Protein AF-0000000067861639 (afdb_homodimer)

Sequence (602 aa):
MLKIAVVGLGGIAQKAYLPVFAEMENIEVHLYTRDAQKLKHLSEKYRFDHYHQSIHSMIESGVNAAFVHSSTASHPEVIRTFLANHIPVYVDKPIADNLAEVEELTRLAEEQNTLLMTGFNRRYAPKYQELKALTDTNMIIMQKNRAAQPGEARTFIYDDFIHVIDTVRFLLDAKIEQLHVVPVWQENLLASITVQITAGGKVATAIMNRDSGVNEERLAVMTPSAKYEVENVTETHIYEGTTERFERFGDWETTLYKRGFVSIIQAFLTAVRNGEKAPISKEDALETHRLAEEILRKIENMLKIAVVGLGGIAQKAYLPVFAEMENIEVHLYTRDAQKLKHLSEKYRFDHYHQSIHSMIESGVNAAFVHSSTASHPEVIRTFLANHIPVYVDKPIADNLAEVEELTRLAEEQNTLLMTGFNRRYAPKYQELKALTDTNMIIMQKNRAAQPGEARTFIYDDFIHVIDTVRFLLDAKIEQLHVVPVWQENLLASITVQITAGGKVATAIMNRDSGVNEERLAVMTPSAKYEVENVTETHIYEGTTERFERFGDWETTLYKRGFVSIIQAFLTAVRNGEKAPISKEDALETHRLAEEILRKIEN

Nearest PDB structures (foldseek):
  1xea-assembly1_B  TM=9.529E-01  e=2.833E-32  Vibrio cholerae
  3uuw-assembly1_D  TM=9.404E-01  e=1.408E-30  Clostridioides difficile 630
  4iq0-assembly1_A  TM=7.735E-01  e=1.721E-15  Streptococcus pneumoniae
  2ho5-assembly1_A  TM=7.716E-01  e=3.714E-15  Streptococcus pneumoniae
  2ho5-assembly1_B  TM=7.609E-01  e=1.826E-15  Streptococcus pneumoniae

InterPro domains:
  IPR000683 Gfo/Idh/MocA-like oxidoreductase, N-terminal [PF01408] (2-120)
  IPR036291 NAD(P)-binding domain superfamily [SSF51735] (1-139)
  IPR048477 YceM-like, C-terminal domain [PF21378] (126-238)
  IPR051317 Gfo/Idh/MocA family oxidoreductases [PTHR43708] (2-300)

Solvent-accessible surface area (backbone atoms only — not comparable to full-atom values): 30963 Å² total; per-residue (Å²): 118,49,30,33,32,40,34,27,72,44,70,61,26,58,71,53,44,50,61,50,58,66,72,48,77,68,59,43,59,32,40,36,47,94,48,62,65,58,42,54,52,53,27,61,74,64,66,40,89,40,68,39,95,42,71,66,57,42,54,73,70,60,42,60,32,35,37,41,40,51,60,55,88,51,32,56,63,55,50,50,57,38,39,75,67,57,23,28,36,40,29,44,63,40,66,38,88,46,57,69,60,38,52,50,53,44,50,48,24,59,75,52,72,30,46,44,28,62,50,62,30,61,74,39,8,56,65,51,42,59,58,53,68,53,86,60,67,45,36,38,40,35,38,48,32,28,52,73,50,55,32,51,58,68,57,43,38,48,70,51,45,41,60,49,55,40,51,49,48,65,60,59,67,50,67,75,74,43,79,46,78,48,74,36,67,58,86,88,20,38,25,30,40,39,35,42,37,33,26,82,85,24,42,34,40,37,37,32,35,18,45,16,11,27,66,48,37,40,39,36,42,28,17,54,68,29,32,39,36,32,45,68,56,54,34,38,40,39,32,40,59,94,43,74,49,75,48,70,70,61,92,79,63,49,69,50,47,38,49,1,44,51,54,43,53,50,47,47,52,50,20,63,76,68,71,52,70,49,85,49,42,48,67,59,52,46,50,47,45,49,49,50,49,52,52,50,52,58,70,76,98,120,50,30,33,33,39,34,27,72,44,69,62,27,59,72,54,42,50,60,51,58,66,72,49,78,70,58,42,58,32,39,34,46,95,47,62,65,57,43,54,51,52,26,61,75,63,68,39,88,40,67,39,93,43,71,65,57,42,55,72,72,60,43,60,33,35,37,41,41,52,59,55,88,50,31,55,63,55,52,48,57,38,37,76,68,59,24,29,35,40,29,44,65,39,65,38,88,45,56,69,59,38,51,51,53,45,50,48,24,59,75,54,73,31,48,45,27,61,50,63,29,60,74,40,8,56,64,50,42,60,59,52,68,52,86,59,66,43,35,38,40,35,38,48,30,27,52,72,51,55,32,51,58,67,58,44,38,47,71,51,47,42,61,49,55,41,51,49,49,64,59,59,67,49,68,75,74,43,80,46,80,46,76,37,67,57,85,89,21,39,26,31,40,39,35,41,35,32,26,81,86,24,42,34,40,37,37,32,35,18,44,16,10,27,66,47,36,40,38,37,40,28,17,55,66,29,32,39,35,33,44,66,56,53,35,35,39,38,33,40,58,93,43,74,48,76,48,70,70,63,93,79,64,50,70,50,47,38,49,1,44,51,53,43,52,50,47,47,52,49,20,62,74,69,72,51,70,49,86,50,42,49,68,61,53,47,51,47,43,47,50,51,48,51,53,53,53,58,70,76,99

Secondary structure (DSSP, 8-state):
-EEEEEE--SHHIIIIIHHHHHH-SSEEEEEE-S-HHHHHHHHHHHT--EE-SSHHHHHHTT--EEEE-S-GGGHHHHHHHHHHTT--EEEPSPS-SSHHHHHHHHHHHHHTT--EEE--GGGG-HHHHHHHT-S---EEEEEEE-BS--B-HHHIIIIIIHHHHHHHHHHH-S-EEEEEEEEEEETTEEEEEEEEEEETTEEEEEEEETTBSS-EEEEEEE-SS-EEEEETTTEEEEEETTEEEEEE--TT--HHHHTTHHHHHHHHHHHHHHTPPPSS-HHHHHHHHHHHHHHHHHHH-/-EEEEEE--SHHIIIIIHHHHHH-SSEEEEEE-S-HHHHHHHHHHHT--EE-SSHHHHHHTT--EEEE-S-GGGHHHHHHHHHHTT--EEEESPS-SSHHHHHHHHHHHHHTT--EEEE-GGGG-HHHHHHHT-S---EEEEEEE-BS--B-HHHIIIIIIHHHHHHHHHHH-S-EEEEEEEEEEETTEEEEEEEEEEETTEEEEEEEETTBSS-EEEEEEE-SS-EEEEETTTEEEEEETTEEEEEE--TT--HHHHTTHHHHHHHHHHHHHHTPPPSS-HHHHHHHHHHHHHHHHHHH-

Radius of gyration: 29.62 Å; Cα contacts (8 Å, |Δi|>4): 1288; chains: 2; bounding box: 47×94×61 Å

Organism: Listeria monocytogenes serovar 1/2a (strain ATCC BAA-679 / EGD-e) (NCBI:txid169963)

Structure (mmCIF, N/CA/C/O backbone):
data_AF-0000000067861639-model_v1
#
loop_
_entity.id
_entity.type
_entity.pdbx_description
1 polymer 'Lmo1858 protein'
#
loop_
_atom_site.group_PDB
_atom_site.id
_atom_site.type_symbol
_atom_site.label_atom_id
_atom_site.label_alt_id
_atom_site.label_comp_id
_atom_site.label_asym_id
_atom_site.label_entity_id
_atom_site.label_seq_id
_atom_site.pdbx_PDB_ins_code
_atom_site.Cartn_x
_atom_site.Cartn_y
_atom_site.Cartn_z
_atom_site.occupancy
_atom_site.B_iso_or_equiv
_atom_site.auth_seq_id
_atom_site.auth_comp_id
_atom_site.auth_asym_id
_atom_site.auth_atom_id
_atom_site.pdbx_PDB_model_num
ATOM 1 N N . MET A 1 1 ? -11.003 36.943 27.592 1 89.56 1 MET A N 1
ATOM 2 C CA . MET A 1 1 ? -11.14 36.754 26.15 1 89.56 1 MET A CA 1
ATOM 3 C C . MET A 1 1 ? -9.775 36.744 25.47 1 89.56 1 MET A C 1
ATOM 5 O O . MET A 1 1 ? -8.924 37.585 25.765 1 89.56 1 MET A O 1
ATOM 9 N N . LEU A 1 2 ? -9.512 35.743 24.555 1 94.89 2 LEU A N 1
ATOM 10 C CA . LEU A 1 2 ? -8.227 35.683 23.866 1 94.89 2 LEU A CA 1
ATOM 11 C C . LEU A 1 2 ? -8.251 36.528 22.597 1 94.89 2 LEU A C 1
ATOM 13 O O . LEU A 1 2 ? -9.229 36.5 21.846 1 94.89 2 LEU A O 1
ATOM 17 N N . LYS A 1 3 ? -7.27 37.31 22.445 1 97.62 3 LYS A N 1
ATOM 18 C CA . LYS A 1 3 ? -7.059 38.05 21.204 1 97.62 3 LYS A CA 1
ATOM 19 C C . LYS A 1 3 ? -6.093 37.313 20.282 1 97.62 3 LYS A C 1
ATOM 21 O O . LYS A 1 3 ? -4.916 37.149 20.611 1 97.62 3 LYS A O 1
ATOM 26 N N . ILE A 1 4 ? -6.593 36.943 19.156 1 97.89 4 ILE A N 1
ATOM 27 C CA . ILE A 1 4 ? -5.736 36.115 18.314 1 97.89 4 ILE A CA 1
ATOM 28 C C . ILE A 1 4 ? -5.391 36.868 17.031 1 97.89 4 ILE A C 1
ATOM 30 O O . ILE A 1 4 ? -6.237 37.569 16.469 1 97.89 4 ILE A O 1
ATOM 34 N N . ALA A 1 5 ? -4.184 36.744 16.667 1 98.28 5 ALA A N 1
ATOM 35 C CA . ALA A 1 5 ? -3.693 37.256 15.39 1 98.28 5 ALA A CA 1
ATOM 36 C C . ALA A 1 5 ? -3.771 36.187 14.304 1 98.28 5 ALA A C 1
ATOM 38 O O . ALA A 1 5 ? -3.362 35.043 14.52 1 98.28 5 ALA A O 1
ATOM 39 N N . VAL A 1 6 ? -4.333 36.532 13.169 1 98.21 6 VAL A N 1
ATOM 40 C CA . VAL A 1 6 ? -4.345 35.662 11.998 1 98.21 6 VAL A CA 1
ATOM 41 C C . VAL A 1 6 ? -3.58 36.324 10.854 1 98.21 6 VAL A C 1
ATOM 43 O O . VAL A 1 6 ? -4.043 37.313 10.28 1 98.21 6 VAL A O 1
ATOM 46 N N . VAL A 1 7 ? -2.403 35.725 10.583 1 97.95 7 VAL A N 1
ATOM 47 C CA . VAL A 1 7 ? -1.529 36.279 9.554 1 97.95 7 VAL A CA 1
ATOM 48 C C . VAL A 1 7 ? -1.587 35.407 8.302 1 97.95 7 VAL A C 1
ATOM 50 O O . VAL A 1 7 ? -1.319 34.205 8.362 1 97.95 7 VAL A O 1
ATOM 53 N N . GLY A 1 8 ? -1.803 35.978 7.15 1 96.72 8 GLY A N 1
ATOM 54 C CA . GLY A 1 8 ? -2.005 35.223 5.923 1 96.72 8 GLY A CA 1
ATOM 55 C C . GLY A 1 8 ? -3.44 34.769 5.732 1 96.72 8 GLY A C 1
ATOM 56 O O . GLY A 1 8 ? -3.941 33.942 6.496 1 96.72 8 GLY A O 1
ATOM 57 N N . LEU A 1 9 ? -4.079 35.319 4.741 1 96.34 9 LEU A N 1
ATOM 58 C CA . LEU A 1 9 ? -5.492 35.035 4.516 1 96.34 9 LEU A CA 1
ATOM 59 C C . LEU A 1 9 ? -5.701 34.357 3.166 1 96.34 9 LEU A C 1
ATOM 61 O O . LEU A 1 9 ? -6.659 34.666 2.453 1 96.34 9 LEU A O 1
ATOM 65 N N . GLY A 1 10 ? -4.753 33.511 2.823 1 93.41 10 GLY A N 1
ATOM 66 C CA . GLY A 1 10 ? -4.834 32.764 1.578 1 93.41 10 GLY A CA 1
ATOM 67 C C . GLY A 1 10 ? -5.868 31.654 1.614 1 93.41 10 GLY A C 1
ATOM 68 O O . GLY A 1 10 ? -6.792 31.685 2.43 1 93.41 10 GLY A O 1
ATOM 69 N N . GLY A 1 11 ? -5.812 30.734 0.669 1 91.15 11 GLY A N 1
ATOM 70 C CA . GLY A 1 11 ? -6.797 29.685 0.463 1 91.15 11 GLY A CA 1
ATOM 71 C C . GLY A 1 11 ? -7.042 28.845 1.702 1 91.15 11 GLY A C 1
ATOM 72 O O . GLY A 1 11 ? -8.191 28.624 2.091 1 91.15 11 GLY A O 1
ATOM 73 N N . ILE A 1 12 ? -5.993 28.385 2.307 1 91.39 12 ILE A N 1
ATOM 74 C CA . ILE A 1 12 ? -6.146 27.487 3.447 1 91.39 12 ILE A CA 1
ATOM 75 C C . ILE A 1 12 ? -6.784 28.238 4.613 1 91.39 12 ILE A C 1
ATOM 77 O O . ILE A 1 12 ? -7.602 27.678 5.347 1 91.39 12 ILE A O 1
ATOM 81 N N . ALA A 1 13 ? -6.352 29.495 4.873 1 94.42 13 ALA A N 1
ATOM 82 C CA . ALA A 1 13 ? -6.961 30.298 5.93 1 94.42 13 ALA A CA 1
ATOM 83 C C . ALA A 1 13 ? -8.465 30.441 5.713 1 94.42 13 ALA A C 1
ATOM 85 O O . ALA A 1 13 ? -9.25 30.297 6.653 1 94.42 13 ALA A O 1
ATOM 86 N N . GLN A 1 14 ? -8.831 30.673 4.541 1 94.76 14 GLN A N 1
ATOM 87 C CA . GLN A 1 14 ? -10.231 30.917 4.209 1 94.76 14 GLN A CA 1
ATOM 88 C C . GLN A 1 14 ? -11.048 29.63 4.292 1 94.76 14 GLN A C 1
ATOM 90 O O . GLN A 1 14 ? -12.207 29.651 4.712 1 94.76 14 GLN A O 1
ATOM 95 N N . LYS A 1 15 ? -10.456 28.556 3.968 1 93.14 15 LYS A N 1
ATOM 96 C CA . LYS A 1 15 ? -11.184 27.293 3.895 1 93.14 15 LYS A CA 1
ATOM 97 C C . LYS A 1 15 ? -11.211 26.594 5.252 1 93.14 15 LYS A C 1
ATOM 99 O O . LYS A 1 15 ? -12.189 25.926 5.593 1 93.14 15 LYS A O 1
ATOM 104 N N . ALA A 1 16 ? -10.131 26.826 6.001 1 94.96 16 ALA A N 1
ATOM 105 C CA . ALA A 1 16 ? -9.966 25.936 7.147 1 94.96 16 ALA A CA 1
ATOM 106 C C . ALA A 1 16 ? -10.015 26.715 8.458 1 94.96 16 ALA A C 1
ATOM 108 O O . ALA A 1 16 ? -10.586 26.246 9.445 1 94.96 16 ALA A O 1
ATOM 109 N N . TYR A 1 17 ? -9.578 27.914 8.496 1 96.65 17 TYR A N 1
ATOM 110 C CA . TYR A 1 17 ? -9.341 28.537 9.794 1 96.65 17 TYR A CA 1
ATOM 111 C C . TYR A 1 17 ? -10.38 29.615 10.078 1 96.65 17 TYR A C 1
ATOM 113 O O . TYR A 1 17 ? -10.991 29.629 11.15 1 96.65 17 TYR A O 1
ATOM 121 N N . LEU A 1 18 ? -10.643 30.475 9.114 1 96.45 18 LEU A N 1
ATOM 122 C CA . LEU A 1 18 ? -11.552 31.592 9.344 1 96.45 18 LEU A CA 1
ATOM 123 C C . LEU A 1 18 ? -12.946 31.092 9.71 1 96.45 18 LEU A C 1
ATOM 125 O O . LEU A 1 18 ? -13.57 31.605 10.641 1 96.45 18 LEU A O 1
ATOM 129 N N . PRO A 1 19 ? -13.438 30.03 9.05 1 95.03 19 PRO A N 1
ATOM 130 C CA . PRO A 1 19 ? -14.746 29.508 9.455 1 95.03 19 PRO A CA 1
ATOM 131 C C . PRO A 1 19 ? -14.753 28.987 10.891 1 95.03 19 PRO A C 1
ATOM 133 O O . PRO A 1 19 ? -15.752 29.133 11.599 1 95.03 19 PRO A O 1
ATOM 136 N N . VAL A 1 20 ? -13.693 28.387 11.301 1 95.77 20 VAL A N 1
ATOM 137 C CA . VAL A 1 20 ? -13.602 27.86 12.658 1 95.77 20 VAL A CA 1
ATOM 138 C C . VAL A 1 20 ? -13.614 29.011 13.661 1 95.77 20 VAL A C 1
ATOM 140 O O . VAL A 1 20 ? -14.351 28.975 14.649 1 95.77 20 VAL A O 1
ATOM 143 N N . PHE A 1 21 ? -12.876 30.088 13.429 1 96.28 21 PHE A N 1
ATOM 144 C CA . PHE A 1 21 ? -12.805 31.239 14.322 1 96.28 21 PHE A CA 1
ATOM 145 C C . PHE A 1 21 ? -14.159 31.931 14.421 1 96.28 21 PHE A C 1
ATOM 147 O O . PHE A 1 21 ? -14.542 32.407 15.492 1 96.28 21 PHE A O 1
ATOM 154 N N . ALA A 1 22 ? -14.829 31.944 13.289 1 94.45 22 ALA A N 1
ATOM 155 C CA . ALA A 1 22 ? -16.115 32.634 13.228 1 94.45 22 ALA A CA 1
ATOM 156 C C . ALA A 1 22 ? -17.142 31.962 14.134 1 94.45 22 ALA A C 1
ATOM 158 O O . ALA A 1 22 ? -18.077 32.61 14.61 1 94.45 22 ALA A O 1
ATOM 159 N N . GLU A 1 23 ? -16.904 30.691 14.405 1 92.97 23 GLU A N 1
ATOM 160 C CA . GLU A 1 23 ? -17.866 29.931 15.198 1 92.97 23 GLU A CA 1
ATOM 161 C C . GLU A 1 23 ? -17.426 29.834 16.656 1 92.97 23 GLU A C 1
ATOM 163 O O . GLU A 1 23 ? -18.163 29.32 17.499 1 92.97 23 GLU A O 1
ATOM 168 N N . MET A 1 24 ? -16.33 30.364 16.963 1 93.65 24 MET A N 1
ATOM 169 C CA . MET A 1 24 ? -15.795 30.24 18.316 1 93.65 24 MET A CA 1
ATOM 170 C C . MET A 1 24 ? -16.247 31.406 19.189 1 93.65 24 MET A C 1
ATOM 172 O O . MET A 1 24 ? -16.299 32.548 18.728 1 93.65 24 MET A O 1
ATOM 176 N N . GLU A 1 25 ? -16.45 31.025 20.414 1 90.87 25 GLU A N 1
ATOM 177 C CA . GLU A 1 25 ? -16.811 32.056 21.383 1 90.87 25 GLU A CA 1
ATOM 178 C C . GLU A 1 25 ? -15.597 32.503 22.192 1 90.87 25 GLU A C 1
ATOM 180 O O . GLU A 1 25 ? -14.601 31.781 22.277 1 90.87 25 GLU A O 1
ATOM 185 N N . ASN A 1 26 ? -15.663 33.674 22.678 1 91.15 26 ASN A N 1
ATOM 186 C CA . ASN A 1 26 ? -14.708 34.215 23.638 1 91.15 26 ASN A CA 1
ATOM 187 C C . ASN A 1 26 ? -13.339 34.437 23.002 1 91.15 26 ASN A C 1
ATOM 189 O O . ASN A 1 26 ? -12.309 34.201 23.636 1 91.15 26 ASN A O 1
ATOM 193 N N . ILE A 1 27 ? -13.35 34.746 21.701 1 94.78 27 ILE A N 1
ATOM 194 C CA . ILE A 1 27 ? -12.104 35.145 21.056 1 94.78 27 ILE A CA 1
ATOM 195 C C . ILE A 1 27 ? -12.317 36.444 20.281 1 94.78 27 ILE A C 1
ATOM 197 O O . ILE A 1 27 ? -13.435 36.742 19.852 1 94.78 27 ILE A O 1
ATOM 201 N N . GLU A 1 28 ? -11.341 37.207 20.231 1 96.72 28 GLU A N 1
ATOM 202 C CA . GLU A 1 28 ? -11.245 38.392 19.385 1 96.72 28 GLU A CA 1
ATOM 203 C C . GLU A 1 28 ? -10.219 38.195 18.273 1 96.72 28 GLU A C 1
ATOM 205 O O . GLU A 1 28 ? -9.048 37.921 18.544 1 96.72 28 GLU A O 1
ATOM 210 N N . VAL A 1 29 ? -10.681 38.312 17.025 1 97.39 29 VAL A N 1
ATOM 211 C CA . VAL A 1 29 ? -9.841 37.955 15.886 1 97.39 29 VAL A CA 1
ATOM 212 C C . VAL A 1 29 ? -9.252 39.219 15.263 1 97.39 29 VAL A C 1
ATOM 214 O O . VAL A 1 29 ? -9.98 40.168 14.963 1 97.39 29 VAL A O 1
ATOM 217 N N . HIS A 1 30 ? -7.978 39.272 15.176 1 97.87 30 HIS A N 1
ATOM 218 C CA . HIS A 1 30 ? -7.241 40.324 14.485 1 97.87 30 HIS A CA 1
ATOM 219 C C . HIS A 1 30 ? -6.637 39.81 13.182 1 97.87 30 HIS A C 1
ATOM 221 O O . HIS A 1 30 ? -5.877 38.839 13.186 1 97.87 30 HIS A O 1
ATOM 227 N N . LEU A 1 31 ? -6.938 40.483 12.003 1 97.97 31 LEU A N 1
ATOM 228 C CA . LEU A 1 31 ? -6.533 39.983 10.694 1 97.97 31 LEU A CA 1
ATOM 229 C C . LEU A 1 31 ? -5.414 40.838 10.109 1 97.97 31 LEU A C 1
ATOM 231 O O . LEU A 1 31 ? -5.408 42.059 10.276 1 97.97 31 LEU A O 1
ATOM 235 N N . TYR A 1 32 ? -4.526 40.177 9.388 1 96.71 32 TYR A N 1
ATOM 236 C CA . TYR A 1 32 ? -3.55 40.894 8.576 1 96.71 32 TYR A CA 1
ATOM 237 C C . TYR A 1 32 ? -3.172 40.089 7.339 1 96.71 32 TYR A C 1
ATOM 239 O O . TYR A 1 32 ? -2.949 38.879 7.423 1 96.71 32 TYR A O 1
ATOM 247 N N . THR A 1 33 ? -3.147 40.673 6.184 1 95.42 33 THR A N 1
ATOM 248 C CA . THR A 1 33 ? -2.527 40.215 4.945 1 95.42 33 THR A CA 1
ATOM 249 C C . THR A 1 33 ? -2.022 41.398 4.124 1 95.42 33 THR A C 1
ATOM 251 O O . THR A 1 33 ? -2.45 42.535 4.334 1 95.42 33 THR A O 1
ATOM 254 N N . ARG A 1 34 ? -1.064 41.139 3.182 1 91.51 34 ARG A N 1
ATOM 255 C CA . ARG A 1 34 ? -0.503 42.209 2.362 1 91.51 34 ARG A CA 1
ATOM 256 C C . ARG A 1 34 ? -1.531 42.731 1.364 1 91.51 34 ARG A C 1
ATOM 258 O O . ARG A 1 34 ? -1.416 43.858 0.878 1 91.51 34 ARG A O 1
ATOM 265 N N . ASP A 1 35 ? -2.559 41.935 1.181 1 93.74 35 ASP A N 1
ATOM 266 C CA . ASP A 1 35 ? -3.613 42.274 0.229 1 93.74 35 ASP A CA 1
ATOM 267 C C . ASP A 1 35 ? -4.746 43.035 0.912 1 93.74 35 ASP A C 1
ATOM 269 O O . ASP A 1 35 ? -5.654 42.428 1.484 1 93.74 35 ASP A O 1
ATOM 273 N N . ALA A 1 36 ? -4.845 44.31 0.67 1 91.87 36 ALA A N 1
ATOM 274 C CA . ALA A 1 36 ? -5.798 45.17 1.367 1 91.87 36 ALA A CA 1
ATOM 275 C C . ALA A 1 36 ? -7.232 44.829 0.975 1 91.87 36 ALA A C 1
ATOM 277 O O . ALA A 1 36 ? -8.144 44.912 1.801 1 91.87 36 ALA A O 1
ATOM 278 N N . GLN A 1 37 ? -7.396 44.504 -0.24 1 93.63 37 GLN A N 1
ATOM 279 C CA . GLN A 1 37 ? -8.734 44.167 -0.712 1 93.63 37 GLN A CA 1
ATOM 280 C C . GLN A 1 37 ? -9.236 42.877 -0.068 1 93.63 37 GLN A C 1
ATOM 282 O O . GLN A 1 37 ? -10.392 42.795 0.351 1 93.63 37 GLN A O 1
ATOM 287 N N . LYS A 1 38 ? -8.357 42.013 -0.081 1 92.69 38 LYS A N 1
ATOM 288 C CA . LYS A 1 38 ? -8.687 40.746 0.565 1 92.69 38 LYS A CA 1
ATOM 289 C C . LYS A 1 38 ? -8.981 40.946 2.049 1 92.69 38 LYS A C 1
ATOM 291 O O . LYS A 1 38 ? -9.907 40.341 2.592 1 92.69 38 LYS A O 1
ATOM 296 N N . LEU A 1 39 ? -8.251 41.706 2.627 1 94.07 39 LEU A N 1
ATOM 297 C CA . LEU A 1 39 ? -8.404 42.004 4.047 1 94.07 39 LEU A CA 1
ATOM 298 C C . LEU A 1 39 ? -9.775 42.609 4.331 1 94.07 39 LEU A C 1
ATOM 300 O O . LEU A 1 39 ? -10.487 42.15 5.226 1 94.07 39 LEU A O 1
ATOM 304 N N . LYS A 1 40 ? -10.149 43.586 3.658 1 92.65 40 LYS A N 1
ATOM 305 C CA . LYS A 1 40 ? -11.438 44.252 3.824 1 92.65 40 LYS A CA 1
ATOM 306 C C . LYS A 1 40 ? -12.592 43.284 3.583 1 92.65 40 LYS A C 1
ATOM 308 O O . LYS A 1 40 ? -13.531 43.218 4.379 1 92.65 40 LYS A O 1
ATOM 313 N N . HIS A 1 41 ? -12.503 42.589 2.555 1 94.99 41 HIS A N 1
ATOM 314 C CA . HIS A 1 41 ? -13.558 41.658 2.171 1 94.99 41 HIS A CA 1
ATOM 315 C C . HIS A 1 41 ? -13.791 40.612 3.256 1 94.99 41 HIS A C 1
ATOM 317 O O . HIS A 1 41 ? -14.932 40.376 3.662 1 94.99 41 HIS A O 1
ATOM 323 N N . LEU A 1 42 ? -12.695 39.989 3.72 1 94.64 42 LEU A N 1
ATOM 324 C CA . LEU A 1 42 ? -12.819 38.905 4.688 1 94.64 42 LEU A CA 1
ATOM 325 C C . LEU A 1 42 ? -13.23 39.441 6.055 1 94.64 42 LEU A C 1
ATOM 327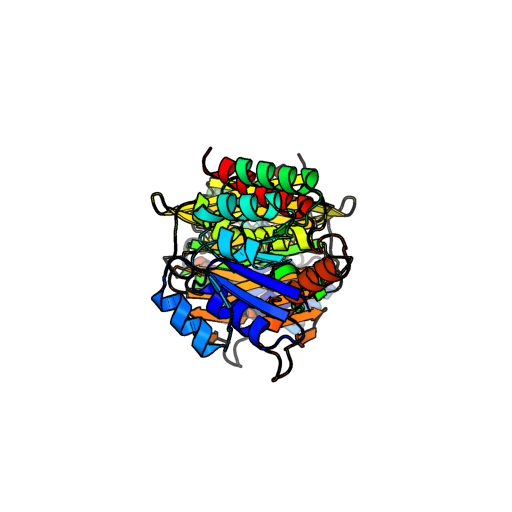 O O . LEU A 1 42 ? -13.952 38.773 6.798 1 94.64 42 LEU A O 1
ATOM 331 N N . SER A 1 43 ? -12.793 40.643 6.383 1 93.85 43 SER A N 1
ATOM 332 C CA . SER A 1 43 ? -13.231 41.281 7.62 1 93.85 43 SER A CA 1
ATOM 333 C C . SER A 1 43 ? -14.741 41.493 7.628 1 93.85 43 SER A C 1
ATOM 335 O O . SER A 1 43 ? -15.402 41.249 8.639 1 93.85 43 SER A O 1
ATOM 337 N N . GLU A 1 44 ? -15.248 41.899 6.546 1 94.11 44 GLU A N 1
ATOM 338 C CA . GLU A 1 44 ? -16.682 42.142 6.418 1 94.11 44 GLU A CA 1
ATOM 339 C C . GLU A 1 44 ? -17.464 40.832 6.397 1 94.11 44 GLU A C 1
ATOM 341 O O . GLU A 1 44 ? -18.489 40.704 7.071 1 94.11 44 GLU A O 1
ATOM 346 N N . LYS A 1 45 ? -16.962 39.907 5.68 1 94.47 45 LYS A N 1
ATOM 347 C CA . LYS A 1 45 ? -17.635 38.622 5.513 1 94.47 45 LYS A CA 1
ATOM 348 C C . LYS A 1 45 ? -17.854 37.938 6.86 1 94.47 45 LYS A C 1
ATOM 350 O O . LYS A 1 45 ? -18.931 37.397 7.119 1 94.47 45 LYS A O 1
ATOM 355 N N . TYR A 1 46 ? -16.84 38.023 7.719 1 94.28 46 TYR A N 1
ATOM 356 C CA . TYR A 1 46 ? -16.904 37.276 8.971 1 94.28 46 TYR A CA 1
ATOM 357 C C . TYR A 1 46 ? -17.186 38.205 10.146 1 94.28 46 TYR A C 1
ATOM 359 O O . TYR A 1 46 ? -17.241 37.762 11.296 1 94.28 46 TYR A O 1
ATOM 367 N N . ARG A 1 47 ? -17.267 39.511 9.902 1 93.82 47 ARG A N 1
ATOM 368 C CA . ARG A 1 47 ? -17.547 40.533 10.905 1 93.82 47 ARG A CA 1
ATOM 369 C C . ARG A 1 47 ? -16.447 40.581 11.96 1 93.82 47 ARG A C 1
ATOM 371 O O . ARG A 1 47 ? -16.731 40.59 13.16 1 93.82 47 ARG A O 1
ATOM 378 N N . PHE A 1 48 ? -15.242 40.399 11.454 1 94.07 48 PHE A N 1
ATOM 379 C CA . PHE A 1 48 ? -14.083 40.629 12.309 1 94.07 48 PHE A CA 1
ATOM 380 C C . PHE A 1 48 ? -13.692 42.102 12.304 1 94.07 48 PHE A C 1
ATOM 382 O O . PHE A 1 48 ? -13.207 42.618 11.295 1 94.07 48 PHE A O 1
ATOM 389 N N . ASP A 1 49 ? -13.784 42.764 13.379 1 91.74 49 ASP A N 1
ATOM 390 C CA . ASP A 1 49 ? -13.72 44.221 13.442 1 91.74 49 ASP A CA 1
ATOM 391 C C . ASP A 1 49 ? -12.275 44.702 13.555 1 91.74 49 ASP A C 1
ATOM 393 O O . ASP A 1 49 ? -12.004 45.9 13.445 1 91.74 49 ASP A O 1
ATOM 397 N N . HIS A 1 50 ? -11.4 43.821 13.742 1 95.05 50 HIS A N 1
ATOM 398 C CA . HIS A 1 50 ? -10.016 44.221 13.966 1 95.05 50 HIS A CA 1
ATOM 399 C C . HIS A 1 50 ? -9.114 43.745 12.832 1 95.05 50 HIS A C 1
ATOM 401 O O . HIS A 1 50 ? -8.991 42.542 12.595 1 95.05 50 HIS A O 1
ATOM 407 N N . TYR A 1 51 ? -8.577 44.589 12.031 1 94.69 51 TYR A N 1
ATOM 408 C CA . TYR A 1 51 ? -7.602 44.287 10.989 1 94.69 51 TYR A CA 1
ATOM 409 C C . TYR A 1 51 ? -6.466 45.303 10.995 1 94.69 51 TYR A C 1
ATOM 411 O O . TYR A 1 51 ? -6.625 46.419 11.495 1 94.69 51 TYR A O 1
ATOM 419 N N . HIS A 1 52 ? -5.386 44.902 10.504 1 95.24 52 HIS A N 1
ATOM 420 C CA . HIS A 1 52 ? -4.158 45.662 10.706 1 95.24 52 HIS A CA 1
ATOM 421 C C . HIS A 1 52 ? -3.4 45.843 9.395 1 95.24 52 HIS A C 1
ATOM 423 O O . HIS A 1 52 ? -3.63 45.106 8.434 1 95.24 52 HIS A O 1
ATOM 429 N N . GLN A 1 53 ? -2.462 46.803 9.393 1 93.09 53 GLN A N 1
ATOM 430 C CA . GLN A 1 53 ? -1.669 47.101 8.206 1 93.09 53 GLN A CA 1
ATOM 431 C C . GLN A 1 53 ? -0.271 46.496 8.312 1 93.09 53 GLN A C 1
ATOM 433 O O . GLN A 1 53 ? 0.484 46.491 7.338 1 93.09 53 GLN A O 1
ATOM 438 N N . SER A 1 54 ? -0.013 45.981 9.496 1 95.46 54 SER A N 1
ATOM 439 C CA . SER A 1 54 ? 1.281 45.346 9.722 1 95.46 54 SER A CA 1
ATOM 440 C C . SER A 1 54 ? 1.221 44.371 10.893 1 95.46 54 SER A C 1
ATOM 442 O O . SER A 1 54 ? 0.298 44.427 11.708 1 95.46 54 SER A O 1
ATOM 444 N N . ILE A 1 55 ? 2.238 43.54 10.974 1 96.7 55 ILE A N 1
ATOM 445 C CA . ILE A 1 55 ? 2.363 42.612 12.093 1 96.7 55 ILE A CA 1
ATOM 446 C C . ILE A 1 55 ? 2.635 43.388 13.379 1 96.7 55 ILE A C 1
ATOM 448 O O . ILE A 1 55 ? 2.126 43.034 14.445 1 96.7 55 ILE A O 1
ATOM 452 N N . HIS A 1 56 ? 3.353 44.454 13.249 1 96.15 56 HIS A N 1
ATOM 453 C CA . HIS A 1 56 ? 3.677 45.281 14.406 1 96.15 56 HIS A CA 1
ATOM 454 C C . HIS A 1 56 ? 2.42 45.889 15.019 1 96.15 56 HIS A C 1
ATOM 456 O O . HIS A 1 56 ? 2.262 45.896 16.242 1 96.15 56 HIS A O 1
ATOM 462 N N . SER A 1 57 ? 1.562 46.41 14.149 1 96.52 57 SER A N 1
ATOM 463 C CA . SER A 1 57 ? 0.317 46.983 14.648 1 96.52 57 SER A CA 1
ATOM 464 C C . SER A 1 57 ? -0.546 45.925 15.328 1 96.52 57 SER A C 1
ATOM 466 O O . SER A 1 57 ? -1.268 46.224 16.281 1 96.52 57 SER A O 1
ATOM 468 N N . MET A 1 58 ? -0.483 44.713 14.845 1 96.1 58 MET A N 1
ATOM 469 C CA . MET A 1 58 ? -1.194 43.59 15.45 1 96.1 58 MET A CA 1
ATOM 470 C C . MET A 1 58 ? -0.666 43.302 16.851 1 96.1 58 MET A C 1
ATOM 472 O O . MET A 1 58 ? -1.445 43.124 17.788 1 96.1 58 MET A O 1
ATOM 476 N N . ILE A 1 59 ? 0.63 43.309 17.014 1 97.52 59 ILE A N 1
ATOM 477 C CA . ILE A 1 59 ? 1.279 43.038 18.293 1 97.52 59 ILE A CA 1
ATOM 478 C C . ILE A 1 59 ? 0.947 44.15 19.285 1 97.52 59 ILE A C 1
ATOM 480 O O . ILE A 1 59 ? 0.62 43.88 20.443 1 97.52 59 ILE A O 1
ATOM 484 N N . GLU A 1 60 ? 0.867 45.373 18.84 1 97.06 60 GLU A N 1
ATOM 485 C CA . GLU A 1 60 ? 0.572 46.535 19.674 1 97.06 60 GLU A CA 1
ATOM 486 C C . GLU A 1 60 ? -0.871 46.506 20.17 1 97.06 60 GLU A C 1
ATOM 488 O O . GLU A 1 60 ? -1.19 47.104 21.199 1 97.06 60 GLU A O 1
ATOM 493 N N . SER A 1 61 ? -1.63 45.828 19.43 1 96.87 61 SER A N 1
ATOM 494 C CA . SER A 1 61 ? -3.043 45.753 19.787 1 96.87 61 SER A CA 1
ATOM 495 C C . SER A 1 61 ? -3.27 44.785 20.943 1 96.87 61 SER A C 1
ATOM 497 O O . SER A 1 61 ? -4.373 44.71 21.489 1 96.87 61 SER A O 1
ATOM 499 N N . GLY A 1 62 ? -2.235 43.998 21.341 1 97.04 62 GLY A N 1
ATOM 500 C CA . GLY A 1 62 ? -2.305 43.165 22.53 1 97.04 62 GLY A CA 1
ATOM 501 C C . GLY A 1 62 ? -2.748 41.744 22.239 1 97.04 62 GLY A C 1
ATOM 502 O O . GLY A 1 62 ? -3.332 41.081 23.098 1 97.04 62 GLY A O 1
ATOM 503 N N . VAL A 1 63 ? -2.502 41.273 21.078 1 97.64 63 VAL A N 1
ATOM 504 C CA . VAL A 1 63 ? -2.827 39.888 20.75 1 97.64 63 VAL A CA 1
ATOM 505 C C . VAL A 1 63 ? -2.018 38.944 21.637 1 97.64 63 VAL A C 1
ATOM 507 O O . VAL A 1 63 ? -0.888 39.256 22.018 1 97.64 63 VAL A O 1
ATOM 510 N N . ASN A 1 64 ? -2.565 37.834 22.017 1 95.84 64 ASN A N 1
ATOM 511 C CA . ASN A 1 64 ? -1.904 36.926 22.948 1 95.84 64 ASN A CA 1
ATOM 512 C C . ASN A 1 64 ? -1.647 35.562 22.314 1 95.84 64 ASN A C 1
ATOM 514 O O . ASN A 1 64 ? -1.087 34.671 22.954 1 95.84 64 ASN A O 1
ATOM 518 N N . ALA A 1 65 ? -2.043 35.36 21.091 1 98.09 65 ALA A N 1
ATOM 519 C CA . ALA A 1 65 ? -1.726 34.187 20.28 1 98.09 65 ALA A CA 1
ATOM 520 C C . ALA A 1 65 ? -1.711 34.535 18.794 1 98.09 65 ALA A C 1
ATOM 522 O O . ALA A 1 65 ? -2.455 35.412 18.348 1 98.09 65 ALA A O 1
ATOM 523 N N . ALA A 1 66 ? -0.905 33.848 18.061 1 98.57 66 ALA A N 1
ATOM 524 C CA . ALA A 1 66 ? -0.794 34.135 16.633 1 98.57 66 ALA A CA 1
ATOM 525 C C . ALA A 1 66 ? -0.977 32.867 15.803 1 98.57 66 ALA A C 1
ATOM 527 O O . ALA A 1 66 ? -0.382 31.829 16.104 1 98.57 66 ALA A O 1
ATOM 528 N N . PHE A 1 67 ? -1.808 32.935 14.783 1 98.61 67 PHE A N 1
ATOM 529 C CA . PHE A 1 67 ? -1.961 31.92 13.748 1 98.61 67 PHE A CA 1
ATOM 530 C C . PHE A 1 67 ? -1.328 32.381 12.44 1 98.61 67 PHE A C 1
ATOM 532 O O . PHE A 1 67 ? -1.727 33.402 11.877 1 98.61 67 PHE A O 1
ATOM 539 N N . VAL A 1 68 ? -0.385 31.602 11.965 1 98.47 68 VAL A N 1
ATOM 540 C CA . VAL A 1 68 ? 0.381 31.986 10.784 1 98.47 68 VAL A CA 1
ATOM 541 C C . VAL A 1 68 ? 0.023 31.07 9.616 1 98.47 68 VAL A C 1
ATOM 543 O O . VAL A 1 68 ? 0.376 29.888 9.615 1 98.47 68 VAL A O 1
ATOM 546 N N . HIS A 1 69 ? -0.648 31.623 8.59 1 97.28 69 HIS A N 1
ATOM 547 C CA . HIS A 1 69 ? -1.104 30.871 7.426 1 97.28 69 HIS A CA 1
ATOM 548 C C . HIS A 1 69 ? -0.596 31.496 6.132 1 97.28 69 HIS A C 1
ATOM 550 O O . HIS A 1 69 ? -1.157 31.257 5.06 1 97.28 69 HIS A O 1
ATOM 556 N N . SER A 1 70 ? 0.424 32.359 6.196 1 95.26 70 SER A N 1
ATOM 557 C CA . SER A 1 70 ? 1.046 32.961 5.021 1 95.26 70 SER A CA 1
ATOM 558 C C . SER A 1 70 ? 1.828 31.926 4.219 1 95.26 70 SER A C 1
ATOM 560 O O . SER A 1 70 ? 1.747 30.728 4.495 1 95.26 70 SER A O 1
ATOM 562 N N . SER A 1 71 ? 2.468 32.329 3.124 1 93.82 71 SER A N 1
ATOM 563 C CA . SER A 1 71 ? 3.291 31.421 2.332 1 93.82 71 SER A CA 1
ATOM 564 C C . SER A 1 71 ? 4.431 30.841 3.162 1 93.82 71 SER A C 1
ATOM 566 O O . SER A 1 71 ? 4.957 31.507 4.056 1 93.82 71 SER A O 1
ATOM 568 N N . THR A 1 72 ? 4.836 29.673 2.824 1 93.94 72 THR A N 1
ATOM 569 C CA . THR A 1 72 ? 5.885 28.987 3.57 1 93.94 72 THR A CA 1
ATOM 570 C C . THR A 1 72 ? 7.152 29.836 3.627 1 93.94 72 THR A C 1
ATOM 572 O O . THR A 1 72 ? 7.832 29.877 4.654 1 93.94 72 THR A O 1
ATOM 575 N N . ALA A 1 73 ? 7.442 30.565 2.638 1 94.24 73 ALA A N 1
ATOM 576 C CA . ALA A 1 73 ? 8.652 31.377 2.543 1 94.24 73 ALA A CA 1
ATOM 577 C C . ALA A 1 73 ? 8.65 32.489 3.589 1 94.24 73 ALA A C 1
ATOM 579 O O . ALA A 1 73 ? 9.709 32.902 4.067 1 94.24 73 ALA A O 1
ATOM 580 N N . SER A 1 74 ? 7.516 32.941 4.008 1 95.9 74 SER A N 1
ATOM 581 C CA . SER A 1 74 ? 7.419 34.061 4.939 1 95.9 74 SER A CA 1
ATOM 582 C C . SER A 1 74 ? 7.364 33.575 6.383 1 95.9 74 SER A C 1
ATOM 584 O O . SER A 1 74 ? 7.499 34.37 7.316 1 95.9 74 SER A O 1
ATOM 586 N N . HIS A 1 75 ? 7.182 32.266 6.6 1 97.87 75 HIS A N 1
ATOM 587 C CA . HIS A 1 75 ? 6.961 31.699 7.926 1 97.87 75 HIS A CA 1
ATOM 588 C C . HIS A 1 75 ? 8.057 32.125 8.897 1 97.87 75 HIS A C 1
ATOM 590 O O . HIS A 1 75 ? 7.768 32.656 9.971 1 97.87 75 HIS A O 1
ATOM 596 N N . PRO A 1 76 ? 9.294 31.98 8.517 1 98.27 76 PRO A N 1
ATOM 597 C CA . PRO A 1 76 ? 10.348 32.223 9.505 1 98.27 76 PRO A CA 1
ATOM 598 C C . PRO A 1 76 ? 10.332 33.65 10.046 1 98.27 76 PRO A C 1
ATOM 600 O O . PRO A 1 76 ? 10.393 33.855 11.261 1 98.27 76 PRO A O 1
ATOM 603 N N . GLU A 1 77 ? 10.192 34.58 9.17 1 97.81 77 GLU A N 1
ATOM 604 C CA . GLU A 1 77 ? 10.197 35.979 9.586 1 97.81 77 GLU A CA 1
ATOM 605 C C . GLU A 1 77 ? 8.994 36.296 10.47 1 97.81 77 GLU A C 1
ATOM 607 O O . GLU A 1 77 ? 9.134 36.95 11.506 1 97.81 77 GLU A O 1
ATOM 612 N N . VAL A 1 78 ? 7.859 35.852 10.094 1 98.21 78 VAL A N 1
ATOM 613 C CA . VAL A 1 78 ? 6.626 36.12 10.826 1 98.21 78 VAL A CA 1
ATOM 614 C C . VAL A 1 78 ? 6.684 35.45 12.197 1 98.21 78 VAL A C 1
ATOM 616 O O . VAL A 1 78 ? 6.382 36.078 13.215 1 98.21 78 VAL A O 1
ATOM 619 N N . ILE A 1 79 ? 7.096 34.197 12.219 1 98.53 79 ILE A N 1
ATOM 620 C CA . ILE A 1 79 ? 7.181 33.428 13.456 1 98.53 79 ILE A CA 1
ATOM 621 C C . ILE A 1 79 ? 8.176 34.089 14.407 1 98.53 79 ILE A C 1
ATOM 623 O O . ILE A 1 79 ? 7.881 34.281 15.589 1 98.53 79 ILE A O 1
ATOM 627 N N . ARG A 1 80 ? 9.319 34.506 13.921 1 98.15 80 ARG A N 1
ATOM 628 C CA . ARG A 1 80 ? 10.349 35.166 14.717 1 98.15 80 ARG A CA 1
ATOM 629 C C . ARG A 1 80 ? 9.797 36.413 15.4 1 98.15 80 ARG A C 1
ATOM 631 O O . ARG A 1 80 ? 10.096 36.672 16.568 1 98.15 80 ARG A O 1
ATOM 638 N N . THR A 1 81 ? 9.078 37.169 14.633 1 98.21 81 THR A N 1
ATOM 639 C CA . THR A 1 81 ? 8.535 38.429 15.129 1 98.21 81 THR A CA 1
ATOM 640 C C . THR A 1 81 ? 7.6 38.187 16.311 1 98.21 81 THR A C 1
ATOM 642 O O . THR A 1 81 ? 7.689 38.874 17.331 1 98.21 81 THR A O 1
ATOM 645 N N . PHE A 1 82 ? 6.726 37.21 16.246 1 98.51 82 PHE A N 1
ATOM 646 C CA . PHE A 1 82 ? 5.789 36.929 17.328 1 98.51 82 PHE A CA 1
ATOM 647 C C . PHE A 1 82 ? 6.512 36.329 18.528 1 98.51 82 PHE A C 1
ATOM 649 O O . PHE A 1 82 ? 6.242 36.702 19.671 1 98.51 82 PHE A O 1
ATOM 656 N N . LEU A 1 83 ? 7.44 35.418 18.284 1 98.09 83 LEU A N 1
ATOM 657 C CA . LEU A 1 83 ? 8.175 34.788 19.375 1 98.09 83 LEU A CA 1
ATOM 658 C C . LEU A 1 83 ? 9.004 35.817 20.136 1 98.09 83 LEU A C 1
ATOM 660 O O . LEU A 1 83 ? 9.097 35.76 21.365 1 98.09 83 LEU A O 1
ATOM 664 N N . ALA A 1 84 ? 9.579 36.74 19.421 1 96.46 84 ALA A N 1
ATOM 665 C CA . ALA A 1 84 ? 10.391 37.79 20.032 1 96.46 84 ALA A CA 1
ATOM 666 C C . ALA A 1 84 ? 9.553 38.656 20.969 1 96.46 84 ALA A C 1
ATOM 668 O O . ALA A 1 84 ? 10.091 39.313 21.863 1 96.46 84 ALA A O 1
ATOM 669 N N . ASN A 1 85 ? 8.29 38.688 20.803 1 97.41 85 ASN A N 1
ATOM 670 C CA . ASN A 1 85 ? 7.379 39.458 21.644 1 97.41 85 ASN A CA 1
ATOM 671 C C . ASN A 1 85 ? 6.627 38.561 22.623 1 97.41 85 ASN A C 1
ATOM 673 O O . ASN A 1 85 ? 5.588 38.953 23.157 1 97.41 85 ASN A O 1
ATOM 677 N N . HIS A 1 86 ? 7.107 37.337 22.8 1 97.43 86 HIS A N 1
ATOM 678 C CA . HIS A 1 86 ? 6.605 36.366 23.766 1 97.43 86 HIS A CA 1
ATOM 679 C C . HIS A 1 86 ? 5.146 36.018 23.491 1 97.43 86 HIS A C 1
ATOM 681 O O . HIS A 1 86 ? 4.357 35.852 24.424 1 97.43 86 HIS A O 1
ATOM 687 N N . ILE A 1 87 ? 4.781 35.981 22.223 1 98.14 87 ILE A N 1
ATOM 688 C CA . ILE A 1 87 ? 3.431 35.611 21.811 1 98.14 87 ILE A CA 1
ATOM 689 C C . ILE A 1 87 ? 3.432 34.186 21.261 1 98.14 87 ILE A C 1
ATOM 691 O O . ILE A 1 87 ? 4.162 33.88 20.316 1 98.14 87 ILE A O 1
ATOM 695 N N . PRO A 1 88 ? 2.642 33.252 21.852 1 98.42 88 PRO A N 1
ATOM 696 C CA . PRO A 1 88 ? 2.527 31.887 21.335 1 98.42 88 PRO A CA 1
ATOM 697 C C . PRO A 1 88 ? 2.133 31.847 19.86 1 98.42 88 PRO A C 1
ATOM 699 O O . PRO A 1 88 ? 1.311 32.652 19.414 1 98.42 88 PRO A O 1
ATOM 702 N N . VAL A 1 89 ? 2.696 30.85 19.135 1 98.69 89 VAL A N 1
ATOM 703 C CA . VAL A 1 89 ? 2.488 30.805 17.691 1 98.69 89 VAL A CA 1
ATOM 704 C C . VAL A 1 89 ? 1.975 29.425 17.285 1 98.69 89 VAL A C 1
ATOM 706 O O . VAL A 1 89 ? 2.519 28.404 17.712 1 98.69 89 VAL A O 1
ATOM 709 N N . TYR A 1 90 ? 0.906 29.387 16.505 1 98.7 90 TYR A N 1
ATOM 710 C CA . TYR A 1 90 ? 0.448 28.274 15.681 1 98.7 90 TYR A CA 1
ATOM 711 C C . TYR A 1 90 ? 0.754 28.524 14.209 1 98.7 90 TYR A C 1
ATOM 713 O O . TYR A 1 90 ? 0.321 29.529 13.64 1 98.7 90 TYR A O 1
ATOM 721 N N . VAL A 1 91 ? 1.528 27.652 13.623 1 98.5 91 VAL A N 1
ATOM 722 C CA . VAL A 1 91 ? 1.862 27.85 12.216 1 98.5 91 VAL A CA 1
ATOM 723 C C . VAL A 1 91 ? 1.344 26.674 11.391 1 98.5 91 VAL A C 1
ATOM 725 O O . VAL A 1 91 ? 1.475 25.517 11.798 1 98.5 91 VAL A O 1
ATOM 728 N N . ASP A 1 92 ? 0.718 27.009 10.27 1 95.76 92 ASP A N 1
ATOM 729 C CA . ASP A 1 92 ? 0.365 25.949 9.33 1 95.76 92 ASP A CA 1
ATOM 730 C C . ASP A 1 92 ? 1.612 25.229 8.821 1 95.76 92 ASP A C 1
ATOM 732 O O . ASP A 1 92 ? 2.639 25.86 8.566 1 95.76 92 ASP A O 1
ATOM 736 N N . LYS A 1 93 ? 1.539 23.979 8.691 1 96.93 93 LYS A N 1
ATOM 737 C CA . LYS A 1 93 ? 2.71 23.216 8.269 1 96.93 93 LYS A CA 1
ATOM 738 C C . LYS A 1 93 ? 3.148 23.615 6.863 1 96.93 93 LYS A C 1
ATOM 740 O O . LYS A 1 93 ? 2.319 23.989 6.031 1 96.93 93 LYS A O 1
ATOM 745 N N . PRO A 1 94 ? 4.391 23.609 6.612 1 97.78 94 PRO A N 1
ATOM 746 C CA . PRO A 1 94 ? 5.502 23.384 7.54 1 97.78 94 PRO A CA 1
ATOM 747 C C . PRO A 1 94 ? 5.933 24.657 8.264 1 97.78 94 PRO A C 1
ATOM 749 O O . PRO A 1 94 ? 5.484 25.752 7.915 1 97.78 94 PRO A O 1
ATOM 752 N N . ILE A 1 95 ? 6.796 24.489 9.338 1 98.26 95 ILE A N 1
ATOM 753 C CA . ILE A 1 95 ? 7.372 25.651 10.007 1 98.26 95 ILE A CA 1
ATOM 754 C C . ILE A 1 95 ? 8.197 26.463 9.012 1 98.26 95 ILE A C 1
ATOM 756 O O . ILE A 1 95 ? 8.076 27.689 8.95 1 98.26 95 ILE A O 1
ATOM 760 N N . ALA A 1 96 ? 8.989 25.796 8.268 1 97.74 96 ALA A N 1
ATOM 761 C CA . ALA A 1 96 ? 9.814 26.293 7.17 1 97.74 96 ALA A CA 1
ATOM 762 C C . ALA A 1 96 ? 10.116 25.185 6.165 1 97.74 96 ALA A C 1
ATOM 764 O O . ALA A 1 96 ? 9.845 24.011 6.426 1 97.74 96 ALA A O 1
ATOM 765 N N . ASP A 1 97 ? 10.744 25.575 5.002 1 96.18 97 ASP A N 1
ATOM 766 C CA . ASP A 1 97 ? 10.986 24.569 3.973 1 96.18 97 ASP A CA 1
ATOM 767 C C . ASP A 1 97 ? 12.427 24.066 4.025 1 96.18 97 ASP A C 1
ATOM 769 O O . ASP A 1 97 ? 12.951 23.565 3.028 1 96.18 97 ASP A O 1
ATOM 773 N N . ASN A 1 98 ? 13.063 24.36 5.12 1 96.9 98 ASN A N 1
ATOM 774 C CA . ASN A 1 98 ? 14.397 23.821 5.366 1 96.9 98 ASN A CA 1
ATOM 775 C C . ASN A 1 98 ? 14.645 23.595 6.854 1 96.9 98 ASN A C 1
ATOM 777 O O . ASN A 1 98 ? 14.11 24.321 7.694 1 96.9 98 ASN A O 1
ATOM 781 N N . LEU A 1 99 ? 15.587 22.697 7.107 1 98.2 99 LEU A N 1
ATOM 782 C CA . LEU A 1 99 ? 15.794 22.231 8.474 1 98.2 99 LEU A CA 1
ATOM 783 C C . LEU A 1 99 ? 16.485 23.3 9.314 1 98.2 99 LEU A C 1
ATOM 785 O O . LEU A 1 99 ? 16.193 23.445 10.504 1 98.2 99 LEU A O 1
ATOM 789 N N . ALA A 1 100 ? 17.377 24.05 8.775 1 98.29 100 ALA A N 1
ATOM 790 C CA . ALA A 1 100 ? 18.142 25.05 9.515 1 98.29 100 ALA A CA 1
ATOM 791 C C . ALA A 1 100 ? 17.221 26.087 10.151 1 98.29 100 ALA A C 1
ATOM 793 O O . ALA A 1 100 ? 17.368 26.418 11.33 1 98.29 100 ALA A O 1
ATOM 794 N N . GLU A 1 101 ? 16.278 26.565 9.407 1 98.37 101 GLU A N 1
ATOM 795 C CA . GLU A 1 101 ? 15.338 27.557 9.921 1 98.37 101 GLU A CA 1
ATOM 796 C C . GLU A 1 101 ? 14.393 26.941 10.948 1 98.37 101 GLU A C 1
ATOM 798 O O . GLU A 1 101 ? 14.014 27.595 11.922 1 98.37 101 GLU A O 1
ATOM 803 N N . VAL A 1 102 ? 13.987 25.693 10.704 1 98.61 102 VAL A N 1
ATOM 804 C CA . VAL A 1 102 ? 13.129 25.013 11.668 1 98.61 102 VAL A CA 1
ATOM 805 C C . VAL A 1 102 ? 13.857 24.882 13.005 1 98.61 102 VAL A C 1
ATOM 807 O O . VAL A 1 102 ? 13.279 25.148 14.062 1 98.61 102 VAL A O 1
ATOM 810 N N . GLU A 1 103 ? 15.069 24.507 12.968 1 98.72 103 GLU A N 1
ATOM 811 C CA . GLU A 1 103 ? 15.875 24.368 14.177 1 98.72 103 GLU A CA 1
ATOM 812 C C . GLU A 1 103 ? 16.045 25.709 14.884 1 98.72 103 GLU A C 1
ATOM 814 O O . GLU A 1 103 ? 15.925 25.791 16.109 1 98.72 103 GLU A O 1
ATOM 819 N N . GLU A 1 104 ? 16.355 26.688 14.125 1 98.56 104 GLU A N 1
ATOM 820 C CA . GLU A 1 104 ? 16.534 28.028 14.675 1 98.56 104 GLU A CA 1
ATOM 821 C C . GLU A 1 104 ? 15.27 28.508 15.382 1 98.56 104 GLU A C 1
ATOM 823 O O . GLU A 1 104 ? 15.335 29.02 16.502 1 98.56 104 GLU A O 1
ATOM 828 N N . LEU A 1 105 ? 14.14 28.367 14.753 1 98.65 105 LEU A N 1
ATOM 829 C CA . LEU A 1 105 ? 12.877 28.84 15.31 1 98.65 105 LEU A CA 1
ATOM 830 C C . LEU A 1 105 ? 12.481 28.018 16.532 1 98.65 105 LEU A C 1
ATOM 832 O O . LEU A 1 105 ? 11.89 28.548 17.476 1 98.65 105 LEU A O 1
ATOM 836 N N . THR A 1 106 ? 12.76 26.738 16.47 1 98.46 106 THR A N 1
ATOM 837 C CA . THR A 1 106 ? 12.505 25.878 17.621 1 98.46 106 THR A CA 1
ATOM 838 C C . THR A 1 106 ? 13.338 26.32 18.821 1 98.46 106 THR A C 1
ATOM 840 O O . THR A 1 106 ? 12.825 26.414 19.938 1 98.46 106 THR A O 1
ATOM 843 N N . ARG A 1 107 ? 14.587 26.599 18.62 1 98.22 107 ARG A N 1
ATOM 844 C CA . ARG A 1 107 ? 15.476 27.087 19.669 1 98.22 107 ARG A CA 1
ATOM 845 C C . ARG A 1 107 ? 15 28.432 20.208 1 98.22 107 ARG A C 1
ATOM 847 O O . ARG A 1 107 ? 15.009 28.659 21.42 1 98.22 107 ARG A O 1
ATOM 854 N N . LEU A 1 108 ? 14.633 29.286 19.316 1 98.23 108 LEU A N 1
ATOM 855 C CA . LEU A 1 108 ? 14.145 30.602 19.712 1 98.23 108 LEU A CA 1
ATOM 856 C C . LEU A 1 108 ? 12.927 30.48 20.622 1 98.23 108 LEU A C 1
ATOM 858 O O . LEU A 1 108 ? 12.828 31.182 21.631 1 98.23 108 LEU A O 1
ATOM 862 N N . ALA A 1 109 ? 11.968 29.639 20.265 1 98.32 109 ALA A N 1
ATOM 863 C CA . ALA A 1 109 ? 10.782 29.412 21.087 1 98.32 109 ALA A CA 1
ATOM 864 C C . ALA A 1 109 ? 11.166 28.923 22.481 1 98.32 109 ALA A C 1
ATOM 866 O O . ALA A 1 109 ? 10.552 29.317 23.475 1 98.32 109 ALA A O 1
ATOM 867 N N . GLU A 1 110 ? 12.137 28.036 22.505 1 97.14 110 GLU A N 1
ATOM 868 C CA . GLU A 1 110 ? 12.633 27.531 23.781 1 97.14 110 GLU A CA 1
ATOM 869 C C . GLU A 1 110 ? 13.256 28.649 24.613 1 97.14 110 GLU A C 1
ATOM 871 O O . GLU A 1 110 ? 12.953 28.79 25.799 1 97.14 110 GLU A O 1
ATOM 876 N N . GLU A 1 111 ? 14.062 29.42 24 1 96.93 111 GLU A N 1
ATOM 877 C CA . GLU A 1 111 ? 14.764 30.506 24.676 1 96.93 111 GLU A CA 1
ATOM 878 C C . GLU A 1 111 ? 13.786 31.549 25.209 1 96.93 111 GLU A C 1
ATOM 880 O O . GLU A 1 111 ? 14.001 32.119 26.281 1 96.93 111 GLU A O 1
ATOM 885 N N . GLN A 1 112 ? 12.778 31.799 24.494 1 95.79 112 GLN A N 1
ATOM 886 C CA . GLN A 1 112 ? 11.787 32.804 24.866 1 95.79 112 GLN A CA 1
ATOM 887 C C . GLN A 1 112 ? 10.71 32.206 25.768 1 95.79 112 GLN A C 1
ATOM 889 O O . GLN A 1 112 ? 9.82 32.918 26.236 1 95.79 112 GLN A O 1
ATOM 894 N N . ASN A 1 113 ? 10.799 30.876 25.982 1 95.41 113 ASN A N 1
ATOM 895 C CA . ASN A 1 113 ? 9.788 30.163 26.755 1 95.41 113 ASN A CA 1
ATOM 896 C C . ASN A 1 113 ? 8.382 30.44 26.23 1 95.41 113 ASN A C 1
ATOM 898 O O . ASN A 1 113 ? 7.49 30.81 26.996 1 95.41 113 ASN A O 1
ATOM 902 N N . THR A 1 114 ? 8.252 30.421 24.953 1 96.79 114 THR A N 1
ATOM 903 C CA . THR A 1 114 ? 6.996 30.687 24.259 1 96.79 114 THR A CA 1
ATOM 904 C C . THR A 1 114 ? 6.561 29.472 23.444 1 96.79 114 THR A C 1
ATOM 906 O O . THR A 1 114 ? 7.4 28.72 22.944 1 96.79 114 THR A O 1
ATOM 909 N N . LEU A 1 115 ? 5.27 29.254 23.237 1 97.55 115 LEU A N 1
ATOM 910 C CA . LEU A 1 115 ? 4.706 28.121 22.512 1 97.55 115 LEU A CA 1
ATOM 911 C C . LEU A 1 115 ? 4.895 28.29 21.008 1 97.55 115 LEU A C 1
ATOM 913 O O . LEU A 1 115 ? 4.661 29.373 20.466 1 97.55 115 LEU A O 1
ATOM 917 N N . LEU A 1 116 ? 5.413 27.289 20.384 1 98.56 116 LEU A N 1
ATOM 918 C CA . LEU A 1 116 ? 5.425 27.12 18.935 1 98.56 116 LEU A CA 1
ATOM 919 C C . LEU A 1 116 ? 4.818 25.778 18.54 1 98.56 116 LEU A C 1
ATOM 921 O O . LEU A 1 116 ? 5.337 24.723 18.912 1 98.56 116 LEU A O 1
ATOM 925 N N . MET A 1 117 ? 3.709 25.823 17.835 1 98.68 117 MET A N 1
ATOM 926 C CA . MET A 1 117 ? 3.013 24.595 17.46 1 98.68 117 MET A CA 1
ATOM 927 C C . MET A 1 117 ? 2.769 24.545 15.956 1 98.68 117 MET A C 1
ATOM 929 O O . MET A 1 117 ? 2.312 25.524 15.363 1 98.68 117 MET A O 1
ATOM 933 N N . THR A 1 118 ? 3.148 23.463 15.351 1 98.5 118 THR A N 1
ATOM 934 C CA . THR A 1 118 ? 2.9 23.24 13.931 1 98.5 118 THR A CA 1
ATOM 935 C C . THR A 1 118 ? 1.523 22.617 13.714 1 98.5 118 THR A C 1
ATOM 937 O O . THR A 1 118 ? 1.116 21.724 14.46 1 98.5 118 THR A O 1
ATOM 940 N N . GLY A 1 119 ? 0.853 23.062 12.663 1 98.08 119 GLY A N 1
ATOM 941 C CA . GLY A 1 119 ? -0.508 22.639 12.374 1 98.08 119 GLY A CA 1
ATOM 942 C C . GLY A 1 119 ? -0.579 21.287 11.689 1 98.08 119 GLY A C 1
ATOM 943 O O . GLY A 1 119 ? -1.105 21.174 10.58 1 98.08 119 GLY A O 1
ATOM 944 N N . PHE A 1 120 ? -0.147 20.244 12.349 1 98.43 120 PHE A N 1
ATOM 945 C CA . PHE A 1 120 ? -0.337 18.88 11.87 1 98.43 120 PHE A CA 1
ATOM 946 C C . PHE A 1 120 ? -1.735 18.377 12.209 1 98.43 120 PHE A C 1
ATOM 948 O O . PHE A 1 120 ? -1.902 17.549 13.108 1 98.43 120 PHE A O 1
ATOM 955 N N . ASN A 1 121 ? -2.667 18.779 11.411 1 98.13 121 ASN A N 1
ATOM 956 C CA . ASN A 1 121 ? -4.082 18.595 11.718 1 98.13 121 ASN A CA 1
ATOM 957 C C . ASN A 1 121 ? -4.481 17.124 11.66 1 98.13 121 ASN A C 1
ATOM 959 O O . ASN A 1 121 ? -5.417 16.703 12.343 1 98.13 121 ASN A O 1
ATOM 963 N N . ARG A 1 122 ? -3.736 16.291 10.918 1 98.32 122 ARG A N 1
ATOM 964 C CA . ARG A 1 122 ? -4.085 14.877 10.828 1 98.32 122 ARG A CA 1
ATOM 965 C C . ARG A 1 122 ? -4.005 14.205 12.195 1 98.32 122 ARG A C 1
ATOM 967 O O . ARG A 1 122 ? -4.754 13.267 12.476 1 98.32 122 ARG A O 1
ATOM 974 N N . ARG A 1 123 ? -3.127 14.707 13.058 1 98.5 123 ARG A N 1
ATOM 975 C CA . ARG A 1 123 ? -2.981 14.14 14.394 1 98.5 123 ARG A CA 1
ATOM 976 C C . ARG A 1 123 ? -4.242 14.36 15.223 1 98.5 123 ARG A C 1
ATOM 978 O O . ARG A 1 123 ? -4.423 13.729 16.267 1 98.5 123 ARG A O 1
ATOM 985 N N . TYR A 1 124 ? -5.099 15.231 14.716 1 98.35 124 TYR A N 1
ATOM 986 C CA . TYR A 1 124 ? -6.315 15.565 15.45 1 98.35 124 TYR A CA 1
ATOM 987 C C . TYR A 1 124 ? -7.556 15.153 14.668 1 98.35 124 TYR A C 1
ATOM 989 O O . TYR A 1 124 ? -8.68 15.468 15.064 1 98.35 124 TYR A O 1
ATOM 997 N N . ALA A 1 125 ? -7.364 14.558 13.481 1 98.08 125 ALA A N 1
ATOM 998 C CA . ALA A 1 125 ? -8.499 13.955 12.788 1 98.08 125 ALA A CA 1
ATOM 999 C C . ALA A 1 125 ? -9.073 12.788 13.587 1 98.08 125 ALA A C 1
ATOM 1001 O O . ALA A 1 125 ? -8.347 11.86 13.95 1 98.08 125 ALA A O 1
ATOM 1002 N N . PRO A 1 126 ? -10.321 12.814 13.846 1 97.91 126 PRO A N 1
ATOM 1003 C CA . PRO A 1 126 ? -10.906 11.828 14.758 1 97.91 126 PRO A CA 1
ATOM 1004 C C . PRO A 1 126 ? -10.605 10.39 14.345 1 97.91 126 PRO A C 1
ATOM 1006 O O . PRO A 1 126 ? -10.237 9.566 15.187 1 97.91 126 PRO A O 1
ATOM 1009 N N . LYS A 1 127 ? -10.72 10.076 13.103 1 97.91 127 LYS A N 1
ATOM 1010 C CA . LYS A 1 127 ? -10.523 8.703 12.646 1 97.91 127 LYS A CA 1
ATOM 1011 C C . LYS A 1 127 ? -9.062 8.284 12.779 1 97.91 127 LYS A C 1
ATOM 1013 O O . LYS A 1 127 ? -8.767 7.113 13.028 1 97.91 127 LYS A O 1
ATOM 1018 N N . TYR A 1 128 ? -8.12 9.201 12.636 1 98.31 128 TYR A N 1
ATOM 1019 C CA . TYR A 1 128 ? -6.711 8.888 12.843 1 98.31 128 TYR A CA 1
ATOM 1020 C C . TYR A 1 128 ? -6.396 8.74 14.327 1 98.31 128 TYR A C 1
ATOM 1022 O O . TYR A 1 128 ? -5.568 7.912 14.713 1 98.31 128 TYR A O 1
ATOM 1030 N N . GLN A 1 129 ? -7.068 9.563 15.134 1 97.95 129 GLN A N 1
ATOM 1031 C CA . GLN A 1 129 ? -6.917 9.43 16.579 1 97.95 129 GLN A CA 1
ATOM 1032 C C . GLN A 1 129 ? -7.369 8.053 17.056 1 97.95 129 GLN A C 1
ATOM 1034 O O . GLN A 1 129 ? -6.762 7.472 17.958 1 97.95 129 GLN A O 1
ATOM 1039 N N . GLU A 1 130 ? -8.453 7.556 16.507 1 97.37 130 GLU A N 1
ATOM 1040 C CA . GLU A 1 130 ? -8.926 6.214 16.835 1 97.37 130 GLU A CA 1
ATOM 1041 C C . GLU A 1 130 ? -7.856 5.165 16.543 1 97.37 130 GLU A C 1
ATOM 1043 O O . GLU A 1 130 ? -7.652 4.243 17.334 1 97.37 130 GLU A O 1
ATOM 1048 N N . LEU A 1 131 ? -7.162 5.298 15.422 1 97.95 131 LEU A N 1
ATOM 1049 C CA . LEU A 1 131 ? -6.124 4.347 15.038 1 97.95 131 LEU A CA 1
ATOM 1050 C C . LEU A 1 131 ? -4.897 4.492 15.932 1 97.95 131 LEU A C 1
ATOM 1052 O O . LEU A 1 131 ? -4.22 3.505 16.231 1 97.95 131 LEU A O 1
ATOM 1056 N N . LYS A 1 132 ? -4.589 5.709 16.344 1 97.97 132 LYS A N 1
ATOM 1057 C CA . LYS A 1 132 ? -3.476 5.973 17.251 1 97.97 132 LYS A CA 1
ATOM 1058 C C . LYS A 1 132 ? -3.676 5.265 18.588 1 97.97 132 LYS A C 1
ATOM 1060 O O . LYS A 1 132 ? -2.705 4.883 19.245 1 97.97 132 LYS A O 1
ATOM 1065 N N . ALA A 1 133 ? -4.886 5.072 18.994 1 97.31 133 ALA A N 1
ATOM 1066 C CA . ALA A 1 133 ? -5.216 4.476 20.286 1 97.31 133 ALA A CA 1
ATOM 1067 C C . ALA A 1 133 ? -4.95 2.973 20.281 1 97.31 133 ALA A C 1
ATOM 1069 O O . ALA A 1 133 ? -4.914 2.34 21.338 1 97.31 133 ALA A O 1
ATOM 1070 N N . LEU A 1 134 ? -4.78 2.371 19.08 1 96.55 134 LEU A N 1
ATOM 1071 C CA . LEU A 1 134 ? -4.468 0.949 19 1 96.55 134 LEU A CA 1
ATOM 1072 C C . LEU A 1 134 ? -3.086 0.663 19.578 1 96.55 134 LEU A C 1
ATOM 1074 O O . LEU A 1 134 ? -2.149 1.437 19.371 1 96.55 134 LEU A O 1
ATOM 1078 N N . THR A 1 135 ? -2.885 -0.385 20.229 1 94.09 135 THR A N 1
ATOM 1079 C CA . THR A 1 135 ? -1.638 -0.653 20.937 1 94.09 135 THR A CA 1
ATOM 1080 C C . THR A 1 135 ? -0.868 -1.787 20.266 1 94.09 135 THR A C 1
ATOM 1082 O O . THR A 1 135 ? 0.294 -2.034 20.595 1 94.09 135 THR A O 1
ATOM 1085 N N . ASP A 1 136 ? -1.486 -2.465 19.339 1 95.53 136 ASP A N 1
ATOM 1086 C CA . ASP A 1 136 ? -0.858 -3.654 18.771 1 95.53 136 ASP A CA 1
ATOM 1087 C C . ASP A 1 136 ? -0.658 -3.504 17.264 1 95.53 136 ASP A C 1
ATOM 1089 O O . ASP A 1 136 ? -0.697 -4.49 16.526 1 95.53 136 ASP A O 1
ATOM 1093 N N . THR A 1 137 ? -0.518 -2.256 16.858 1 97.34 137 THR A N 1
ATOM 1094 C CA . THR A 1 137 ? -0.237 -1.995 15.451 1 97.34 137 THR A CA 1
ATOM 1095 C C . THR A 1 137 ? 1.091 -2.624 15.039 1 97.34 137 THR A C 1
ATOM 1097 O O . THR A 1 137 ? 2.094 -2.485 15.742 1 97.34 137 THR A O 1
ATOM 1100 N N . ASN A 1 138 ? 1.082 -3.324 13.872 1 97.34 138 ASN A N 1
ATOM 1101 C CA . ASN A 1 138 ? 2.348 -3.905 13.436 1 97.34 138 ASN A CA 1
ATOM 1102 C C . ASN A 1 138 ? 2.713 -3.456 12.024 1 97.34 138 ASN A C 1
ATOM 1104 O O . ASN A 1 138 ? 3.863 -3.593 11.602 1 97.34 138 ASN A O 1
ATOM 1108 N N . MET A 1 139 ? 1.772 -2.914 11.341 1 98.46 139 MET A N 1
ATOM 1109 C CA . MET A 1 139 ? 2.068 -2.417 10 1 98.46 139 MET A CA 1
ATOM 1110 C C . MET A 1 139 ? 1.189 -1.22 9.656 1 98.46 139 MET A C 1
ATOM 1112 O O . MET A 1 139 ? 0.018 -1.174 10.039 1 98.46 139 MET A O 1
ATOM 1116 N N . ILE A 1 140 ? 1.732 -0.265 8.919 1 98.76 140 ILE A N 1
ATOM 1117 C CA . ILE A 1 140 ? 1.03 0.939 8.487 1 98.76 140 ILE A CA 1
ATOM 1118 C C . ILE A 1 140 ? 1.296 1.186 7.004 1 98.76 140 ILE A C 1
ATOM 1120 O O . ILE A 1 140 ? 2.436 1.082 6.545 1 98.76 140 ILE A O 1
ATOM 1124 N N . ILE A 1 141 ? 0.298 1.443 6.227 1 98.74 141 ILE A N 1
ATOM 1125 C CA . ILE A 1 141 ? 0.42 1.926 4.856 1 98.74 141 ILE A CA 1
ATOM 1126 C C . ILE A 1 141 ? -0.341 3.241 4.702 1 98.74 141 ILE A C 1
ATOM 1128 O O . ILE A 1 141 ? -1.556 3.29 4.908 1 98.74 141 ILE A O 1
ATOM 1132 N N . MET A 1 142 ? 0.356 4.278 4.396 1 98.73 142 MET A N 1
ATOM 1133 C CA . MET A 1 142 ? -0.261 5.586 4.197 1 98.73 142 MET A CA 1
ATOM 1134 C C . MET A 1 142 ? -0.006 6.098 2.783 1 98.73 142 MET A C 1
ATOM 1136 O O . MET A 1 142 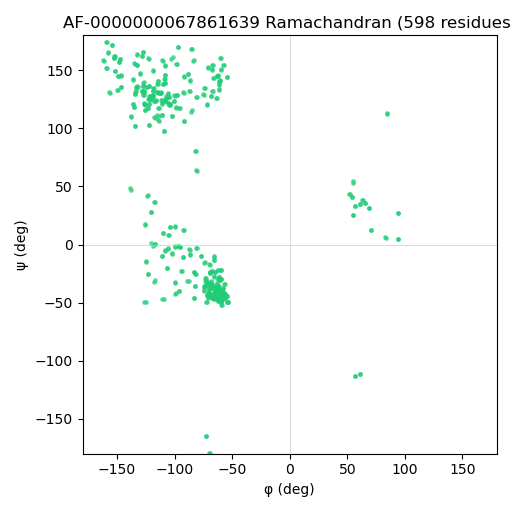? 1.14 6.15 2.334 1 98.73 142 MET A O 1
ATOM 1140 N N . GLN A 1 143 ? -1.069 6.47 2.103 1 98.18 143 GLN A N 1
ATOM 1141 C CA . GLN A 1 143 ? -0.967 7.004 0.749 1 98.18 143 GLN A CA 1
ATOM 1142 C C . GLN A 1 143 ? -1.69 8.343 0.629 1 98.18 143 GLN A C 1
ATOM 1144 O O . GLN A 1 143 ? -2.763 8.529 1.209 1 98.18 143 GLN A O 1
ATOM 1149 N N . LYS A 1 144 ? -1.131 9.207 0.023 1 98.07 144 LYS A N 1
ATOM 1150 C CA . LYS A 1 144 ? -1.755 10.451 -0.418 1 98.07 144 LYS A CA 1
ATOM 1151 C C . LYS A 1 144 ? -1.392 10.766 -1.866 1 98.07 144 LYS A C 1
ATOM 1153 O O . LYS A 1 144 ? -0.322 11.314 -2.138 1 98.07 144 LYS A O 1
ATOM 1158 N N . ASN A 1 145 ? -2.306 10.505 -2.771 1 97.49 145 ASN A N 1
ATOM 1159 C CA . ASN A 1 145 ? -2.032 10.607 -4.201 1 97.49 145 ASN A CA 1
ATOM 1160 C C . ASN A 1 145 ? -2.739 11.808 -4.823 1 97.49 145 ASN A C 1
ATOM 1162 O O . ASN A 1 145 ? -3.7 12.331 -4.255 1 97.49 145 ASN A O 1
ATOM 1166 N N . ARG A 1 146 ? -2.196 12.288 -5.871 1 95.32 146 ARG A N 1
ATOM 1167 C CA . ARG A 1 146 ? -2.743 13.409 -6.629 1 95.32 146 ARG A CA 1
ATOM 1168 C C . ARG A 1 146 ? -2.85 13.067 -8.111 1 95.32 146 ARG A C 1
ATOM 1170 O O . ARG A 1 146 ? -2.145 12.183 -8.602 1 95.32 146 ARG A O 1
ATOM 1177 N N . ALA A 1 147 ? -3.63 13.823 -8.765 1 91.97 147 ALA A N 1
ATOM 1178 C CA . ALA A 1 147 ? -3.77 13.674 -10.211 1 91.97 147 ALA A CA 1
ATOM 1179 C C . ALA A 1 147 ? -2.918 14.7 -10.953 1 91.97 147 ALA A C 1
ATOM 1181 O O . ALA A 1 147 ? -3.06 15.906 -10.738 1 91.97 147 ALA A O 1
ATOM 1182 N N . ALA A 1 148 ? -1.918 14.157 -11.778 1 86.08 148 ALA A N 1
ATOM 1183 C CA . ALA A 1 148 ? -1.159 14.936 -12.752 1 86.08 148 ALA A CA 1
ATOM 1184 C C . ALA A 1 148 ? -0.484 16.134 -12.091 1 86.08 148 ALA A C 1
ATOM 1186 O O . ALA A 1 148 ? -0.574 17.259 -12.589 1 86.08 148 ALA A O 1
ATOM 1187 N N . GLN A 1 149 ? 0.303 15.926 -11.006 1 90.7 149 GLN A N 1
ATOM 1188 C CA . GLN A 1 149 ? 0.908 17.047 -10.293 1 90.7 149 GLN A CA 1
ATOM 1189 C C . GLN A 1 149 ? 2.352 16.738 -9.908 1 90.7 149 GLN A C 1
ATOM 1191 O O . GLN A 1 149 ? 2.744 16.92 -8.754 1 90.7 149 GLN A O 1
ATOM 1196 N N . PRO A 1 150 ? 3.159 16.214 -10.866 1 94.38 150 PRO A N 1
ATOM 1197 C CA . PRO A 1 150 ? 4.578 16.15 -10.511 1 94.38 150 PRO A CA 1
ATOM 1198 C C . PRO A 1 150 ? 5.156 17.516 -10.145 1 94.38 150 PRO A C 1
ATOM 1200 O O . PRO A 1 150 ? 4.627 18.547 -10.567 1 94.38 150 PRO A O 1
ATOM 1203 N N . GLY A 1 151 ? 6.238 17.575 -9.316 1 95.9 151 GLY A N 1
ATOM 1204 C CA . GLY A 1 151 ? 6.732 18.864 -8.859 1 95.9 151 GLY A CA 1
ATOM 1205 C C . GLY A 1 151 ? 8.172 18.816 -8.382 1 95.9 151 GLY A C 1
ATOM 1206 O O . GLY A 1 151 ? 8.784 17.746 -8.347 1 95.9 151 GLY A O 1
ATOM 1207 N N . GLU A 1 152 ? 8.638 19.967 -8.083 1 96.73 152 GLU A N 1
ATOM 1208 C CA . GLU A 1 152 ? 9.981 20.071 -7.52 1 96.73 152 GLU A CA 1
ATOM 1209 C C . GLU A 1 152 ? 10.085 19.318 -6.197 1 96.73 152 GLU A C 1
ATOM 1211 O O . GLU A 1 152 ? 9.195 19.414 -5.35 1 96.73 152 GLU A O 1
ATOM 1216 N N . ALA A 1 153 ? 11.195 18.65 -5.956 1 97.24 153 ALA A N 1
ATOM 1217 C CA . ALA A 1 153 ? 11.352 17.695 -4.862 1 97.24 15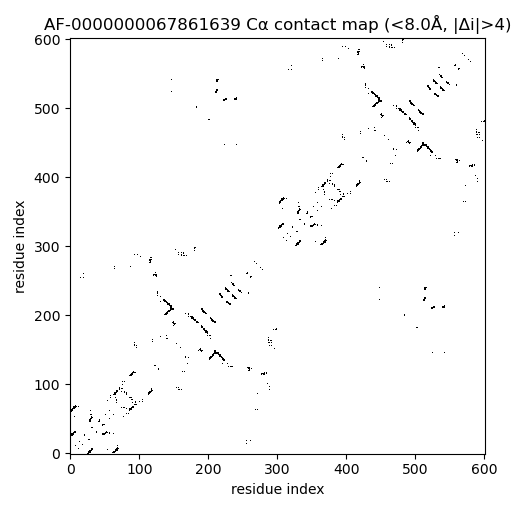3 ALA A CA 1
ATOM 1218 C C . ALA A 1 153 ? 11.129 18.369 -3.511 1 97.24 153 ALA A C 1
ATOM 1220 O O . ALA A 1 153 ? 10.406 17.844 -2.661 1 97.24 153 ALA A O 1
ATOM 1221 N N . ARG A 1 154 ? 11.745 19.523 -3.28 1 96.95 154 ARG A N 1
ATOM 1222 C CA . ARG A 1 154 ? 11.64 20.177 -1.979 1 96.95 154 ARG A CA 1
ATOM 1223 C C . ARG A 1 154 ? 10.202 20.593 -1.689 1 96.95 154 ARG A C 1
ATOM 1225 O O . ARG A 1 154 ? 9.694 20.365 -0.59 1 96.95 154 ARG A O 1
ATOM 1232 N N . THR A 1 155 ? 9.532 21.175 -2.677 1 95.8 155 THR A N 1
ATOM 1233 C CA . THR A 1 155 ? 8.132 21.556 -2.523 1 95.8 155 THR A CA 1
ATOM 1234 C C . THR A 1 155 ? 7.254 20.324 -2.326 1 95.8 155 THR A C 1
ATOM 1236 O O . THR A 1 155 ? 6.375 20.313 -1.461 1 95.8 155 THR A O 1
ATOM 1239 N N . PHE A 1 156 ? 7.547 19.269 -3.094 1 97.24 156 PHE A N 1
ATOM 1240 C CA . PHE A 1 156 ? 6.836 17.999 -3.009 1 97.24 156 PHE A CA 1
ATOM 1241 C C . PHE A 1 156 ? 6.891 17.441 -1.592 1 97.24 156 PHE A C 1
ATOM 1243 O O . PHE A 1 156 ? 5.861 17.077 -1.022 1 97.24 156 PHE A O 1
ATOM 1250 N N . ILE A 1 157 ? 8.014 17.518 -0.988 1 98.17 157 ILE A N 1
ATOM 1251 C CA . ILE A 1 157 ? 8.24 16.864 0.296 1 98.17 157 ILE A CA 1
ATOM 1252 C C . ILE A 1 157 ? 7.711 17.746 1.425 1 98.17 157 ILE A C 1
ATOM 1254 O O . ILE A 1 157 ? 6.931 17.29 2.264 1 98.17 157 ILE A O 1
ATOM 1258 N N . TYR A 1 158 ? 7.982 19.026 1.428 1 97.26 158 TYR A N 1
ATOM 1259 C CA . TYR A 1 158 ? 7.687 19.91 2.55 1 97.26 158 TYR A CA 1
ATOM 1260 C C . TYR A 1 158 ? 6.237 20.378 2.509 1 97.26 158 TYR A C 1
ATOM 1262 O O . TYR A 1 158 ? 5.647 20.685 3.548 1 97.26 158 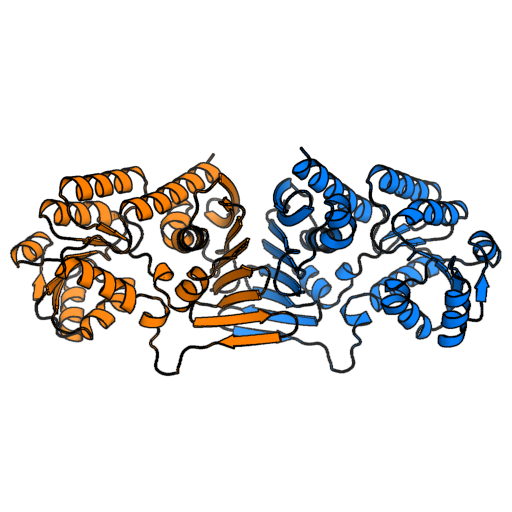TYR A O 1
ATOM 1270 N N . ASP A 1 159 ? 5.631 20.368 1.382 1 94.25 159 ASP A N 1
ATOM 1271 C CA . ASP A 1 159 ? 4.295 20.951 1.305 1 94.25 159 ASP A CA 1
ATOM 1272 C C . ASP A 1 159 ? 3.22 19.868 1.36 1 94.25 159 ASP A C 1
ATOM 1274 O O . ASP A 1 159 ? 2.098 20.122 1.804 1 94.25 159 ASP A O 1
ATOM 1278 N N . ASP A 1 160 ? 3.57 18.716 0.801 1 95.99 160 ASP A N 1
ATOM 1279 C CA . ASP A 1 160 ? 2.486 17.749 0.654 1 95.99 160 ASP A CA 1
ATOM 1280 C C . ASP A 1 160 ? 2.846 16.416 1.305 1 95.99 160 ASP A C 1
ATOM 1282 O O . ASP A 1 160 ? 2.102 15.91 2.148 1 95.99 160 ASP A O 1
ATOM 1286 N N . PHE A 1 161 ? 4.017 15.929 0.982 1 98.44 161 PHE A N 1
ATOM 1287 C CA . PHE A 1 161 ? 4.392 14.614 1.491 1 98.44 161 PHE A CA 1
ATOM 1288 C C . PHE A 1 161 ? 4.589 14.655 3.001 1 98.44 161 PHE A C 1
ATOM 1290 O O . PHE A 1 161 ? 4.458 13.632 3.677 1 98.44 161 PHE A O 1
ATOM 1297 N N . ILE A 1 162 ? 4.847 15.76 3.539 1 98.52 162 ILE A N 1
ATOM 1298 C CA . ILE A 1 162 ? 5.072 15.914 4.973 1 98.52 162 ILE A CA 1
ATOM 1299 C C . ILE A 1 162 ? 3.835 15.455 5.741 1 98.52 162 ILE A C 1
ATOM 1301 O O . ILE A 1 162 ? 3.942 14.968 6.869 1 98.52 162 ILE A O 1
ATOM 1305 N N . HIS A 1 163 ? 2.589 15.576 5.162 1 98.06 163 HIS A N 1
ATOM 1306 C CA . HIS A 1 163 ? 1.382 15.04 5.781 1 98.06 163 HIS A CA 1
ATOM 1307 C C . HIS A 1 163 ? 1.496 13.53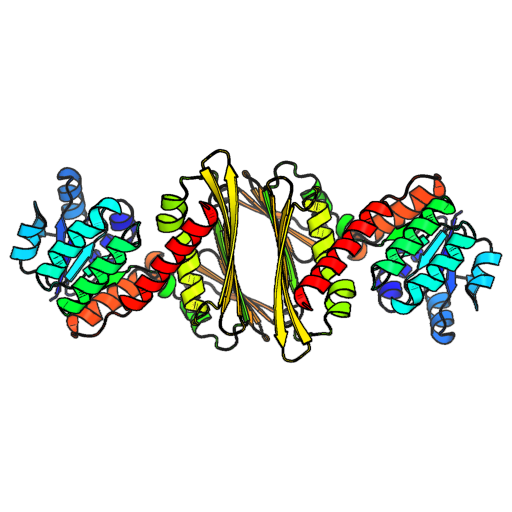5 5.998 1 98.06 163 HIS A C 1
ATOM 1309 O O . HIS A 1 163 ? 1.08 13.02 7.038 1 98.06 163 HIS A O 1
ATOM 1315 N N . VAL A 1 164 ? 2.064 12.905 5.029 1 98.76 164 VAL A N 1
ATOM 1316 C CA . VAL A 1 164 ? 2.153 11.449 5.037 1 98.76 164 VAL A CA 1
ATOM 1317 C C . VAL A 1 164 ? 3.173 10.998 6.08 1 98.76 164 VAL A C 1
ATOM 1319 O O . VAL A 1 164 ? 2.858 10.193 6.959 1 98.76 164 VAL A O 1
ATOM 1322 N N . ILE A 1 165 ? 4.356 11.619 6.035 1 98.61 165 ILE A N 1
ATOM 1323 C CA . ILE A 1 165 ? 5.415 11.136 6.915 1 98.61 165 ILE A CA 1
ATOM 1324 C C . ILE A 1 165 ? 5.114 11.543 8.355 1 98.61 165 ILE A C 1
ATOM 1326 O O . ILE A 1 165 ? 5.443 10.815 9.295 1 98.61 165 ILE A O 1
ATOM 1330 N N . ASP A 1 166 ? 4.468 12.651 8.544 1 98.76 166 ASP A N 1
ATOM 1331 C CA . ASP A 1 166 ? 4.085 13.032 9.9 1 98.76 166 ASP A CA 1
ATOM 1332 C C . ASP A 1 166 ? 3.056 12.06 10.473 1 98.76 166 ASP A C 1
ATOM 1334 O O . ASP A 1 166 ? 3.144 11.67 11.639 1 98.76 166 ASP A O 1
ATOM 1338 N N . THR A 1 167 ? 2.058 11.729 9.684 1 98.75 167 THR A N 1
ATOM 1339 C CA . THR A 1 167 ? 1.037 10.784 10.123 1 98.75 167 THR A CA 1
ATOM 1340 C C . THR A 1 167 ? 1.662 9.437 10.473 1 98.75 167 THR A C 1
ATOM 1342 O O . THR A 1 167 ? 1.336 8.844 11.504 1 98.75 167 THR A O 1
ATOM 1345 N N . VAL A 1 168 ? 2.565 9.018 9.665 1 98.7 168 VAL A N 1
ATOM 1346 C CA . VAL A 1 168 ? 3.238 7.744 9.898 1 98.7 168 VAL A CA 1
ATOM 1347 C C . VAL A 1 168 ? 4.045 7.815 11.193 1 98.7 168 VAL A C 1
ATOM 1349 O O . VAL A 1 168 ? 3.973 6.91 12.027 1 98.7 168 VAL A O 1
ATOM 1352 N N . ARG A 1 169 ? 4.796 8.883 11.395 1 98.37 169 ARG A N 1
ATOM 1353 C CA . ARG A 1 169 ? 5.567 9.046 12.623 1 98.37 169 ARG A CA 1
ATOM 1354 C C . ARG A 1 169 ? 4.655 9.038 13.846 1 98.37 169 ARG A C 1
ATOM 1356 O O . ARG A 1 169 ? 4.982 8.427 14.866 1 98.37 169 ARG A O 1
ATOM 1363 N N . PHE A 1 170 ? 3.562 9.746 13.737 1 98.28 170 PHE A N 1
ATOM 1364 C CA . PHE A 1 170 ? 2.58 9.858 14.809 1 98.28 170 PHE A CA 1
ATOM 1365 C C . PHE A 1 170 ? 2.059 8.484 15.211 1 98.28 170 PHE A C 1
ATOM 1367 O O . PHE A 1 170 ? 1.973 8.171 16.4 1 98.28 170 PHE A O 1
ATOM 1374 N N . LEU A 1 171 ? 1.795 7.636 14.185 1 98.33 171 LEU A N 1
ATOM 1375 C CA . LEU A 1 171 ? 1.181 6.337 14.435 1 98.33 171 LEU A CA 1
ATOM 1376 C C . LEU A 1 171 ? 2.228 5.314 14.863 1 98.33 171 LEU A C 1
ATOM 1378 O O . LEU A 1 171 ? 1.936 4.414 15.654 1 98.33 171 LEU A O 1
ATOM 1382 N N . LEU A 1 172 ? 3.438 5.391 14.302 1 97.24 172 LEU A N 1
ATOM 1383 C CA . LEU A 1 172 ? 4.509 4.486 14.704 1 97.24 172 LEU A CA 1
ATOM 1384 C C . LEU A 1 172 ? 4.885 4.703 16.165 1 97.24 172 LEU A C 1
ATOM 1386 O O . LEU A 1 172 ? 5.103 3.74 16.904 1 97.24 172 LEU A O 1
ATOM 1390 N N . ASP A 1 173 ? 4.963 6.015 16.534 1 94.65 173 ASP A N 1
ATOM 1391 C CA . ASP A 1 173 ? 5.237 6.434 17.906 1 94.65 173 ASP A CA 1
ATOM 1392 C C . ASP A 1 173 ? 6.51 5.779 18.436 1 94.65 173 ASP A C 1
ATOM 1394 O O . ASP A 1 173 ? 6.509 5.197 19.523 1 94.65 173 ASP A O 1
ATOM 1398 N N . ALA A 1 174 ? 7.56 5.684 17.622 1 95.81 174 ALA A N 1
ATOM 1399 C CA . ALA A 1 174 ? 8.864 5.117 17.956 1 95.81 174 ALA A CA 1
ATOM 1400 C C . ALA A 1 174 ? 9.969 5.747 17.113 1 95.81 174 ALA A C 1
ATOM 1402 O O . ALA A 1 174 ? 9.697 6.354 16.075 1 95.81 174 ALA A O 1
ATOM 1403 N N . LYS A 1 175 ? 11.143 5.629 17.57 1 96.55 175 LYS A N 1
ATOM 1404 C CA . LYS A 1 175 ? 12.289 6.144 16.825 1 96.55 175 LYS A CA 1
ATOM 1405 C C . LYS A 1 175 ? 12.504 5.357 15.535 1 96.55 175 LYS A C 1
ATOM 1407 O O . LYS A 1 175 ? 12.5 4.124 15.546 1 96.55 175 LYS A O 1
ATOM 1412 N N . ILE A 1 176 ? 12.679 6.016 14.491 1 97.55 176 ILE A N 1
ATOM 1413 C CA . ILE A 1 176 ? 12.901 5.396 13.19 1 97.55 176 ILE A CA 1
ATOM 1414 C C . ILE A 1 176 ? 14.266 4.71 13.172 1 97.55 176 ILE A C 1
ATOM 1416 O O . ILE A 1 176 ? 15.281 5.325 13.507 1 97.55 176 ILE A O 1
ATOM 1420 N N . GLU A 1 177 ? 14.304 3.483 12.803 1 97.4 177 GLU A N 1
ATOM 1421 C CA . GLU A 1 177 ? 15.533 2.697 12.758 1 97.4 177 GLU A CA 1
ATOM 1422 C C . GLU A 1 177 ? 16.089 2.622 11.339 1 97.4 177 GLU A C 1
ATOM 1424 O O . GLU A 1 177 ? 17.304 2.677 11.138 1 97.4 177 GLU A O 1
ATOM 1429 N N . GLN A 1 178 ? 15.216 2.429 10.402 1 96.74 178 GLN A N 1
ATOM 1430 C CA . GLN A 1 178 ? 15.61 2.327 9.001 1 96.74 178 GLN A CA 1
ATOM 1431 C C . GLN A 1 178 ? 14.67 3.128 8.105 1 96.74 178 GLN A C 1
ATOM 1433 O O . GLN A 1 178 ? 13.466 3.196 8.362 1 96.74 178 GLN A O 1
ATOM 1438 N N . LEU A 1 179 ? 15.307 3.714 7.145 1 97.58 179 LEU A N 1
ATOM 1439 C CA . LEU A 1 179 ? 14.595 4.524 6.162 1 97.58 179 LEU A CA 1
ATOM 1440 C C . LEU A 1 179 ? 15.075 4.21 4.749 1 97.58 179 LEU A C 1
ATOM 1442 O O . LEU A 1 179 ? 16.269 4.313 4.457 1 97.58 179 LEU A O 1
ATOM 1446 N N . HIS A 1 180 ? 14.17 3.729 3.904 1 97.84 180 HIS A N 1
ATOM 1447 C CA . HIS A 1 180 ? 14.469 3.502 2.495 1 97.84 180 HIS A CA 1
ATOM 1448 C C . HIS A 1 180 ? 13.561 4.337 1.597 1 97.84 180 HIS A C 1
ATOM 1450 O O . HIS A 1 180 ? 12.336 4.292 1.733 1 97.84 180 HIS A O 1
ATOM 1456 N N . VAL A 1 181 ? 14.172 5.075 0.711 1 98.22 181 VAL A N 1
ATOM 1457 C CA . VAL A 1 181 ? 13.431 6.048 -0.087 1 98.22 181 VAL A CA 1
ATOM 1458 C C . VAL A 1 181 ? 13.55 5.699 -1.568 1 98.22 181 VAL A C 1
ATOM 1460 O O . VAL A 1 181 ? 14.656 5.516 -2.083 1 98.22 181 VAL A O 1
ATOM 1463 N N . VAL A 1 182 ? 12.422 5.608 -2.278 1 97.61 182 VAL A N 1
ATOM 1464 C CA . VAL A 1 182 ? 12.39 5.323 -3.709 1 97.61 182 VAL A CA 1
ATOM 1465 C C . VAL A 1 182 ? 11.665 6.448 -4.443 1 97.61 182 VAL A C 1
ATOM 1467 O O . VAL A 1 182 ? 10.434 6.466 -4.504 1 97.61 182 VAL A O 1
ATOM 1470 N N . PRO A 1 183 ? 12.412 7.295 -5.071 1 96.88 183 PRO A N 1
ATOM 1471 C CA . PRO A 1 183 ? 11.806 8.324 -5.919 1 96.88 183 PRO A CA 1
ATOM 1472 C C . PRO A 1 183 ? 11.588 7.853 -7.355 1 96.88 183 PRO A C 1
ATOM 1474 O O . PRO A 1 183 ? 12.33 7 -7.848 1 96.88 183 PRO A O 1
ATOM 1477 N N . VAL A 1 184 ? 10.585 8.292 -7.976 1 96.03 184 VAL A N 1
ATOM 1478 C CA . VAL A 1 184 ? 10.384 8.188 -9.418 1 96.03 184 VAL A CA 1
ATOM 1479 C C . VAL A 1 184 ? 10.295 9.585 -10.029 1 96.03 184 VAL A C 1
ATOM 1481 O O . VAL A 1 184 ? 9.537 10.432 -9.55 1 96.03 184 VAL A O 1
ATOM 1484 N N . TRP A 1 185 ? 11.051 9.757 -11.096 1 95.12 185 TRP A N 1
ATOM 1485 C CA . TRP A 1 185 ? 11.172 11.092 -11.673 1 95.12 185 TRP A CA 1
ATOM 1486 C C . TRP A 1 185 ? 10.552 11.141 -13.066 1 95.12 185 TRP A C 1
ATOM 1488 O O . TRP A 1 185 ? 10.603 10.159 -13.81 1 95.12 185 TRP A O 1
ATOM 1498 N N . GLN A 1 186 ? 9.923 12.146 -13.373 1 93.83 186 GLN A N 1
ATOM 1499 C CA . GLN A 1 186 ? 9.573 12.562 -14.727 1 93.83 186 GLN A CA 1
ATOM 1500 C C . GLN A 1 186 ? 10.379 13.786 -15.152 1 93.83 186 GLN A C 1
ATOM 1502 O O . GLN A 1 186 ? 10.032 14.916 -14.803 1 93.83 186 GLN A O 1
ATOM 1507 N N . GLU A 1 187 ? 11.416 13.456 -15.875 1 91.52 187 GLU A N 1
ATOM 1508 C CA . GLU A 1 187 ? 12.402 14.487 -16.184 1 91.52 187 GLU A CA 1
ATOM 1509 C C . GLU A 1 187 ? 13.035 15.044 -14.912 1 91.52 187 GLU A C 1
ATOM 1511 O O . GLU A 1 187 ? 13.579 14.291 -14.101 1 91.52 187 GLU A O 1
ATOM 1516 N N . ASN A 1 188 ? 12.782 16.26 -14.544 1 93.1 188 ASN A N 1
ATOM 1517 C CA . ASN A 1 188 ? 13.422 16.852 -13.374 1 93.1 188 ASN A CA 1
ATOM 1518 C C . ASN A 1 188 ? 12.426 17.065 -12.238 1 93.1 188 ASN A C 1
ATOM 1520 O O . ASN A 1 188 ? 12.767 17.653 -11.21 1 93.1 188 ASN A O 1
ATOM 1524 N N . LEU A 1 189 ? 11.259 16.488 -12.46 1 96.72 189 LEU A N 1
ATOM 1525 C CA . LEU A 1 189 ? 10.223 16.621 -11.442 1 96.72 189 LEU A CA 1
ATOM 1526 C C . LEU A 1 189 ? 9.994 15.296 -10.723 1 96.72 189 LEU A C 1
ATOM 1528 O O . LEU A 1 189 ? 10.025 14.233 -11.347 1 96.72 189 LEU A O 1
ATOM 1532 N N . LEU A 1 190 ? 9.835 15.407 -9.457 1 97.37 190 LEU A N 1
ATOM 1533 C CA . LEU A 1 190 ? 9.464 14.226 -8.686 1 97.37 190 LEU A CA 1
ATOM 1534 C C . LEU A 1 190 ? 8.016 13.831 -8.958 1 97.37 190 LEU A C 1
ATOM 1536 O O . LEU A 1 190 ? 7.1 14.627 -8.74 1 97.37 190 LEU A O 1
ATOM 1540 N N . ALA A 1 191 ? 7.8 12.65 -9.441 1 97.38 191 ALA A N 1
ATOM 1541 C CA . ALA A 1 191 ? 6.463 12.18 -9.795 1 97.38 191 ALA A CA 1
ATOM 1542 C C . ALA A 1 191 ? 5.853 11.358 -8.663 1 97.38 191 ALA A C 1
ATOM 1544 O O . ALA A 1 191 ? 4.645 11.421 -8.422 1 97.38 191 ALA A O 1
ATOM 1545 N N . SER A 1 192 ? 6.668 10.556 -8.061 1 97.93 192 SER A N 1
ATOM 1546 C CA . SER A 1 192 ? 6.195 9.787 -6.914 1 97.93 192 SER A CA 1
ATOM 1547 C C . SER A 1 192 ? 7.337 9.462 -5.958 1 97.93 192 SER A C 1
ATOM 1549 O O . SER A 1 192 ? 8.51 9.587 -6.317 1 97.93 192 SER A O 1
ATOM 1551 N N . ILE A 1 193 ? 6.965 9.105 -4.765 1 98.31 193 ILE A N 1
ATOM 1552 C CA . ILE A 1 193 ? 7.937 8.685 -3.761 1 98.31 193 ILE A CA 1
ATOM 1553 C C . ILE A 1 193 ? 7.326 7.605 -2.871 1 98.31 193 ILE A C 1
ATOM 1555 O O . ILE A 1 193 ? 6.138 7.661 -2.544 1 98.31 193 ILE A O 1
ATOM 1559 N N . THR A 1 194 ? 8.065 6.587 -2.604 1 98.5 194 THR A N 1
ATOM 1560 C CA . THR A 1 194 ? 7.74 5.559 -1.622 1 98.5 194 THR A CA 1
ATOM 1561 C C . THR A 1 194 ? 8.831 5.462 -0.559 1 98.5 194 THR A C 1
ATOM 1563 O O . THR A 1 194 ? 10.017 5.375 -0.885 1 98.5 194 THR A O 1
ATOM 1566 N N . VAL A 1 195 ? 8.413 5.535 0.662 1 98.62 195 VAL A N 1
ATOM 1567 C CA . VAL A 1 195 ? 9.364 5.453 1.766 1 98.62 195 VAL A CA 1
ATOM 1568 C C . VAL A 1 195 ? 9.004 4.277 2.671 1 98.62 195 VAL A C 1
ATOM 1570 O O . VAL A 1 195 ? 7.878 4.187 3.164 1 98.62 195 VAL A O 1
ATOM 1573 N N . GLN A 1 196 ? 9.928 3.405 2.885 1 98.19 196 GLN A N 1
ATOM 1574 C CA . GLN A 1 196 ? 9.795 2.318 3.85 1 98.19 196 GLN A CA 1
ATOM 1575 C C . GLN A 1 196 ? 10.466 2.672 5.173 1 98.19 196 GLN A C 1
ATOM 1577 O O . GLN A 1 196 ? 11.627 3.087 5.195 1 98.19 196 GLN A O 1
ATOM 1582 N N . ILE A 1 197 ? 9.693 2.503 6.198 1 98.31 197 ILE A N 1
ATOM 1583 C CA . ILE A 1 197 ? 10.186 2.891 7.515 1 98.31 197 ILE A CA 1
ATOM 1584 C C . ILE A 1 197 ? 10.05 1.718 8.483 1 98.31 197 ILE A C 1
ATOM 1586 O O . ILE A 1 197 ? 9.004 1.068 8.537 1 98.31 197 ILE A O 1
ATOM 1590 N N . THR A 1 198 ? 11.126 1.419 9.212 1 97.69 198 THR A N 1
ATOM 1591 C CA . THR A 1 198 ? 11.066 0.477 10.324 1 97.69 198 THR A CA 1
ATOM 1592 C C . THR A 1 198 ? 11.288 1.194 11.652 1 97.69 198 THR A C 1
ATOM 1594 O O . THR A 1 198 ? 12.177 2.04 11.766 1 97.69 198 THR A O 1
ATOM 1597 N N . ALA A 1 199 ? 10.449 0.945 12.546 1 97.29 199 ALA A N 1
ATOM 1598 C CA . ALA A 1 199 ? 10.54 1.563 13.866 1 97.29 199 ALA A CA 1
ATOM 1599 C C . ALA A 1 199 ? 9.822 0.721 14.917 1 97.29 199 ALA A C 1
ATOM 1601 O O . ALA A 1 199 ? 8.645 0.391 14.759 1 97.29 199 ALA A O 1
ATOM 1602 N N . GLY A 1 200 ? 10.456 0.441 16.029 1 93.97 200 GLY A N 1
ATOM 1603 C CA . GLY A 1 200 ? 9.829 -0.239 17.151 1 93.97 200 GLY A CA 1
ATOM 1604 C C . GLY A 1 200 ? 9.231 -1.582 16.777 1 93.97 200 GLY A C 1
ATOM 1605 O O . GLY A 1 200 ? 8.129 -1.92 17.214 1 93.97 200 GLY A O 1
ATOM 1606 N N . GLY A 1 201 ? 9.771 -2.262 15.9 1 92.62 201 GLY A N 1
ATOM 1607 C CA . GLY A 1 201 ? 9.278 -3.574 15.514 1 92.62 201 GLY A CA 1
ATOM 1608 C C . GLY A 1 201 ? 8.139 -3.513 14.513 1 92.62 201 GLY A C 1
ATOM 1609 O O . GLY A 1 201 ? 7.546 -4.54 14.176 1 92.62 201 GLY A O 1
ATOM 1610 N N . LYS A 1 202 ? 7.823 -2.291 14.02 1 95.77 202 LYS A N 1
ATOM 1611 C CA . LYS A 1 202 ? 6.768 -2.071 13.034 1 95.77 202 LYS A CA 1
ATOM 1612 C C . LYS A 1 202 ? 7.353 -1.666 11.684 1 95.77 202 LYS A C 1
ATOM 1614 O O . LYS A 1 202 ? 8.517 -1.269 11.6 1 95.77 202 LYS A O 1
ATOM 1619 N N . VAL A 1 203 ? 6.557 -1.882 10.698 1 98.03 203 VAL A N 1
ATOM 1620 C CA . VAL A 1 203 ? 6.949 -1.42 9.371 1 98.03 203 VAL A CA 1
ATOM 1621 C C . VAL A 1 203 ? 5.862 -0.514 8.797 1 98.03 203 VAL A C 1
ATOM 1623 O O . VAL A 1 203 ? 4.67 -0.769 8.983 1 98.03 203 VAL A O 1
ATOM 1626 N N . ALA A 1 204 ? 6.286 0.572 8.23 1 98.65 204 ALA A N 1
ATOM 1627 C CA . ALA A 1 204 ? 5.363 1.504 7.586 1 98.65 204 ALA A CA 1
ATOM 1628 C C . ALA A 1 204 ? 5.794 1.801 6.153 1 98.65 204 ALA A C 1
ATOM 1630 O O . ALA A 1 204 ? 6.989 1.879 5.861 1 98.65 204 ALA A O 1
ATOM 1631 N N . THR A 1 205 ? 4.844 1.877 5.298 1 98.72 205 THR A N 1
ATOM 1632 C CA . THR A 1 205 ? 5.051 2.33 3.927 1 98.72 205 THR A CA 1
ATOM 1633 C C . THR A 1 205 ? 4.324 3.648 3.677 1 98.72 205 THR A C 1
ATOM 1635 O O . THR A 1 205 ? 3.099 3.72 3.797 1 98.72 205 THR A O 1
ATOM 1638 N N . ALA A 1 206 ? 5.067 4.651 3.383 1 98.81 206 ALA A N 1
ATOM 1639 C CA . ALA A 1 206 ? 4.533 5.968 3.045 1 98.81 206 ALA A CA 1
ATOM 1640 C C . ALA A 1 206 ? 4.63 6.23 1.544 1 98.81 206 ALA A C 1
ATOM 1642 O O . ALA A 1 206 ? 5.713 6.141 0.961 1 98.81 206 ALA A O 1
ATOM 1643 N N . ILE A 1 207 ? 3.492 6.598 0.94 1 98.79 207 ILE A N 1
ATOM 1644 C CA . ILE A 1 207 ? 3.455 6.682 -0.516 1 98.79 207 ILE A CA 1
ATOM 1645 C C . ILE A 1 207 ? 2.789 7.989 -0.941 1 98.79 207 ILE A C 1
ATOM 1647 O O . ILE A 1 207 ? 1.775 8.392 -0.366 1 98.79 207 ILE A O 1
ATOM 1651 N N . MET A 1 208 ? 3.376 8.64 -1.875 1 98.63 208 MET A N 1
ATOM 1652 C CA . MET A 1 208 ? 2.687 9.694 -2.614 1 98.63 208 MET A CA 1
ATOM 1653 C C . MET A 1 208 ? 2.962 9.58 -4.109 1 98.63 208 MET A C 1
ATOM 1655 O O . MET A 1 208 ? 4.119 9.57 -4.533 1 98.63 208 MET A O 1
ATOM 1659 N N . ASN A 1 209 ? 1.934 9.426 -4.857 1 98.43 209 ASN A N 1
ATOM 1660 C CA . ASN A 1 209 ? 1.985 9.419 -6.315 1 98.43 209 ASN A CA 1
ATOM 1661 C C . ASN A 1 209 ? 1.254 10.62 -6.907 1 98.43 209 ASN A C 1
ATOM 1663 O O . ASN A 1 209 ? 0.024 10.69 -6.858 1 98.43 209 ASN A O 1
ATOM 1667 N N . ARG A 1 210 ? 2.01 11.601 -7.428 1 97.69 210 ARG A N 1
ATOM 1668 C CA . ARG A 1 210 ? 1.408 12.803 -7.995 1 97.69 210 ARG A CA 1
ATOM 1669 C C . ARG A 1 210 ? 1.166 12.641 -9.492 1 97.69 210 ARG A C 1
ATOM 1671 O O . ARG A 1 210 ? 0.962 13.626 -10.204 1 97.69 210 ARG A O 1
ATOM 1678 N N . ASP A 1 211 ? 1.281 11.469 -9.96 1 96.31 211 ASP A N 1
ATOM 1679 C CA . ASP A 1 211 ? 0.919 11.067 -11.315 1 96.31 211 ASP A CA 1
ATOM 1680 C C . ASP A 1 211 ? -0.092 9.922 -11.297 1 96.31 211 ASP A C 1
ATOM 1682 O O . ASP A 1 211 ? 0.063 8.939 -12.025 1 96.31 211 ASP A O 1
ATOM 1686 N N . SER A 1 212 ? -1.001 10.069 -10.436 1 94.82 212 SER A N 1
ATOM 1687 C CA . SER A 1 212 ? -2.083 9.101 -10.284 1 94.82 212 SER A CA 1
ATOM 1688 C C . SER A 1 212 ? -3.376 9.616 -10.906 1 94.82 212 SER A C 1
ATOM 1690 O O . SER A 1 212 ? -3.544 10.823 -11.094 1 94.82 212 SER A O 1
ATOM 1692 N N . GLY A 1 213 ? -4.295 8.806 -11.211 1 92.11 213 GLY A N 1
ATOM 1693 C CA . GLY A 1 213 ? -5.545 9.191 -11.848 1 92.11 213 GLY A CA 1
ATOM 1694 C C . GLY A 1 213 ? -6.565 9.749 -10.873 1 92.11 213 GLY A C 1
ATOM 1695 O O . GLY A 1 213 ? -7.63 10.216 -11.281 1 92.11 213 GLY A O 1
ATOM 1696 N N . VAL A 1 214 ? -6.234 9.757 -9.555 1 93.38 214 VAL A N 1
ATOM 1697 C CA . VAL A 1 214 ? -7.223 10.182 -8.57 1 93.38 214 VAL A CA 1
ATOM 1698 C C . VAL A 1 214 ? -6.527 10.896 -7.413 1 93.38 214 VAL A C 1
ATOM 1700 O O . VAL A 1 214 ? -5.378 10.588 -7.087 1 93.38 214 VAL A O 1
ATOM 1703 N N . ASN A 1 215 ? -7.216 11.915 -6.857 1 95.08 215 ASN A N 1
ATOM 1704 C CA . ASN A 1 215 ? -6.84 12.44 -5.549 1 95.08 215 ASN A CA 1
ATOM 1705 C C . ASN A 1 215 ? -7.394 11.578 -4.419 1 95.08 215 ASN A C 1
ATOM 1707 O O . ASN A 1 215 ? -8.598 11.321 -4.361 1 95.08 215 ASN A O 1
ATOM 1711 N N . GLU A 1 216 ? -6.501 11.177 -3.559 1 95.92 216 GLU A N 1
ATOM 1712 C CA . GLU A 1 216 ? -6.986 10.352 -2.457 1 95.92 216 GLU A CA 1
ATOM 1713 C C . GLU A 1 216 ? -6.009 10.369 -1.284 1 95.92 216 GLU A C 1
ATOM 1715 O O . GLU A 1 216 ? -4.827 10.672 -1.459 1 95.92 216 GLU A O 1
ATOM 1720 N N . GLU A 1 217 ? -6.514 10.181 -0.157 1 97.7 217 GLU A N 1
ATOM 1721 C CA . GLU A 1 217 ? -5.771 9.883 1.063 1 97.7 217 GLU A CA 1
ATOM 1722 C C . GLU A 1 217 ? -6.288 8.61 1.727 1 97.7 217 GLU A C 1
ATOM 1724 O O . GLU A 1 217 ? -7.474 8.508 2.048 1 97.7 217 GLU A O 1
ATOM 1729 N N . ARG A 1 218 ? -5.429 7.614 1.889 1 97.63 218 ARG A N 1
ATOM 1730 C CA . ARG A 1 218 ? -5.802 6.324 2.459 1 97.63 218 ARG A CA 1
ATOM 1731 C C . ARG A 1 218 ? -4.785 5.87 3.501 1 97.63 218 ARG A C 1
ATOM 1733 O O . ARG A 1 218 ? -3.58 5.877 3.243 1 97.63 218 ARG A O 1
ATOM 1740 N N . LEU A 1 219 ? -5.295 5.515 4.61 1 98.7 219 LEU A N 1
ATOM 1741 C CA . LEU A 1 219 ? -4.48 5.002 5.705 1 98.7 219 LEU A CA 1
ATOM 1742 C C . LEU A 1 219 ? -4.937 3.607 6.117 1 98.7 219 LEU A C 1
ATOM 1744 O O . LEU A 1 219 ? -6.113 3.401 6.428 1 98.7 219 LEU A O 1
ATOM 1748 N N . ALA A 1 220 ? -4.047 2.65 6.037 1 98.54 220 ALA A N 1
ATOM 1749 C CA . ALA A 1 220 ? -4.312 1.305 6.542 1 98.54 220 ALA A CA 1
ATOM 1750 C C . ALA A 1 220 ? -3.427 0.986 7.744 1 98.54 220 ALA A C 1
ATOM 1752 O O . ALA A 1 220 ? -2.218 1.227 7.713 1 98.54 220 ALA A O 1
ATOM 1753 N N . VAL A 1 221 ? -4.031 0.515 8.754 1 98.57 221 VAL A N 1
ATOM 1754 C CA . VAL A 1 221 ? -3.339 0.049 9.951 1 98.57 221 VAL A CA 1
ATOM 1755 C C . VAL A 1 221 ? -3.708 -1.407 10.228 1 98.57 221 VAL A C 1
ATOM 1757 O O . VAL A 1 221 ? -4.89 -1.753 10.288 1 98.57 221 VAL A O 1
ATOM 1760 N N . MET A 1 222 ? -2.711 -2.238 10.338 1 98.19 222 MET A N 1
ATOM 1761 C CA . MET A 1 222 ? -2.954 -3.658 10.577 1 98.19 222 MET A CA 1
ATOM 1762 C C . MET A 1 222 ? -2.528 -4.053 11.987 1 98.19 222 MET A C 1
ATOM 1764 O O . MET A 1 222 ? -1.51 -3.574 12.489 1 98.19 222 MET A O 1
ATOM 1768 N N . THR A 1 223 ? -3.305 -4.827 12.616 1 97.33 223 THR A N 1
ATOM 1769 C CA . THR A 1 223 ? -3.052 -5.515 13.877 1 97.33 223 THR A CA 1
ATOM 1770 C C . THR A 1 223 ? -3.324 -7.011 13.741 1 97.33 223 THR A C 1
ATOM 1772 O O . THR A 1 223 ? -3.914 -7.452 12.753 1 97.33 223 THR A O 1
ATOM 1775 N N . PRO A 1 224 ? -2.869 -7.809 14.71 1 95.83 224 PRO A N 1
ATOM 1776 C CA . PRO A 1 224 ? -3.146 -9.246 14.637 1 95.83 224 PRO A CA 1
ATOM 1777 C C . PRO A 1 224 ? -4.641 -9.558 14.618 1 95.83 224 PRO A C 1
ATOM 1779 O O . PRO A 1 224 ? -5.054 -10.582 14.068 1 95.83 224 PRO A O 1
ATOM 1782 N N . SER A 1 225 ? -5.443 -8.673 15.083 1 95.58 225 SER A N 1
ATOM 1783 C CA . SER A 1 225 ? -6.852 -9.005 15.268 1 95.58 225 SER A CA 1
ATOM 1784 C C . SER A 1 225 ? -7.722 -8.334 14.211 1 95.58 225 SER A C 1
ATOM 1786 O O . SER A 1 225 ? -8.866 -8.738 13.992 1 95.58 225 SER A O 1
ATOM 1788 N N . ALA A 1 226 ? -7.153 -7.257 13.586 1 96.72 226 ALA A N 1
ATOM 1789 C CA . ALA A 1 226 ? -7.996 -6.516 12.651 1 96.72 226 ALA A CA 1
ATOM 1790 C C . ALA A 1 226 ? -7.153 -5.65 11.72 1 96.72 226 ALA A C 1
ATOM 1792 O O . ALA A 1 226 ? -5.998 -5.343 12.023 1 96.72 226 ALA A O 1
ATOM 1793 N N . LYS A 1 227 ? -7.699 -5.306 10.636 1 97.57 227 LYS A N 1
ATOM 1794 C CA . LYS A 1 227 ? -7.184 -4.289 9.725 1 97.57 227 LYS A CA 1
ATOM 1795 C C . LYS A 1 227 ? -8.139 -3.103 9.628 1 97.57 227 LYS A C 1
ATOM 1797 O O . LYS A 1 227 ? -9.346 -3.284 9.458 1 97.57 227 LYS A O 1
ATOM 1802 N N . TYR A 1 228 ? -7.603 -1.93 9.759 1 98.09 228 TYR A N 1
ATOM 1803 C CA . TYR A 1 228 ? -8.366 -0.69 9.666 1 98.09 228 TYR A CA 1
ATOM 1804 C C . TYR A 1 228 ? -7.937 0.124 8.451 1 98.09 228 TYR A C 1
ATOM 1806 O O . TYR A 1 228 ? -6.742 0.308 8.209 1 98.09 228 TYR A O 1
ATOM 1814 N N . GLU A 1 229 ? -8.866 0.551 7.699 1 97.75 229 GLU A N 1
ATOM 1815 C CA . GLU A 1 229 ? -8.584 1.424 6.563 1 97.75 229 GLU A CA 1
ATOM 1816 C C . GLU A 1 229 ? -9.429 2.693 6.619 1 97.75 229 GLU A C 1
ATOM 1818 O O . GLU A 1 229 ? -10.659 2.626 6.646 1 97.75 229 GLU A O 1
ATOM 1823 N N . VAL A 1 230 ? -8.775 3.816 6.643 1 98.19 230 VAL A N 1
ATOM 1824 C CA . VAL A 1 230 ? -9.466 5.101 6.634 1 98.19 230 VAL A CA 1
ATOM 1825 C C . VAL A 1 230 ? -9.303 5.766 5.269 1 98.19 230 VAL A C 1
ATOM 1827 O O . VAL A 1 230 ? -8.181 5.939 4.786 1 98.19 230 VAL A O 1
ATOM 1830 N N . GLU A 1 231 ? -10.391 6.15 4.682 1 95.73 231 GLU A N 1
ATOM 1831 C CA . GLU A 1 231 ? -10.389 6.818 3.384 1 95.73 231 GLU A CA 1
ATOM 1832 C C . GLU A 1 231 ? -10.748 8.294 3.522 1 95.73 231 GLU A C 1
ATOM 1834 O O . GLU A 1 231 ? -11.806 8.634 4.056 1 95.73 231 GLU A O 1
ATOM 1839 N N . ASN A 1 232 ? -9.894 9.142 3.057 1 95.06 232 ASN A N 1
ATOM 1840 C CA . ASN A 1 232 ? -10.097 10.584 2.964 1 95.06 232 ASN A CA 1
ATOM 1841 C C . ASN A 1 232 ? -10.472 11.184 4.316 1 95.06 232 ASN A C 1
ATOM 1843 O O . ASN A 1 232 ? -11.295 12.099 4.387 1 95.06 232 ASN A O 1
ATOM 1847 N N . VAL A 1 233 ? -10.058 10.487 5.359 1 95.26 233 VAL A N 1
ATOM 1848 C CA . VAL A 1 233 ? -10.186 10.94 6.74 1 95.26 233 VAL A CA 1
ATOM 1849 C C . VAL A 1 233 ? -11.653 10.902 7.163 1 95.26 233 VAL A C 1
ATOM 1851 O O . VAL A 1 233 ? -12.025 11.478 8.188 1 95.26 233 VAL A O 1
ATOM 1854 N N . THR A 1 234 ? -12.529 10.287 6.429 1 94.32 234 THR A N 1
ATOM 1855 C CA . THR A 1 234 ? -13.957 10.438 6.686 1 94.32 234 THR A CA 1
ATOM 1856 C C . THR A 1 234 ? -14.609 9.079 6.924 1 94.32 234 THR A C 1
ATOM 1858 O O . THR A 1 234 ? -15.661 8.993 7.562 1 94.32 234 THR A O 1
ATOM 1861 N N . GLU A 1 235 ? -14.015 8.035 6.377 1 94.75 235 GLU A N 1
ATOM 1862 C CA . GLU A 1 235 ? -14.635 6.715 6.441 1 94.75 235 GLU A CA 1
ATOM 1863 C C . GLU A 1 235 ? -13.633 5.657 6.893 1 94.75 235 GLU A C 1
ATOM 1865 O O . GLU A 1 235 ? -12.496 5.626 6.415 1 94.75 235 GLU A O 1
ATOM 1870 N N . THR A 1 236 ? -14.135 4.811 7.818 1 96.95 236 THR A N 1
ATOM 1871 C CA . THR A 1 236 ? -13.283 3.732 8.305 1 96.95 236 THR A CA 1
ATOM 1872 C C . THR A 1 236 ? -13.864 2.372 7.93 1 96.95 236 THR A C 1
ATOM 1874 O O . THR A 1 236 ? -15.029 2.088 8.217 1 96.95 236 THR A O 1
ATOM 1877 N N . HIS A 1 237 ? -13.092 1.583 7.26 1 96.81 237 HIS A N 1
ATOM 1878 C CA . HIS A 1 237 ? -13.394 0.173 7.041 1 96.81 237 HIS A CA 1
ATOM 1879 C C . HIS A 1 237 ? -12.611 -0.714 8.002 1 96.81 237 HIS A C 1
ATOM 1881 O O . HIS A 1 237 ? -11.39 -0.582 8.122 1 96.81 237 HIS A O 1
ATOM 1887 N N . ILE A 1 238 ? -13.307 -1.583 8.679 1 97.13 238 ILE A N 1
ATOM 1888 C CA . ILE A 1 238 ? -12.686 -2.487 9.64 1 97.13 238 ILE A CA 1
ATOM 1889 C C . ILE A 1 238 ? -12.884 -3.933 9.191 1 97.13 238 ILE A C 1
ATOM 1891 O O . ILE A 1 238 ? -14.014 -4.367 8.952 1 97.13 238 ILE A O 1
ATOM 1895 N N . TYR A 1 239 ? -11.834 -4.605 9.048 1 95.84 239 TYR A N 1
ATOM 1896 C CA . TYR A 1 239 ? -11.838 -6.006 8.641 1 95.84 239 TYR A CA 1
ATOM 1897 C C . TYR A 1 239 ? -11.389 -6.907 9.785 1 95.84 239 TYR A C 1
ATOM 1899 O O . TYR A 1 239 ? -10.279 -6.758 10.302 1 95.84 239 TYR A O 1
ATOM 1907 N N . GLU A 1 240 ? -12.182 -7.853 10.14 1 93.95 240 GLU A N 1
ATOM 1908 C CA . GLU A 1 240 ? -11.907 -8.816 11.202 1 93.95 240 GLU A CA 1
ATOM 1909 C C . GLU A 1 240 ? -12.315 -10.227 10.786 1 93.95 240 GLU A C 1
ATOM 1911 O O . GLU A 1 240 ? -13.502 -10.559 10.78 1 93.95 240 GLU A O 1
ATOM 1916 N N . GLY A 1 241 ? -11.304 -11.044 10.579 1 91.01 241 GLY A N 1
ATOM 1917 C CA . GLY A 1 241 ? -11.649 -12.37 10.091 1 91.01 241 GLY A CA 1
ATOM 1918 C C . GLY A 1 241 ? -12.455 -12.342 8.806 1 91.01 241 GLY A C 1
ATOM 1919 O O . GLY A 1 241 ? -11.966 -11.887 7.77 1 91.01 241 GLY A O 1
ATOM 1920 N N . THR A 1 242 ? -13.675 -12.759 8.916 1 88.55 242 THR A N 1
ATOM 1921 C CA . THR A 1 242 ? -14.516 -12.813 7.726 1 88.55 242 THR A CA 1
ATOM 1922 C C . THR A 1 242 ? -15.531 -11.674 7.729 1 88.55 242 THR A C 1
ATOM 1924 O O . THR A 1 242 ? -16.421 -11.625 6.877 1 88.55 242 THR A O 1
ATOM 1927 N N . THR A 1 243 ? -15.363 -10.793 8.67 1 91.92 243 THR A N 1
ATOM 1928 C CA . THR A 1 243 ? -16.334 -9.712 8.796 1 91.92 243 THR A CA 1
ATOM 1929 C C . THR A 1 243 ? -15.725 -8.384 8.352 1 91.92 243 THR A C 1
ATOM 1931 O O . THR A 1 243 ? -14.537 -8.136 8.571 1 91.92 243 THR A O 1
ATOM 1934 N N . GLU A 1 244 ? -16.556 -7.651 7.738 1 91.82 244 GLU A N 1
ATOM 1935 C CA . GLU A 1 244 ? -16.232 -6.274 7.38 1 91.82 244 GLU A CA 1
ATOM 1936 C C . GLU A 1 244 ? -17.303 -5.307 7.877 1 91.82 244 GLU A C 1
ATOM 1938 O O . GLU A 1 244 ? -18.498 -5.586 7.765 1 91.82 244 GLU A O 1
ATOM 1943 N N . ARG A 1 245 ? -16.81 -4.276 8.501 1 93.25 245 ARG A N 1
ATOM 1944 C CA . ARG A 1 245 ? -17.753 -3.233 8.892 1 93.25 245 ARG A CA 1
ATOM 1945 C C . ARG A 1 245 ? -17.232 -1.853 8.508 1 93.25 245 ARG A C 1
ATOM 1947 O O . ARG A 1 245 ? -16.026 -1.663 8.341 1 93.25 245 ARG A O 1
ATOM 1954 N N . PHE A 1 246 ? -18.125 -0.958 8.323 1 91.37 246 PHE A N 1
ATOM 1955 C CA . PHE A 1 246 ? -17.826 0.414 7.929 1 91.37 246 PHE A CA 1
ATOM 1956 C C . PHE A 1 246 ? -18.374 1.403 8.95 1 91.37 246 PHE A C 1
ATOM 1958 O O . PHE A 1 246 ? -19.475 1.216 9.474 1 91.37 246 PHE A O 1
ATOM 1965 N N . GLU A 1 247 ? -17.564 2.377 9.269 1 90.76 247 GLU A N 1
ATOM 1966 C CA . GLU A 1 247 ? -17.954 3.468 10.157 1 90.76 247 GLU A CA 1
ATOM 1967 C C . GLU A 1 247 ? -17.833 4.819 9.459 1 90.76 247 GLU A C 1
ATOM 1969 O O . GLU A 1 247 ? -16.806 5.117 8.846 1 90.76 247 GLU A O 1
ATOM 1974 N N . ARG A 1 248 ? -18.975 5.581 9.534 1 88.8 248 ARG A N 1
ATOM 1975 C CA . ARG A 1 248 ? -18.994 6.933 8.983 1 88.8 248 ARG A CA 1
ATOM 1976 C C . ARG A 1 248 ? -19.386 7.952 10.047 1 88.8 248 ARG A C 1
ATOM 1978 O O . ARG A 1 248 ? -19.812 7.581 11.143 1 88.8 248 ARG A O 1
ATOM 1985 N N . PHE A 1 249 ? -19.018 9.228 9.742 1 89.7 249 PHE A N 1
ATOM 1986 C CA . PHE A 1 249 ? -19.455 10.298 10.631 1 89.7 249 PHE A CA 1
ATOM 1987 C C . PHE A 1 249 ? -20.954 10.536 10.496 1 89.7 249 PHE A C 1
ATOM 1989 O O . PHE A 1 249 ? -21.554 10.187 9.476 1 89.7 249 PHE A O 1
ATOM 1996 N N . GLY A 1 250 ? -21.504 11.023 11.609 1 85.67 250 GLY A N 1
ATOM 1997 C CA . GLY A 1 250 ? -22.888 11.458 11.509 1 85.67 250 GLY A CA 1
ATOM 1998 C C . GLY A 1 250 ? -23.094 12.566 10.494 1 85.67 250 GLY A C 1
ATOM 1999 O O . GLY A 1 250 ? -22.142 13.251 10.113 1 85.67 250 GLY A O 1
ATOM 2000 N N . ASP A 1 251 ? -24.263 12.758 10.046 1 86.07 251 ASP A N 1
ATOM 2001 C CA . ASP A 1 251 ? -24.615 13.655 8.95 1 86.07 251 ASP A CA 1
ATOM 2002 C C . ASP A 1 251 ? -24.342 15.111 9.322 1 86.07 251 ASP A C 1
ATOM 2004 O O . ASP A 1 251 ? -24.256 15.975 8.447 1 86.07 251 ASP A O 1
ATOM 2008 N N . TRP A 1 252 ? -24.076 15.354 10.503 1 85.55 252 TRP A N 1
ATOM 2009 C CA . TRP A 1 252 ? -23.996 16.754 10.905 1 85.55 252 TRP A CA 1
ATOM 2010 C C . TRP A 1 252 ? -22.552 17.16 11.18 1 85.55 252 TRP A C 1
ATOM 2012 O O . TRP A 1 252 ? -22.267 18.334 11.431 1 85.55 252 TRP A O 1
ATOM 2022 N N . GLU A 1 253 ? -21.696 16.23 11.123 1 90.48 253 GLU A N 1
ATOM 2023 C CA . GLU A 1 253 ? -20.299 16.574 11.373 1 90.48 253 GLU A CA 1
ATOM 2024 C C . GLU A 1 253 ? -19.7 17.338 10.195 1 90.48 253 GLU A C 1
ATOM 2026 O O . GLU A 1 253 ? -19.889 16.954 9.039 1 90.48 253 GLU A O 1
ATOM 2031 N N . THR A 1 254 ? -18.992 18.381 10.493 1 92.31 254 THR A N 1
ATOM 2032 C CA . THR A 1 254 ? -18.455 19.246 9.448 1 92.31 254 THR A CA 1
ATOM 2033 C C . THR A 1 254 ? -17.143 18.689 8.904 1 92.31 254 THR A C 1
ATOM 2035 O O . THR A 1 254 ? -16.446 17.942 9.595 1 92.31 254 THR A O 1
ATOM 2038 N N . THR A 1 255 ? -16.783 19.052 7.779 1 93.57 255 THR A N 1
ATOM 2039 C CA . THR A 1 255 ? -15.529 18.664 7.142 1 93.57 255 THR A CA 1
ATOM 2040 C C . THR A 1 255 ? -14.335 19.123 7.973 1 93.57 255 THR A C 1
ATOM 2042 O O . THR A 1 255 ? -13.368 18.378 8.146 1 93.57 255 THR A O 1
ATOM 2045 N N . LEU A 1 256 ? -14.407 20.275 8.535 1 95.77 256 LEU A N 1
ATOM 2046 C CA . LEU A 1 256 ? -13.304 20.851 9.296 1 95.77 256 LEU A CA 1
ATOM 2047 C C . LEU A 1 256 ? -13.063 20.069 10.582 1 95.77 256 LEU A C 1
ATOM 2049 O O . LEU A 1 256 ? -11.919 19.922 11.02 1 95.77 256 LEU A O 1
ATOM 2053 N N . TYR A 1 257 ? -14.129 19.613 11.145 1 96.27 257 TYR A N 1
ATOM 2054 C CA . TYR A 1 257 ? -13.985 18.745 12.309 1 96.27 257 TYR A CA 1
ATOM 2055 C C . TYR A 1 257 ? -13.384 17.401 11.916 1 96.27 257 TYR A C 1
ATOM 2057 O O . TYR A 1 257 ? -12.443 16.924 12.554 1 96.27 257 TYR A O 1
ATOM 2065 N N . LYS A 1 258 ? -13.871 16.841 10.858 1 96.51 258 LYS A N 1
ATOM 2066 C CA . LYS A 1 258 ? -13.43 15.527 10.401 1 96.51 258 LYS A CA 1
ATOM 2067 C C . LYS A 1 258 ? -11.945 15.537 10.05 1 96.51 258 LYS A C 1
ATOM 2069 O O . LYS A 1 258 ? -11.246 14.543 10.257 1 96.51 258 LYS A O 1
ATOM 2074 N N . ARG A 1 259 ? -11.479 16.694 9.655 1 96.83 259 ARG A N 1
ATOM 2075 C CA . ARG A 1 259 ? -10.092 16.796 9.215 1 96.83 259 ARG A CA 1
ATOM 2076 C C . ARG A 1 259 ? -9.192 17.283 10.346 1 96.83 259 ARG A C 1
ATOM 2078 O O . ARG A 1 259 ? -7.992 17.483 10.15 1 96.83 259 ARG A O 1
ATOM 2085 N N . GLY A 1 260 ? -9.776 17.557 11.493 1 97.59 260 GLY A N 1
ATOM 2086 C CA . GLY A 1 260 ? -8.994 17.802 12.694 1 97.59 260 GLY A CA 1
ATOM 2087 C C . GLY A 1 260 ? -8.715 19.274 12.935 1 97.59 260 GLY A C 1
ATOM 2088 O O . GLY A 1 260 ? -8.038 19.633 13.9 1 97.59 260 GLY A O 1
ATOM 2089 N N . PHE A 1 261 ? -9.279 20.154 12.097 1 97.62 261 PHE A N 1
ATOM 2090 C CA . PHE A 1 261 ? -8.972 21.574 12.214 1 97.62 261 PHE A CA 1
ATOM 2091 C C . PHE A 1 261 ? -9.6 22.163 13.472 1 97.62 261 PHE A C 1
ATOM 2093 O O . PHE A 1 261 ? -8.957 22.927 14.194 1 97.62 261 PHE A O 1
ATOM 2100 N N . VAL A 1 262 ? -10.881 21.857 13.751 1 97.38 262 VAL A N 1
ATOM 2101 C CA . VAL A 1 262 ? -11.577 22.386 14.919 1 97.38 262 VAL A CA 1
ATOM 2102 C C . VAL A 1 262 ? -10.845 21.964 16.192 1 97.38 262 VAL A C 1
ATOM 2104 O O . VAL A 1 262 ? -10.53 22.802 17.041 1 97.38 262 VAL A O 1
ATOM 2107 N N . SER A 1 263 ? -10.488 20.701 16.247 1 97.83 263 SER A N 1
ATOM 2108 C CA . SER A 1 263 ? -9.91 20.126 17.457 1 97.83 263 SER A CA 1
ATOM 2109 C C . SER A 1 263 ? -8.505 20.662 17.708 1 97.83 263 SER A C 1
ATOM 2111 O O . SER A 1 263 ? -8.136 20.942 18.85 1 97.83 263 SER A O 1
ATOM 2113 N N . ILE A 1 264 ? -7.745 20.826 16.679 1 98.35 264 ILE A N 1
ATOM 2114 C CA . ILE A 1 264 ? -6.36 21.246 16.865 1 98.35 264 ILE A CA 1
ATOM 2115 C C . ILE A 1 264 ? -6.317 22.726 17.24 1 98.35 264 ILE A C 1
ATOM 2117 O O . ILE A 1 264 ? -5.497 23.14 18.063 1 98.35 264 ILE A O 1
ATOM 2121 N N . ILE A 1 265 ? -7.13 23.523 16.643 1 97.67 265 ILE A N 1
ATOM 2122 C CA . ILE A 1 265 ? -7.208 24.944 16.963 1 97.67 265 ILE A CA 1
ATOM 2123 C C . ILE A 1 265 ? -7.632 25.124 18.419 1 97.67 265 ILE A C 1
ATOM 2125 O O . ILE A 1 265 ? -7.011 25.887 19.163 1 97.67 265 ILE A O 1
ATOM 2129 N N . GLN A 1 266 ? -8.647 24.393 18.816 1 97.26 266 GLN A N 1
ATOM 2130 C CA . GLN A 1 266 ? -9.12 24.45 20.195 1 97.26 266 GLN A CA 1
ATOM 2131 C C . GLN A 1 266 ? -8.032 24.009 21.17 1 97.26 266 GLN A C 1
ATOM 2133 O O . GLN A 1 266 ? -7.87 24.604 22.238 1 97.26 266 GLN A O 1
ATOM 2138 N N . ALA A 1 267 ? -7.355 22.995 20.813 1 97.99 267 ALA A N 1
ATOM 2139 C CA . ALA A 1 267 ? -6.282 22.498 21.67 1 97.99 267 ALA A CA 1
ATOM 2140 C C . ALA A 1 267 ? -5.21 23.563 21.879 1 97.99 267 ALA A C 1
ATOM 2142 O O . ALA A 1 267 ? -4.727 23.755 22.997 1 97.99 267 ALA A O 1
ATOM 2143 N N . PHE A 1 268 ? -4.85 24.193 20.834 1 98.2 268 PHE A N 1
ATOM 2144 C CA . PHE A 1 268 ? -3.843 25.244 20.926 1 98.2 268 PHE A CA 1
ATOM 2145 C C . PHE A 1 268 ? -4.333 26.388 21.805 1 98.2 268 PHE A C 1
ATOM 2147 O O . PHE A 1 268 ? -3.617 26.841 22.7 1 98.2 268 PHE A O 1
ATOM 2154 N N . LEU A 1 269 ? -5.511 26.882 21.605 1 97.63 269 LEU A N 1
ATOM 2155 C CA . LEU A 1 269 ? -6.062 28.011 22.347 1 97.63 269 LEU A CA 1
ATOM 2156 C C . LEU A 1 269 ? -6.222 27.665 23.823 1 97.63 269 LEU A C 1
ATOM 2158 O O . LEU A 1 269 ? -6.01 28.516 24.691 1 97.63 269 LEU A O 1
ATOM 2162 N N . THR A 1 270 ? -6.609 26.438 24.071 1 97.19 270 THR A N 1
ATOM 2163 C CA . THR A 1 270 ? -6.709 25.983 25.454 1 97.19 270 THR A CA 1
ATOM 2164 C C . THR A 1 270 ? -5.343 26.012 26.132 1 97.19 270 THR A C 1
ATOM 2166 O O . THR A 1 270 ? -5.222 26.451 27.278 1 97.19 270 THR A O 1
ATOM 2169 N N . ALA A 1 271 ? -4.348 25.544 25.465 1 97.73 271 ALA A N 1
ATOM 2170 C CA . ALA A 1 271 ? -2.99 25.569 26.004 1 97.73 271 ALA A CA 1
ATOM 2171 C C . ALA A 1 271 ? -2.543 26.998 26.297 1 97.73 271 ALA A C 1
ATOM 2173 O O . ALA A 1 271 ? -1.936 27.264 27.337 1 97.73 271 ALA A O 1
ATOM 2174 N N . VAL A 1 272 ? -2.829 27.926 25.385 1 97.12 272 VAL A N 1
ATOM 2175 C CA . VAL A 1 272 ? -2.47 29.33 25.555 1 97.12 272 VAL A CA 1
ATOM 2176 C C . VAL A 1 272 ? -3.19 29.904 26.774 1 97.12 272 VAL A C 1
ATOM 2178 O O . VAL A 1 272 ? -2.573 30.565 27.612 1 97.12 272 VAL A O 1
ATOM 2181 N N . ARG A 1 273 ? -4.472 29.651 26.878 1 95.68 273 ARG A N 1
ATOM 2182 C CA . ARG A 1 273 ? -5.296 30.162 27.969 1 95.68 273 ARG A CA 1
ATOM 2183 C C . ARG A 1 273 ? -4.779 29.676 29.319 1 95.68 273 ARG A C 1
ATOM 2185 O O . ARG A 1 273 ? -4.755 30.436 30.29 1 95.68 273 ARG A O 1
ATOM 2192 N N . ASN A 1 274 ? -4.384 28.452 29.307 1 95.84 274 ASN A N 1
ATOM 2193 C CA . ASN A 1 274 ? -4.038 27.818 30.575 1 95.84 274 ASN A CA 1
ATOM 2194 C C . ASN A 1 274 ? -2.54 27.902 30.853 1 95.84 274 ASN A C 1
ATOM 2196 O O . ASN A 1 274 ? -2.078 27.49 31.919 1 95.84 274 ASN A O 1
ATOM 2200 N N . GLY A 1 275 ? -1.796 28.451 29.959 1 94.58 275 GLY A N 1
ATOM 2201 C CA . GLY A 1 275 ? -0.352 28.506 30.125 1 94.58 275 GLY A CA 1
ATOM 2202 C C . GLY A 1 275 ? 0.301 27.137 30.119 1 94.58 275 GLY A C 1
ATOM 2203 O O . GLY A 1 275 ? 1.224 26.88 30.896 1 94.58 275 GLY A O 1
ATOM 2204 N N . GLU A 1 276 ? -0.233 26.218 29.301 1 94.57 276 GLU A N 1
ATOM 2205 C CA . GLU A 1 276 ? 0.246 24.843 29.209 1 94.57 276 GLU A CA 1
ATOM 2206 C C . GLU A 1 276 ? 1.211 24.672 28.039 1 94.57 276 GLU A C 1
ATOM 2208 O O . GLU A 1 276 ? 1.417 25.603 27.257 1 94.57 276 GLU A O 1
ATOM 2213 N N . LYS A 1 277 ? 1.828 23.516 28.037 1 95.18 277 LYS A N 1
ATOM 2214 C CA . LYS A 1 277 ? 2.692 23.163 26.915 1 95.18 277 LYS A CA 1
ATOM 2215 C C . LYS A 1 277 ? 1.881 22.964 25.638 1 95.18 277 LYS A C 1
ATOM 2217 O O . LYS A 1 277 ? 0.691 22.645 25.695 1 95.18 277 LYS A O 1
ATOM 2222 N N . ALA A 1 278 ? 2.567 23.176 24.542 1 95.33 278 ALA A N 1
ATOM 2223 C CA . ALA A 1 278 ? 1.901 22.965 23.259 1 95.33 278 ALA A CA 1
ATOM 2224 C C . ALA A 1 278 ? 1.453 21.514 23.106 1 95.33 278 ALA A C 1
ATOM 2226 O O . ALA A 1 278 ? 2.202 20.589 23.429 1 95.33 278 ALA A O 1
ATOM 2227 N N . PRO A 1 279 ? 0.261 21.31 22.595 1 96.28 279 PRO A N 1
ATOM 2228 C CA . PRO A 1 279 ? -0.236 19.947 22.391 1 96.28 279 PRO A CA 1
ATOM 2229 C C . PRO A 1 279 ? 0.648 19.131 21.451 1 96.28 279 PRO A C 1
ATOM 2231 O O . PRO A 1 279 ? 0.825 17.928 21.654 1 96.28 279 PRO A O 1
ATOM 2234 N N . ILE A 1 280 ? 1.138 19.704 20.4 1 97.8 280 ILE A N 1
ATOM 2235 C CA . ILE A 1 280 ? 2.235 19.185 19.59 1 97.8 280 ILE A CA 1
ATOM 2236 C C . ILE A 1 280 ? 3.522 19.938 19.92 1 97.8 280 ILE A C 1
ATOM 2238 O O . ILE A 1 280 ? 3.655 21.122 19.6 1 97.8 280 ILE A O 1
ATOM 2242 N N . SER A 1 281 ? 4.418 19.274 20.544 1 97.33 281 SER A N 1
ATOM 2243 C CA . SER A 1 281 ? 5.616 19.964 21.01 1 97.33 281 SER A CA 1
ATOM 2244 C C . SER A 1 281 ? 6.48 20.425 19.841 1 97.33 281 SER A C 1
ATOM 2246 O O . SER A 1 281 ? 6.463 19.812 18.771 1 97.33 281 SER A O 1
ATOM 2248 N N . LYS A 1 282 ? 7.19 21.489 20.065 1 97.38 282 LYS A N 1
ATOM 2249 C CA . LYS A 1 282 ? 8.108 22.004 19.052 1 97.38 282 LYS A CA 1
ATOM 2250 C C . LYS A 1 282 ? 9.179 20.974 18.706 1 97.38 282 LYS A C 1
ATOM 2252 O O . LYS A 1 282 ? 9.629 20.899 17.561 1 97.38 282 LYS A O 1
ATOM 2257 N N . GLU A 1 283 ? 9.6 20.101 19.641 1 96.94 283 GLU A N 1
ATOM 2258 C CA . GLU A 1 283 ? 10.594 19.057 19.411 1 96.94 283 GLU A CA 1
ATOM 2259 C C . GLU A 1 283 ? 10.039 17.955 18.513 1 96.94 283 GLU A C 1
ATOM 2261 O O . GLU A 1 283 ? 10.746 17.439 17.645 1 96.94 283 GLU A O 1
ATOM 2266 N N . ASP A 1 284 ? 8.841 17.656 18.825 1 97.62 284 ASP A N 1
ATOM 2267 C CA . ASP A 1 284 ? 8.208 16.615 18.022 1 97.62 284 ASP A CA 1
ATOM 2268 C C . ASP A 1 284 ? 8.047 17.062 16.571 1 97.62 284 ASP A C 1
ATOM 2270 O O . ASP A 1 284 ? 8.301 16.288 15.645 1 97.62 284 ASP A O 1
ATOM 2274 N N . ALA A 1 285 ? 7.585 18.295 16.377 1 98.29 285 ALA A N 1
ATOM 2275 C CA . ALA A 1 285 ? 7.45 18.844 15.03 1 98.29 285 ALA A CA 1
ATOM 2276 C C . ALA A 1 285 ? 8.803 18.91 14.327 1 98.29 285 ALA A C 1
ATOM 2278 O O . ALA A 1 285 ? 8.897 18.657 13.123 1 98.29 285 ALA A O 1
ATOM 2279 N N . LEU A 1 286 ? 9.811 19.251 15.047 1 98.56 286 LEU A N 1
ATOM 2280 C CA . LEU A 1 286 ? 11.166 19.311 14.509 1 98.56 286 LEU A CA 1
ATOM 2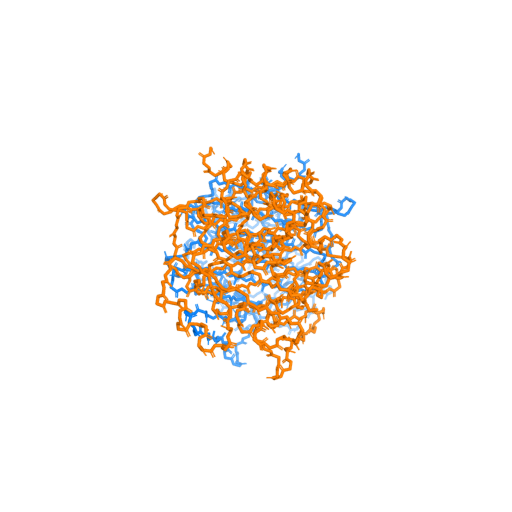281 C C . LEU A 1 286 ? 11.586 17.959 13.942 1 98.56 286 LEU A C 1
ATOM 2283 O O . LEU A 1 286 ? 12.225 17.894 12.889 1 98.56 286 LEU A O 1
ATOM 2287 N N . GLU A 1 287 ? 11.201 16.886 14.569 1 98.41 287 GLU A N 1
ATOM 2288 C CA . GLU A 1 287 ? 11.576 15.549 14.118 1 98.41 287 GLU A CA 1
ATOM 2289 C C . GLU A 1 287 ? 10.937 15.222 12.771 1 98.41 287 GLU A C 1
ATOM 2291 O O . GLU A 1 287 ? 11.545 14.545 11.938 1 98.41 287 GLU A O 1
ATOM 2296 N N . THR A 1 288 ? 9.741 15.667 12.568 1 98.57 288 THR A N 1
ATOM 2297 C CA . THR A 1 288 ? 9.113 15.481 11.265 1 98.57 288 THR A CA 1
ATOM 2298 C C . THR A 1 288 ? 9.877 16.239 10.183 1 98.57 288 THR A C 1
ATOM 2300 O O . THR A 1 288 ? 10.082 15.722 9.083 1 98.57 288 THR A O 1
ATOM 2303 N N . HIS A 1 289 ? 10.316 17.448 10.493 1 98.77 289 HIS A N 1
ATOM 2304 C CA . HIS A 1 289 ? 11.074 18.239 9.53 1 98.77 289 HIS A CA 1
ATOM 2305 C C . HIS A 1 289 ? 12.448 17.628 9.276 1 98.77 289 HIS A C 1
ATOM 2307 O O . HIS A 1 289 ? 12.956 17.675 8.153 1 98.77 289 HIS A O 1
ATOM 2313 N N . ARG A 1 290 ? 13.038 17.055 10.308 1 98.59 290 ARG A N 1
ATOM 2314 C CA . ARG A 1 290 ? 14.297 16.339 10.128 1 98.59 290 ARG A CA 1
ATOM 2315 C C . ARG A 1 290 ? 14.126 15.161 9.175 1 98.59 290 ARG A C 1
ATOM 2317 O O . ARG A 1 290 ? 14.978 14.921 8.318 1 98.59 290 ARG A O 1
ATOM 2324 N N . LEU A 1 291 ? 13.068 14.469 9.363 1 98.58 291 LEU A N 1
ATOM 2325 C CA . LEU A 1 291 ? 12.773 13.339 8.488 1 98.58 291 LEU A CA 1
ATOM 2326 C C . LEU A 1 291 ? 12.589 13.802 7.047 1 98.58 291 LEU A C 1
ATOM 2328 O O . LEU A 1 291 ? 13.08 13.159 6.116 1 98.58 291 LEU A O 1
ATOM 2332 N N . ALA A 1 292 ? 11.859 14.889 6.845 1 98.62 292 ALA A N 1
ATOM 2333 C CA . ALA A 1 292 ? 11.678 15.456 5.511 1 98.62 292 ALA A CA 1
ATOM 2334 C C . ALA A 1 292 ? 13.022 15.775 4.863 1 98.62 292 ALA A C 1
ATOM 2336 O O . ALA A 1 292 ? 13.245 15.457 3.693 1 98.62 292 ALA A O 1
ATOM 2337 N N . GLU A 1 293 ? 13.856 16.394 5.647 1 98.38 293 GLU A N 1
ATOM 2338 C CA . GLU A 1 293 ? 15.172 16.757 5.13 1 98.38 293 GLU A CA 1
ATOM 2339 C C . GLU A 1 293 ? 16 15.517 4.805 1 98.38 293 GLU A C 1
ATOM 2341 O O . GLU A 1 293 ? 16.741 15.499 3.821 1 98.38 293 GLU A O 1
ATOM 2346 N N . GLU A 1 294 ? 15.933 14.524 5.644 1 98.19 294 GLU A N 1
ATOM 2347 C CA . GLU A 1 294 ? 16.648 13.276 5.39 1 98.19 294 GLU A CA 1
ATOM 2348 C C . GLU A 1 294 ? 16.179 12.625 4.092 1 98.19 294 GLU A C 1
ATOM 2350 O O . GLU A 1 294 ? 16.993 12.134 3.308 1 98.19 294 GLU A O 1
ATOM 2355 N N . ILE A 1 295 ? 14.939 12.608 3.841 1 98.46 295 ILE A N 1
ATOM 2356 C CA . ILE A 1 295 ? 14.368 12.049 2.621 1 98.46 295 ILE A CA 1
ATOM 2357 C C . ILE A 1 295 ? 14.886 12.82 1.409 1 98.46 295 ILE A C 1
ATOM 2359 O O . ILE A 1 295 ? 15.293 12.22 0.411 1 98.46 295 ILE A O 1
ATOM 2363 N N . LEU A 1 296 ? 14.883 14.186 1.527 1 98.12 296 LEU A N 1
ATOM 2364 C CA . LEU A 1 296 ? 15.377 15.022 0.438 1 98.12 296 LEU A CA 1
ATOM 2365 C C . LEU A 1 296 ? 16.837 14.707 0.131 1 98.12 296 LEU A C 1
ATOM 2367 O O . LEU A 1 296 ? 17.223 14.61 -1.036 1 98.12 296 LEU A O 1
ATOM 2371 N N . ARG A 1 297 ? 17.637 14.543 1.154 1 97.33 297 ARG A N 1
ATOM 2372 C CA . ARG A 1 297 ? 19.051 14.232 0.975 1 97.33 297 ARG A CA 1
ATOM 2373 C C . ARG A 1 297 ? 19.231 12.896 0.26 1 97.33 297 ARG A C 1
ATOM 2375 O O . ARG A 1 297 ? 20.128 12.748 -0.572 1 97.33 297 ARG A O 1
ATOM 2382 N N . LYS A 1 298 ? 18.378 11.958 0.547 1 96.46 298 LYS A N 1
ATOM 2383 C CA . LYS A 1 298 ? 18.492 10.618 -0.021 1 96.46 298 LYS A CA 1
ATOM 2384 C C . LYS A 1 298 ? 18.1 10.611 -1.496 1 96.46 298 LYS A C 1
ATOM 2386 O O . LYS A 1 298 ? 18.568 9.768 -2.264 1 96.46 298 LYS A O 1
ATOM 2391 N N . ILE A 1 299 ? 17.225 11.501 -1.903 1 94.31 299 ILE A N 1
ATOM 2392 C CA . ILE A 1 299 ? 16.792 11.421 -3.294 1 94.31 299 ILE A CA 1
ATOM 2393 C C . ILE A 1 299 ? 17.647 12.348 -4.155 1 94.31 299 ILE A C 1
ATOM 2395 O O . ILE A 1 299 ? 17.654 12.233 -5.383 1 94.31 299 ILE A O 1
ATOM 2399 N N . GLU A 1 300 ? 18.285 13.369 -3.648 1 87.27 300 GLU A N 1
ATOM 2400 C CA . GLU A 1 300 ? 19.174 14.259 -4.389 1 87.27 300 GLU A CA 1
ATOM 2401 C C . GLU A 1 300 ? 20.567 13.653 -4.533 1 87.27 300 GLU A C 1
ATOM 2403 O O . GLU A 1 300 ? 21.319 14.019 -5.439 1 87.27 300 GLU A O 1
ATOM 2408 N N . ASN A 1 301 ? 21.062 12.724 -3.626 1 73.5 301 ASN A N 1
ATOM 2409 C CA . ASN A 1 301 ? 22.394 12.131 -3.681 1 73.5 301 ASN A CA 1
ATOM 2410 C C . ASN A 1 301 ? 22.357 10.724 -4.269 1 73.5 301 ASN A C 1
ATOM 2412 O O . ASN A 1 301 ? 21.511 9.911 -3.892 1 73.5 301 ASN A O 1
ATOM 2416 N N . MET B 1 1 ? -7.625 -37.472 -28.419 1 89.58 1 MET B N 1
ATOM 2417 C CA . MET B 1 1 ? -7.911 -37.263 -27.002 1 89.58 1 MET B CA 1
ATOM 2418 C C . MET B 1 1 ? -6.623 -37.223 -26.187 1 89.58 1 MET B C 1
ATOM 2420 O O . MET B 1 1 ? -5.732 -38.052 -26.383 1 89.58 1 MET B O 1
ATOM 2424 N N . LEU B 1 2 ? -6.473 -36.215 -25.253 1 94.92 2 LEU B N 1
ATOM 2425 C CA . LEU B 1 2 ? -5.268 -36.129 -24.436 1 94.92 2 LEU B CA 1
ATOM 2426 C C . LEU B 1 2 ? -5.402 -36.98 -23.178 1 94.92 2 LEU B C 1
ATOM 2428 O O . LEU B 1 2 ? -6.451 -36.979 -22.531 1 94.92 2 LEU B O 1
ATOM 2432 N N . LYS B 1 3 ? -4.421 -37.74 -22.932 1 97.62 3 LYS B N 1
ATOM 2433 C CA . LYS B 1 3 ? -4.317 -38.48 -21.678 1 97.62 3 LYS B CA 1
ATOM 2434 C C . LYS B 1 3 ? -3.457 -37.728 -20.666 1 97.62 3 LYS B C 1
ATOM 2436 O O . LYS B 1 3 ? -2.257 -37.542 -20.88 1 97.62 3 LYS B O 1
ATOM 2441 N N . ILE B 1 4 ? -4.074 -37.368 -19.597 1 97.89 4 ILE B N 1
ATOM 2442 C CA . ILE B 1 4 ? -3.319 -36.524 -18.677 1 97.89 4 ILE B CA 1
ATOM 2443 C C . ILE B 1 4 ? -3.085 -37.27 -17.365 1 97.89 4 ILE B C 1
ATOM 2445 O O . ILE B 1 4 ? -3.965 -37.99 -16.888 1 97.89 4 ILE B O 1
ATOM 2449 N N . ALA B 1 5 ? -1.923 -37.126 -16.883 1 98.28 5 ALA B N 1
ATOM 2450 C CA . ALA B 1 5 ? -1.547 -37.629 -15.564 1 98.28 5 ALA B CA 1
ATOM 2451 C C . ALA B 1 5 ? -1.746 -36.561 -14.493 1 98.28 5 ALA B C 1
ATOM 2453 O O . ALA B 1 5 ? -1.338 -35.41 -14.67 1 98.28 5 ALA B O 1
ATOM 2454 N N . VAL B 1 6 ? -2.403 -36.927 -13.418 1 98.21 6 VAL B N 1
ATOM 2455 C CA . VAL B 1 6 ? -2.542 -36.059 -12.253 1 98.21 6 VAL B CA 1
ATOM 2456 C C . VAL B 1 6 ? -1.877 -36.708 -11.042 1 98.21 6 VAL B C 1
ATOM 2458 O O . VAL B 1 6 ? -2.372 -37.708 -10.516 1 98.21 6 VAL B O 1
ATOM 2461 N N . VAL B 1 7 ? -0.744 -36.083 -10.661 1 97.93 7 VAL B N 1
ATOM 2462 C CA . VAL B 1 7 ? 0.037 -36.623 -9.553 1 97.93 7 VAL B CA 1
ATOM 2463 C C . VAL B 1 7 ? -0.155 -35.753 -8.313 1 97.93 7 VAL B C 1
ATOM 2465 O O . VAL B 1 7 ? 0.096 -34.546 -8.348 1 97.93 7 VAL B O 1
ATOM 2468 N N . GLY B 1 8 ? -0.465 -36.321 -7.183 1 96.73 8 GLY B N 1
ATOM 2469 C CA . GLY B 1 8 ? -0.796 -35.57 -5.983 1 96.73 8 GLY B CA 1
ATOM 2470 C C . GLY B 1 8 ? -2.251 -35.142 -5.928 1 96.73 8 GLY B C 1
ATOM 2471 O O . GLY B 1 8 ? -2.692 -34.321 -6.734 1 96.73 8 GLY B O 1
ATOM 2472 N N . LEU B 1 9 ? -2.981 -35.704 -5.005 1 96.34 9 LEU B N 1
ATOM 2473 C CA . LEU B 1 9 ? -4.414 -35.447 -4.911 1 96.34 9 LEU B CA 1
ATOM 2474 C C . LEU B 1 9 ? -4.76 -34.776 -3.586 1 96.34 9 LEU B C 1
ATOM 2476 O O . LEU B 1 9 ? -5.769 -35.109 -2.961 1 96.34 9 LEU B O 1
ATOM 2480 N N . GLY B 1 10 ? -3.85 -33.912 -3.157 1 93.43 10 GLY B N 1
ATOM 2481 C CA . GLY B 1 10 ? -4.063 -33.165 -1.928 1 93.43 10 GLY B CA 1
ATOM 2482 C C . GLY B 1 10 ? -5.111 -32.077 -2.066 1 93.43 10 GLY B C 1
ATOM 2483 O O . GLY B 1 10 ? -5.953 -32.128 -2.965 1 93.43 10 GLY B O 1
ATOM 2484 N N . GLY B 1 11 ? -5.175 -31.149 -1.119 1 91.19 11 GLY B N 1
ATOM 2485 C CA . GLY B 1 11 ? -6.196 -30.12 -1.012 1 91.19 11 GLY B CA 1
ATOM 2486 C C . GLY B 1 11 ? -6.336 -29.284 -2.27 1 91.19 11 GLY B C 1
ATOM 2487 O O . GLY B 1 11 ? -7.445 -29.088 -2.772 1 91.19 11 GLY B O 1
ATOM 2488 N N . ILE B 1 12 ? -5.233 -28.81 -2.77 1 91.48 12 ILE B N 1
ATOM 2489 C CA . ILE B 1 12 ? -5.293 -27.914 -3.92 1 91.48 12 ILE B CA 1
ATOM 2490 C C . ILE B 1 12 ? -5.796 -28.677 -5.143 1 91.48 12 ILE B C 1
ATOM 2492 O O . ILE B 1 12 ? -6.552 -28.136 -5.953 1 91.48 12 ILE B O 1
ATOM 2496 N N . ALA B 1 13 ? -5.32 -29.923 -5.356 1 94.48 13 ALA B N 1
ATOM 2497 C CA . ALA B 1 13 ? -5.806 -30.736 -6.467 1 94.48 13 ALA B CA 1
ATOM 2498 C C . ALA B 1 13 ? -7.321 -30.909 -6.4 1 94.48 13 ALA B C 1
ATOM 2500 O O . ALA B 1 13 ? -8.012 -30.779 -7.413 1 94.48 13 ALA B O 1
ATOM 2501 N N . GLN B 1 14 ? -7.796 -31.153 -5.269 1 94.77 14 GLN B N 1
ATOM 2502 C CA . GLN B 1 14 ? -9.216 -31.426 -5.073 1 94.77 14 GLN B CA 1
ATOM 2503 C C . GLN B 1 14 ? -10.048 -30.158 -5.236 1 94.77 14 GLN B C 1
ATOM 2505 O O . GLN B 1 14 ? -11.162 -30.203 -5.763 1 94.77 14 GLN B O 1
ATOM 2510 N N . LYS B 1 15 ? -9.515 -29.069 -4.873 1 93.26 15 LYS B N 1
ATOM 2511 C CA . LYS B 1 15 ? -10.274 -27.822 -4.874 1 93.26 15 LYS B CA 1
ATOM 2512 C C . LYS B 1 15 ? -10.174 -27.119 -6.225 1 93.26 15 LYS B C 1
ATOM 2514 O O . LYS B 1 15 ? -11.127 -26.476 -6.668 1 93.26 15 LYS B O 1
ATOM 2519 N N . ALA B 1 16 ? -9.014 -27.321 -6.853 1 94.86 16 ALA B N 1
ATOM 2520 C CA . ALA B 1 16 ? -8.748 -26.422 -7.972 1 94.86 16 ALA B CA 1
ATOM 2521 C C . ALA B 1 16 ? -8.653 -27.193 -9.285 1 94.86 16 ALA B C 1
ATOM 2523 O O . ALA B 1 16 ? -9.084 -26.704 -10.332 1 94.86 16 ALA B O 1
ATOM 2524 N N . TYR B 1 17 ? -8.229 -28.399 -9.278 1 96.67 17 TYR B N 1
ATOM 2525 C CA . TYR B 1 17 ? -7.858 -29.017 -10.546 1 96.67 17 TYR B CA 1
ATOM 2526 C C . TYR B 1 17 ? -8.847 -30.113 -10.927 1 96.67 17 TYR B C 1
ATOM 2528 O O . TYR B 1 17 ? -9.354 -30.136 -12.051 1 96.67 17 TYR B O 1
ATOM 2536 N N . LEU B 1 18 ? -9.185 -30.976 -9.995 1 96.48 18 LEU B N 1
ATOM 2537 C CA . LEU B 1 18 ? -10.05 -32.108 -10.309 1 96.48 18 LEU B CA 1
ATOM 2538 C C . LEU B 1 18 ? -11.41 -31.631 -10.807 1 96.48 18 LEU B C 1
ATOM 2540 O O . LEU B 1 18 ? -11.933 -32.153 -11.795 1 96.48 18 LEU B O 1
ATOM 2544 N N . PRO B 1 19 ? -11.984 -30.584 -10.195 1 95 19 PRO B N 1
ATOM 2545 C CA . PRO B 1 19 ? -13.255 -30.085 -10.723 1 95 19 PRO B CA 1
ATOM 2546 C C . PRO B 1 19 ? -13.137 -29.564 -12.153 1 95 19 PRO B C 1
ATOM 2548 O O . PRO B 1 19 ? -14.062 -29.727 -12.952 1 95 19 PRO B O 1
ATOM 2551 N N . VAL B 1 20 ? -12.051 -28.948 -12.463 1 95.74 20 VAL B N 1
ATOM 2552 C CA . VAL B 1 20 ? -11.841 -28.419 -13.807 1 95.74 20 VAL B CA 1
ATOM 2553 C C . VAL B 1 20 ? -11.736 -29.569 -14.805 1 95.74 20 VAL B C 1
ATOM 2555 O O . VAL B 1 20 ? -12.378 -29.547 -15.858 1 95.74 20 VAL B O 1
ATOM 2558 N N . PHE B 1 21 ? -11.006 -30.632 -14.498 1 96.28 21 PHE B N 1
ATOM 2559 C CA . PHE B 1 21 ? -10.83 -31.78 -15.38 1 96.28 21 PHE B CA 1
ATOM 2560 C C . PHE B 1 21 ? -12.155 -32.498 -15.606 1 96.28 21 PHE B C 1
ATOM 2562 O O . PHE B 1 21 ? -12.426 -32.98 -16.707 1 96.28 21 PHE B O 1
ATOM 2569 N N . ALA B 1 22 ? -12.928 -32.511 -14.546 1 94.41 22 ALA B N 1
ATOM 2570 C CA . ALA B 1 22 ? -14.202 -33.224 -14.606 1 94.41 22 ALA B CA 1
ATOM 2571 C C . ALA B 1 22 ? -15.148 -32.573 -15.611 1 94.41 22 ALA B C 1
ATOM 2573 O O . ALA B 1 22 ? -16.023 -33.238 -16.17 1 94.41 22 ALA B O 1
ATOM 2574 N N . GLU B 1 23 ? -14.908 -31.303 -15.857 1 92.91 23 GLU B N 1
ATOM 2575 C CA . GLU B 1 23 ? -15.803 -30.562 -16.741 1 92.91 23 GLU B CA 1
ATOM 2576 C C . GLU B 1 23 ? -15.224 -30.456 -18.149 1 92.91 23 GLU B C 1
ATOM 2578 O O . GLU B 1 23 ? -15.882 -29.947 -19.059 1 92.91 23 GLU B O 1
ATOM 2583 N N . MET B 1 24 ? -14.09 -30.973 -18.35 1 93.68 24 MET B N 1
ATOM 2584 C CA . MET B 1 24 ? -13.428 -30.841 -19.645 1 93.68 24 MET B CA 1
ATOM 2585 C C . MET B 1 24 ? -13.775 -32.014 -20.555 1 93.68 24 MET B C 1
ATOM 2587 O O . MET B 1 24 ? -13.85 -33.157 -20.101 1 93.68 24 MET B O 1
ATOM 2591 N N . GLU B 1 25 ? -13.877 -31.642 -21.792 1 90.92 25 GLU B N 1
ATOM 2592 C CA . GLU B 1 25 ? -14.126 -32.678 -22.79 1 90.92 25 GLU B CA 1
ATOM 2593 C C . GLU B 1 25 ? -12.833 -33.104 -23.478 1 90.92 25 GLU B C 1
ATOM 2595 O O . GLU B 1 25 ? -11.844 -32.367 -23.464 1 90.92 25 GLU B O 1
ATOM 2600 N N . ASN B 1 26 ? -12.83 -34.274 -23.972 1 91.11 26 ASN B N 1
ATOM 2601 C CA . ASN B 1 26 ? -11.777 -34.798 -24.835 1 91.11 26 ASN B CA 1
ATOM 2602 C C . ASN B 1 26 ? -10.47 -34.992 -24.071 1 91.11 26 ASN B C 1
ATOM 2604 O O . ASN B 1 26 ? -9.39 -34.728 -24.602 1 91.11 26 ASN B O 1
ATOM 2608 N N . ILE B 1 27 ? -10.6 -35.303 -22.782 1 94.75 27 ILE B N 1
ATOM 2609 C CA . ILE B 1 27 ? -9.413 -35.678 -22.021 1 94.75 27 ILE B CA 1
ATOM 2610 C C . ILE B 1 27 ? -9.674 -36.979 -21.265 1 94.75 27 ILE B C 1
ATOM 2612 O O . ILE B 1 27 ? -10.821 -37.299 -20.945 1 94.75 27 ILE B O 1
ATOM 2616 N N . GLU B 1 28 ? -8.695 -37.719 -21.114 1 96.7 28 GLU B N 1
ATOM 2617 C CA . GLU B 1 28 ? -8.66 -38.901 -20.259 1 96.7 28 GLU B CA 1
ATOM 2618 C C . GLU B 1 28 ? -7.748 -38.683 -19.055 1 96.7 28 GLU B C 1
ATOM 2620 O O . GLU B 1 28 ? -6.563 -38.381 -19.213 1 96.7 28 GLU B O 1
ATOM 2625 N N . VAL B 1 29 ? -8.322 -38.815 -17.866 1 97.38 29 VAL B N 1
ATOM 2626 C CA . VAL B 1 29 ? -7.6 -38.443 -16.653 1 97.38 29 VAL B CA 1
ATOM 2627 C C . VAL B 1 29 ? -7.052 -39.695 -15.973 1 97.38 29 VAL B C 1
ATOM 2629 O O . VAL B 1 29 ? -7.788 -40.659 -15.747 1 97.38 29 VAL B O 1
ATOM 2632 N N . HIS B 1 30 ? -5.795 -39.72 -15.761 1 97.86 30 HIS B N 1
ATOM 2633 C CA . HIS B 1 30 ? -5.11 -40.759 -14.999 1 97.86 30 HIS B CA 1
ATOM 2634 C C . HIS B 1 30 ? -4.644 -40.232 -13.645 1 97.86 30 HIS B C 1
ATOM 2636 O O . HIS B 1 30 ? -3.908 -39.245 -13.579 1 97.86 30 HIS B O 1
ATOM 2642 N N . LEU B 1 31 ? -5.043 -40.919 -12.504 1 97.96 31 LEU B N 1
ATOM 2643 C CA . LEU B 1 31 ? -4.774 -40.411 -11.163 1 97.96 31 LEU B CA 1
ATOM 2644 C C . LEU B 1 31 ? -3.703 -41.246 -10.47 1 97.96 31 LEU B C 1
ATOM 2646 O O . LEU B 1 31 ? -3.658 -42.467 -10.636 1 97.96 31 LEU B O 1
ATOM 2650 N N . TYR B 1 32 ? -2.9 -40.561 -9.659 1 96.72 32 TYR B N 1
ATOM 2651 C CA . TYR B 1 32 ? -1.994 -41.263 -8.757 1 96.72 32 TYR B CA 1
ATOM 2652 C C . TYR B 1 32 ? -1.743 -40.449 -7.493 1 96.72 32 TYR B C 1
ATOM 2654 O O . TYR B 1 32 ? -1.535 -39.235 -7.561 1 96.72 32 TYR B O 1
ATOM 2662 N N . THR B 1 33 ? -1.822 -41.038 -6.345 1 95.42 33 THR B N 1
ATOM 2663 C CA . THR B 1 33 ? -1.325 -40.569 -5.056 1 95.42 33 THR B CA 1
ATOM 2664 C C . THR B 1 33 ? -0.884 -41.743 -4.187 1 95.42 33 THR B C 1
ATOM 2666 O O . THR B 1 33 ? -1.276 -42.886 -4.433 1 95.42 33 THR B O 1
ATOM 2669 N N . ARG B 1 34 ? -0.024 -41.483 -3.17 1 91.65 34 ARG B N 1
ATOM 2670 C CA . ARG B 1 34 ? 0.477 -42.544 -2.302 1 91.65 34 ARG B CA 1
ATOM 2671 C C . ARG B 1 34 ? -0.632 -43.089 -1.408 1 91.65 34 ARG B C 1
ATOM 2673 O O . ARG B 1 34 ? -0.542 -44.215 -0.915 1 91.65 34 ARG B O 1
ATOM 2680 N N . ASP B 1 35 ? -1.69 -42.304 -1.312 1 93.67 35 ASP B N 1
ATOM 2681 C CA . ASP B 1 35 ? -2.822 -42.666 -0.465 1 93.67 35 ASP B CA 1
ATOM 2682 C C . ASP B 1 35 ? -3.87 -43.448 -1.254 1 93.67 35 ASP B C 1
ATOM 2684 O O . ASP B 1 35 ? -4.731 -42.856 -1.909 1 93.67 35 ASP B O 1
ATOM 2688 N N . ALA B 1 36 ? -3.971 -44.737 -1.025 1 91.75 36 ALA B N 1
ATOM 2689 C CA . ALA B 1 36 ? -4.835 -45.613 -1.812 1 91.75 36 ALA B CA 1
ATOM 2690 C C . ALA B 1 36 ? -6.307 -45.301 -1.561 1 91.75 36 ALA B C 1
ATOM 2692 O O . ALA B 1 36 ? -7.133 -45.396 -2.472 1 91.75 36 ALA B O 1
ATOM 2693 N N . GLN B 1 37 ? -6.587 -44.967 -0.368 1 93.58 37 GLN B N 1
ATOM 2694 C CA . GLN B 1 37 ? -7.971 -44.655 -0.027 1 93.58 37 GLN B CA 1
ATOM 2695 C C . GLN B 1 37 ? -8.433 -43.375 -0.717 1 93.58 37 GLN B C 1
ATOM 2697 O O . GLN B 1 37 ? -9.544 -43.316 -1.249 1 93.58 37 GLN B O 1
ATOM 2702 N N . LYS B 1 38 ? -7.586 -42.514 -0.592 1 93.11 38 LYS B N 1
ATOM 2703 C CA . LYS B 1 38 ? -7.874 -41.254 -1.271 1 93.11 38 LYS B CA 1
ATOM 2704 C C . LYS B 1 38 ? -8.016 -41.46 -2.777 1 93.11 38 LYS B C 1
ATOM 2706 O O . LYS B 1 38 ? -8.893 -40.869 -3.41 1 93.11 38 LYS B O 1
ATOM 2711 N N . LEU B 1 39 ? -7.213 -42.182 -3.295 1 94.04 39 LEU B N 1
ATOM 2712 C CA . LEU B 1 39 ? -7.221 -42.481 -4.722 1 94.04 39 LEU B CA 1
ATOM 2713 C C . LEU B 1 39 ? -8.545 -43.112 -5.138 1 94.04 39 LEU B C 1
ATOM 2715 O O . LEU B 1 39 ? -9.176 -42.665 -6.099 1 94.04 39 LEU B O 1
ATOM 2719 N N . LYS B 1 40 ? -8.964 -44.094 -4.505 1 92.71 40 LYS B N 1
ATOM 2720 C CA . LYS B 1 40 ? -10.219 -44.783 -4.794 1 92.71 40 LYS B CA 1
ATOM 2721 C C . LYS B 1 40 ? -11.408 -43.836 -4.667 1 92.71 40 LYS B C 1
ATOM 2723 O O . LYS B 1 40 ? -12.264 -43.783 -5.552 1 92.71 40 LYS B O 1
ATOM 2728 N N . HIS B 1 41 ? -11.433 -43.137 -3.632 1 94.96 41 HIS B N 1
ATOM 2729 C CA . HIS B 1 41 ? -12.536 -42.225 -3.352 1 94.96 41 HIS B CA 1
ATOM 2730 C C . HIS B 1 41 ? -12.683 -41.183 -4.456 1 94.96 41 HIS B C 1
ATOM 2732 O O . HIS B 1 41 ? -13.782 -40.972 -4.974 1 94.96 41 HIS B O 1
ATOM 2738 N N . LEU B 1 42 ? -11.556 -40.542 -4.816 1 94.54 42 LEU B N 1
ATOM 2739 C CA . LEU B 1 42 ? -11.607 -39.458 -5.791 1 94.54 42 LEU B CA 1
ATOM 2740 C C . LEU B 1 42 ? -11.872 -39.999 -7.192 1 94.54 42 LEU B C 1
ATOM 2742 O O . LEU B 1 42 ? -12.533 -39.343 -8.001 1 94.54 42 LEU B O 1
ATOM 2746 N N . SER B 1 43 ? -11.388 -41.19 -7.468 1 93.75 43 SER B N 1
ATOM 2747 C CA . SER B 1 43 ? -11.693 -41.835 -8.741 1 93.75 43 SER B CA 1
ATOM 2748 C C . SER B 1 43 ? -13.191 -42.075 -8.895 1 93.75 43 SER B C 1
ATOM 2750 O O . SER B 1 43 ? -13.757 -41.84 -9.965 1 93.75 43 SER B O 1
ATOM 2752 N N . GLU B 1 44 ? -13.795 -42.488 -7.876 1 94.06 44 GLU B N 1
ATOM 2753 C CA . GLU B 1 44 ? -15.229 -42.761 -7.888 1 94.06 44 GLU B CA 1
ATOM 2754 C C . GLU B 1 44 ? -16.037 -41.467 -7.94 1 94.06 44 GLU B C 1
ATOM 2756 O O . GLU B 1 44 ? -16.993 -41.357 -8.71 1 94.06 44 GLU B O 1
ATOM 2761 N N . LYS B 1 45 ? -15.623 -40.543 -7.17 1 94.38 45 LYS B N 1
ATOM 2762 C CA . LYS B 1 45 ? -16.336 -39.272 -7.068 1 94.38 45 LYS B CA 1
ATOM 2763 C C . LYS B 1 45 ? -16.438 -38.589 -8.428 1 94.38 45 LYS B C 1
ATOM 2765 O O . LYS B 1 45 ? -17.498 -38.076 -8.793 1 94.38 45 LYS B O 1
ATOM 2770 N N . TYR B 1 46 ? -15.347 -38.65 -9.186 1 94.27 46 TYR B N 1
ATOM 2771 C CA . TYR B 1 46 ? -15.303 -37.9 -10.436 1 94.27 46 TYR B CA 1
ATOM 2772 C C . TYR B 1 46 ? -15.46 -38.829 -11.634 1 94.27 46 TYR B C 1
ATOM 2774 O O . TYR B 1 46 ? -15.421 -38.382 -12.783 1 94.27 46 TYR B O 1
ATOM 2782 N N . ARG B 1 47 ? -15.534 -40.136 -11.399 1 93.66 47 ARG B N 1
ATOM 2783 C CA . ARG B 1 47 ? -15.698 -41.16 -12.426 1 93.66 47 ARG B CA 1
ATOM 2784 C C . ARG B 1 47 ? -14.501 -41.185 -13.371 1 93.66 47 ARG B C 1
ATOM 2786 O O . ARG B 1 47 ? -14.668 -41.197 -14.592 1 93.66 47 ARG B O 1
ATOM 2793 N N . PHE B 1 48 ? -13.352 -40.988 -12.752 1 94.02 48 PHE B N 1
ATOM 2794 C CA . PHE B 1 48 ? -12.111 -41.194 -13.489 1 94.02 48 PHE B CA 1
ATOM 2795 C C . PHE B 1 48 ? -11.689 -42.658 -13.439 1 94.02 48 PHE B C 1
ATOM 2797 O O . PHE B 1 48 ? -11.273 -43.153 -12.389 1 94.02 48 PHE B O 1
ATOM 2804 N N . ASP B 1 49 ? -11.682 -43.329 -14.51 1 91.53 49 ASP B N 1
ATOM 2805 C CA . ASP B 1 49 ? -11.582 -44.785 -14.553 1 91.53 49 ASP B CA 1
ATOM 2806 C C . ASP B 1 49 ? -10.123 -45.236 -14.53 1 91.53 49 ASP B C 1
ATOM 2808 O O . ASP B 1 49 ? -9.838 -46.425 -14.376 1 91.53 49 ASP B O 1
ATOM 2812 N N . HIS B 1 50 ? -9.25 -44.339 -14.653 1 95.11 50 HIS B N 1
ATOM 2813 C CA . HIS B 1 50 ? -7.844 -44.712 -14.746 1 95.11 50 HIS B CA 1
ATOM 2814 C C . HIS B 1 50 ? -7.062 -44.221 -13.532 1 95.11 50 HIS B C 1
ATOM 2816 O O . HIS B 1 50 ? -6.979 -43.015 -13.288 1 95.11 50 HIS B O 1
ATOM 2822 N N . TYR B 1 51 ? -6.6 -45.055 -12.671 1 94.82 51 TYR B N 1
ATOM 2823 C CA . TYR B 1 51 ? -5.734 -44.736 -11.541 1 94.82 51 TYR B CA 1
ATOM 2824 C C . TYR B 1 51 ? -4.585 -45.733 -11.436 1 94.82 51 TYR B C 1
ATOM 2826 O O . TYR B 1 51 ? -4.678 -46.852 -11.945 1 94.82 51 TYR B O 1
ATOM 2834 N N . HIS B 1 52 ? -3.557 -45.312 -10.851 1 95.24 52 HIS B N 1
ATOM 2835 C CA . HIS B 1 52 ? -2.303 -46.051 -10.932 1 95.24 52 HIS B CA 1
ATOM 2836 C C . HIS B 1 52 ? -1.668 -46.212 -9.554 1 95.24 52 HIS B C 1
ATOM 2838 O O . HIS B 1 52 ? -2.005 -45.479 -8.621 1 95.24 52 HIS B O 1
ATOM 2844 N N . GLN B 1 53 ? -0.718 -47.146 -9.465 1 93.04 53 GLN B N 1
ATOM 2845 C CA . GLN B 1 53 ? -0.034 -47.424 -8.207 1 93.04 53 GLN B CA 1
ATOM 2846 C C . GLN B 1 53 ? 1.357 -46.798 -8.186 1 93.04 53 GLN B C 1
ATOM 2848 O O . GLN B 1 53 ? 2.022 -46.782 -7.148 1 93.04 53 GLN B O 1
ATOM 2853 N N . SER B 1 54 ? 1.719 -46.277 -9.339 1 95.39 54 SER B N 1
ATOM 2854 C CA . SER B 1 54 ? 3.018 -45.62 -9.446 1 95.39 54 SER B CA 1
ATOM 2855 C C . SER B 1 54 ? 3.05 -44.645 -10.618 1 95.39 54 SER B C 1
ATOM 2857 O O . SER B 1 54 ? 2.208 -44.718 -11.516 1 95.39 54 SER B O 1
ATOM 2859 N N . ILE B 1 55 ? 4.058 -43.803 -10.603 1 96.73 55 ILE B N 1
ATOM 2860 C CA . ILE B 1 55 ? 4.271 -42.874 -11.707 1 96.73 55 ILE B CA 1
ATOM 2861 C C . ILE B 1 55 ? 4.681 -43.645 -12.96 1 96.73 55 ILE B C 1
ATOM 2863 O O . ILE B 1 55 ? 4.267 -43.303 -14.07 1 96.73 55 ILE B O 1
ATOM 2867 N N . HIS B 1 56 ? 5.401 -44.704 -12.755 1 96.17 56 HIS B N 1
ATOM 2868 C CA . HIS B 1 56 ? 5.849 -45.527 -13.873 1 96.17 56 HIS B CA 1
ATOM 2869 C C . HIS B 1 56 ? 4.667 -46.157 -14.602 1 96.17 56 HIS B C 1
ATOM 2871 O O . HIS B 1 56 ? 4.627 -46.166 -15.835 1 96.17 56 HIS B O 1
ATOM 2877 N N . SER B 1 57 ? 3.739 -46.686 -13.823 1 96.59 57 SER B N 1
ATOM 2878 C CA . SER B 1 57 ? 2.557 -47.281 -14.437 1 96.59 57 SER B CA 1
ATOM 2879 C C . SER B 1 57 ? 1.745 -46.238 -15.198 1 96.59 57 SER B C 1
ATOM 2881 O O . SER B 1 57 ? 1.123 -46.55 -16.216 1 96.59 57 SER B O 1
ATOM 2883 N N . MET B 1 58 ? 1.73 -45.024 -14.707 1 96.11 58 MET B N 1
ATOM 2884 C CA . MET B 1 58 ? 1.062 -43.914 -15.38 1 96.11 58 MET B CA 1
ATOM 2885 C C . MET B 1 58 ? 1.717 -43.619 -16.725 1 96.11 58 MET B C 1
ATOM 2887 O O . MET B 1 58 ? 1.028 -43.455 -17.734 1 96.11 58 MET B O 1
ATOM 2891 N N . ILE B 1 59 ? 3.028 -43.607 -16.764 1 97.54 59 ILE B N 1
ATOM 2892 C CA . ILE B 1 59 ? 3.792 -43.325 -17.975 1 97.54 59 ILE B CA 1
ATOM 2893 C C . ILE B 1 59 ? 3.576 -44.442 -18.993 1 97.54 59 ILE B C 1
ATOM 2895 O O . ILE B 1 59 ? 3.358 -44.178 -20.178 1 97.54 59 ILE B O 1
ATOM 2899 N N . GLU B 1 60 ? 3.474 -45.659 -18.556 1 97.1 60 GLU B N 1
ATOM 2900 C CA . GLU B 1 60 ? 3.281 -46.826 -19.412 1 97.1 60 GLU B CA 1
ATOM 2901 C C . GLU B 1 60 ? 1.892 -46.823 -20.044 1 97.1 60 GLU B C 1
ATOM 2903 O O . GLU B 1 60 ? 1.683 -47.428 -21.098 1 97.1 60 GLU B O 1
ATOM 2908 N N . SER B 1 61 ? 1.049 -46.169 -19.385 1 96.94 61 SER B N 1
ATOM 2909 C CA . SER B 1 61 ? -0.324 -46.119 -19.875 1 96.94 61 SER B CA 1
ATOM 2910 C C . SER B 1 61 ? -0.458 -45.154 -21.048 1 96.94 61 SER B C 1
ATOM 2912 O O . SER B 1 61 ? -1.506 -45.096 -21.695 1 96.94 61 SER B O 1
ATOM 2914 N N . GLY B 1 62 ? 0.599 -44.348 -21.349 1 97.06 62 GLY B N 1
ATOM 2915 C CA . GLY B 1 62 ? 0.626 -43.515 -22.541 1 97.06 62 GLY B CA 1
ATOM 2916 C C . GLY B 1 62 ? 0.136 -42.101 -22.293 1 97.06 62 GLY B C 1
ATOM 2917 O O . GLY B 1 62 ? -0.365 -41.443 -23.207 1 97.06 62 GLY B O 1
ATOM 2918 N N . VAL B 1 63 ? 0.259 -41.627 -21.112 1 97.68 63 VAL B N 1
ATOM 2919 C CA . VAL B 1 63 ? -0.117 -40.248 -20.816 1 97.68 63 VAL B CA 1
ATOM 2920 C C . VAL B 1 63 ? 0.759 -39.29 -21.619 1 97.68 63 VAL B C 1
ATOM 2922 O O . VAL B 1 63 ? 1.927 -39.583 -21.886 1 97.68 63 VAL B O 1
ATOM 2925 N N . ASN B 1 64 ? 0.237 -38.185 -22.044 1 95.87 64 ASN B N 1
ATOM 2926 C CA . ASN B 1 64 ? 0.982 -37.271 -22.903 1 95.87 64 ASN B CA 1
ATOM 2927 C C . ASN B 1 64 ? 1.127 -35.893 -22.264 1 95.87 64 ASN B C 1
ATOM 2929 O O . ASN B 1 64 ? 1.718 -34.988 -22.856 1 95.87 64 ASN B O 1
ATOM 2933 N N . ALA B 1 65 ? 0.615 -35.703 -21.082 1 98.09 65 ALA B N 1
ATOM 2934 C CA . ALA B 1 65 ? 0.824 -34.523 -20.247 1 98.09 65 ALA B CA 1
ATOM 2935 C C . ALA B 1 65 ? 0.707 -34.871 -18.766 1 98.09 65 ALA B C 1
ATOM 2937 O O . ALA B 1 65 ? -0.063 -35.758 -18.389 1 98.09 65 ALA B O 1
ATOM 2938 N N . ALA B 1 66 ? 1.418 -34.167 -17.961 1 98.58 66 ALA B N 1
ATOM 2939 C CA . ALA B 1 66 ? 1.4 -34.454 -16.529 1 98.58 66 ALA B CA 1
ATOM 2940 C C . ALA B 1 66 ? 1.12 -33.191 -15.719 1 98.58 66 ALA B C 1
ATOM 2942 O O . ALA B 1 66 ? 1.723 -32.143 -15.964 1 98.58 66 ALA B O 1
ATOM 2943 N N . PHE B 1 67 ? 0.2 -33.279 -14.787 1 98.61 67 PHE B N 1
ATOM 2944 C CA . PHE B 1 67 ? -0.068 -32.267 -13.772 1 98.61 67 PHE B CA 1
ATOM 2945 C C . PHE B 1 67 ? 0.448 -32.717 -12.41 1 98.61 67 PHE B C 1
ATOM 2947 O O . PHE B 1 67 ? 0.014 -33.744 -11.884 1 98.61 67 PHE B O 1
ATOM 2954 N N . VAL B 1 68 ? 1.325 -31.922 -11.847 1 98.45 68 VAL B N 1
ATOM 2955 C CA . VAL B 1 68 ? 1.985 -32.294 -10.6 1 98.45 68 VAL B CA 1
ATOM 2956 C C . VAL B 1 68 ? 1.502 -31.388 -9.47 1 98.45 68 VAL B C 1
ATOM 2958 O O . VAL B 1 68 ? 1.834 -30.2 -9.433 1 98.45 68 VAL B O 1
ATOM 2961 N N . HIS B 1 69 ? 0.746 -31.949 -8.513 1 97.26 69 HIS B N 1
ATOM 2962 C CA . HIS B 1 69 ? 0.166 -31.207 -7.399 1 97.26 69 HIS B CA 1
ATOM 2963 C C . HIS B 1 69 ? 0.555 -31.828 -6.062 1 97.26 69 HIS B C 1
ATOM 2965 O O . HIS B 1 69 ? -0.119 -31.611 -5.052 1 97.26 69 HIS B O 1
ATOM 2971 N N . SER B 1 70 ? 1.594 -32.665 -6.03 1 95.24 70 SER B N 1
ATOM 2972 C CA . SER B 1 70 ? 2.111 -33.26 -4.801 1 95.24 70 SER B CA 1
ATOM 2973 C C . SER B 1 70 ? 2.793 -32.214 -3.925 1 95.24 70 SER B C 1
ATOM 2975 O O . SER B 1 70 ? 2.711 -31.016 -4.202 1 95.24 70 SER B O 1
ATOM 2977 N N . SER B 1 71 ? 3.333 -32.607 -2.772 1 93.78 71 SER B N 1
ATOM 2978 C CA . SER B 1 71 ? 4.062 -31.687 -1.904 1 93.78 71 SER B CA 1
ATOM 2979 C C . SER B 1 71 ? 5.265 -31.086 -2.623 1 93.78 71 SER B C 1
ATOM 2981 O O . SER B 1 71 ? 5.882 -31.741 -3.465 1 93.78 71 SER B O 1
ATOM 2983 N N . THR B 1 72 ? 5.622 -29.918 -2.251 1 93.84 72 THR B N 1
ATOM 2984 C CA . THR B 1 72 ? 6.722 -29.212 -2.897 1 93.84 72 THR B CA 1
ATOM 2985 C C . THR B 1 72 ? 8.004 -30.038 -2.838 1 93.84 72 THR B C 1
ATOM 2987 O O . THR B 1 72 ? 8.774 -30.067 -3.8 1 93.84 72 THR B O 1
ATOM 2990 N N . ALA B 1 73 ? 8.211 -30.758 -1.822 1 94.17 73 ALA B N 1
ATOM 2991 C CA . ALA B 1 73 ? 9.423 -31.547 -1.616 1 94.17 73 ALA B CA 1
ATOM 2992 C C . ALA B 1 73 ? 9.539 -32.657 -2.657 1 94.17 73 ALA B C 1
ATOM 2994 O O . ALA B 1 73 ? 10.645 -33.051 -3.032 1 94.17 73 ALA B O 1
ATOM 2995 N N . SER B 1 74 ? 8.459 -33.123 -3.185 1 95.87 74 SER B N 1
ATOM 2996 C CA . SER B 1 74 ? 8.468 -34.243 -4.121 1 95.87 74 SER B CA 1
ATOM 2997 C C . SER B 1 74 ? 8.543 -33.757 -5.565 1 95.87 74 SER B C 1
ATOM 2999 O O . SER B 1 74 ? 8.774 -34.548 -6.481 1 95.87 74 SER B O 1
ATOM 3001 N N . HIS B 1 75 ? 8.363 -32.452 -5.793 1 97.83 75 HIS B N 1
ATOM 3002 C CA . HIS B 1 75 ? 8.256 -31.887 -7.133 1 97.83 75 HIS B CA 1
ATOM 3003 C C . HIS B 1 75 ? 9.446 -32.291 -7.998 1 97.83 75 HIS B C 1
ATOM 3005 O O . HIS B 1 75 ? 9.268 -32.828 -9.094 1 97.83 75 HIS B O 1
ATOM 3011 N N . PRO B 1 76 ? 10.643 -32.125 -7.505 1 98.26 76 PRO B N 1
ATOM 3012 C CA . PRO B 1 76 ? 11.789 -32.347 -8.389 1 98.26 76 PRO B CA 1
ATOM 3013 C C . PRO B 1 76 ? 11.851 -33.774 -8.929 1 98.26 76 PRO B C 1
ATOM 3015 O O . PRO B 1 76 ? 12.03 -33.976 -10.133 1 98.26 76 PRO B O 1
ATOM 3018 N N . GLU B 1 77 ? 11.64 -34.708 -8.063 1 97.79 77 GLU B N 1
ATOM 3019 C CA . GLU B 1 77 ? 11.711 -36.107 -8.476 1 97.79 77 GLU B CA 1
ATOM 3020 C C . GLU B 1 77 ? 10.604 -36.446 -9.47 1 97.79 77 GLU B C 1
ATOM 3022 O O . GLU B 1 77 ? 10.853 -37.096 -10.487 1 97.79 77 GLU B O 1
ATOM 3027 N N . VAL B 1 78 ? 9.431 -36.019 -9.206 1 98.19 78 VAL B N 1
ATOM 3028 C CA . VAL B 1 78 ? 8.278 -36.308 -10.052 1 98.19 78 VAL B CA 1
ATOM 3029 C C . VAL B 1 78 ? 8.454 -35.637 -11.413 1 98.19 78 VAL B C 1
ATOM 3031 O O . VAL B 1 78 ? 8.259 -36.27 -12.454 1 98.19 78 VAL B O 1
ATOM 3034 N N . ILE B 1 79 ? 8.843 -34.373 -11.401 1 98.52 79 ILE B N 1
ATOM 3035 C CA . ILE B 1 79 ? 9.032 -33.603 -12.626 1 98.52 79 ILE B CA 1
ATOM 3036 C C . ILE B 1 79 ? 10.125 -34.247 -13.476 1 98.52 79 ILE B C 1
ATOM 3038 O O . ILE B 1 79 ? 9.947 -34.444 -14.681 1 98.52 79 ILE B O 1
ATOM 3042 N N . ARG B 1 80 ? 11.229 -34.649 -12.877 1 98.15 80 ARG B N 1
ATOM 3043 C CA . ARG B 1 80 ? 12.34 -35.292 -13.571 1 98.15 80 ARG B CA 1
ATOM 3044 C C . ARG B 1 80 ? 11.877 -36.548 -14.3 1 98.15 80 ARG B C 1
ATOM 3046 O O . ARG B 1 80 ? 12.291 -36.803 -15.433 1 98.15 80 ARG B O 1
ATOM 3053 N N . THR B 1 81 ? 11.1 -37.314 -13.617 1 98.2 81 THR B N 1
ATOM 3054 C CA . THR B 1 81 ? 10.627 -38.584 -14.158 1 98.2 81 THR B CA 1
ATOM 3055 C C . THR B 1 81 ? 9.803 -38.36 -15.423 1 98.2 81 THR B C 1
ATOM 3057 O O . THR B 1 81 ? 10.002 -39.044 -16.429 1 98.2 81 THR B O 1
ATOM 3060 N N . PHE B 1 82 ? 8.909 -37.396 -15.437 1 98.51 82 PHE B N 1
ATOM 3061 C CA . PHE B 1 82 ? 8.074 -37.133 -16.603 1 98.51 82 PHE B CA 1
ATOM 3062 C C . PHE B 1 82 ? 8.895 -36.521 -17.731 1 98.51 82 PHE B C 1
ATOM 3064 O O . PHE B 1 82 ? 8.743 -36.902 -18.894 1 98.51 82 PHE B O 1
ATOM 3071 N N . LEU B 1 83 ? 9.778 -35.587 -17.404 1 98.09 83 LEU B N 1
ATOM 3072 C CA . LEU B 1 83 ? 10.602 -34.945 -18.421 1 98.09 83 LEU B CA 1
ATOM 3073 C C . LEU B 1 83 ? 11.517 -35.959 -19.1 1 98.09 83 LEU B C 1
ATOM 3075 O O . LEU B 1 83 ? 11.723 -35.901 -20.314 1 98.09 83 LEU B O 1
ATOM 3079 N N . ALA B 1 84 ? 12.038 -36.877 -18.333 1 96.46 84 ALA B N 1
ATOM 3080 C CA . ALA B 1 84 ? 12.921 -37.913 -18.863 1 96.46 84 ALA B CA 1
ATOM 3081 C C . ALA B 1 84 ? 12.191 -38.792 -19.874 1 96.46 84 ALA B C 1
ATOM 3083 O O . ALA B 1 84 ? 12.822 -39.439 -20.713 1 96.46 84 ALA B O 1
ATOM 3084 N N . ASN B 1 85 ? 10.919 -38.839 -19.833 1 97.41 85 ASN B N 1
ATOM 3085 C CA . ASN B 1 85 ? 10.105 -39.625 -20.754 1 97.41 85 ASN B CA 1
ATOM 3086 C C . ASN B 1 85 ? 9.432 -38.741 -21.801 1 97.41 85 ASN B C 1
ATOM 3088 O O . ASN B 1 85 ? 8.458 -39.153 -22.432 1 97.41 85 ASN B O 1
ATOM 3092 N N . HIS B 1 86 ? 9.904 -37.51 -21.933 1 97.46 86 HIS B N 1
ATOM 3093 C CA . HIS B 1 86 ? 9.476 -36.547 -22.942 1 97.46 86 HIS B CA 1
ATOM 3094 C C . HIS B 1 86 ? 7.991 -36.228 -22.805 1 97.46 86 HIS B C 1
ATOM 3096 O O . HIS B 1 86 ? 7.29 -36.078 -23.807 1 97.46 86 HIS B O 1
ATOM 3102 N N . ILE B 1 87 ? 7.504 -36.2 -21.569 1 98.16 87 ILE B N 1
ATOM 3103 C CA . ILE B 1 87 ? 6.116 -35.854 -21.285 1 98.16 87 ILE B CA 1
ATOM 3104 C C . ILE B 1 87 ? 6.041 -34.429 -20.74 1 98.16 87 ILE B C 1
ATOM 3106 O O . ILE B 1 87 ? 6.674 -34.11 -19.731 1 98.16 87 ILE B O 1
ATOM 3110 N N . PRO B 1 88 ? 5.3 -33.511 -21.395 1 98.44 88 PRO B N 1
ATOM 3111 C CA . PRO B 1 88 ? 5.113 -32.148 -20.893 1 98.44 88 PRO B CA 1
ATOM 3112 C C . PRO B 1 88 ? 4.582 -32.113 -19.461 1 98.44 88 PRO B C 1
ATOM 3114 O O . PRO B 1 88 ? 3.737 -32.933 -19.093 1 98.44 88 PRO B O 1
ATOM 3117 N N . VAL B 1 89 ? 5.051 -31.108 -18.693 1 98.69 89 VAL B N 1
ATOM 3118 C CA . VAL B 1 89 ? 4.708 -31.065 -17.276 1 98.69 89 VAL B CA 1
ATOM 3119 C C . VAL B 1 89 ? 4.135 -29.694 -16.924 1 98.69 89 VAL B C 1
ATOM 3121 O O . VAL B 1 89 ? 4.695 -28.664 -17.304 1 98.69 89 VAL B O 1
ATOM 3124 N N . TYR B 1 90 ? 3.001 -29.677 -16.244 1 98.7 90 TYR B N 1
ATOM 3125 C CA . TYR B 1 90 ? 2.446 -28.573 -15.469 1 98.7 90 TYR B CA 1
ATOM 3126 C C . TYR B 1 90 ? 2.617 -28.817 -13.974 1 98.7 90 TYR B C 1
ATOM 3128 O O . TYR B 1 90 ? 2.145 -29.826 -13.445 1 98.7 90 TYR B O 1
ATOM 3136 N N . VAL B 1 91 ? 3.32 -27.936 -13.32 1 98.48 91 VAL B N 1
ATOM 3137 C CA . VAL B 1 91 ? 3.526 -28.129 -11.888 1 98.48 91 VAL B CA 1
ATOM 3138 C C . VAL B 1 91 ? 2.914 -26.962 -11.116 1 98.48 91 VAL B C 1
ATOM 3140 O O . VAL B 1 91 ? 3.062 -25.803 -11.511 1 98.48 91 VAL B O 1
ATOM 3143 N N . ASP B 1 92 ? 2.196 -27.31 -10.06 1 95.76 92 ASP B N 1
ATOM 3144 C CA . ASP B 1 92 ? 1.737 -26.257 -9.161 1 95.76 92 ASP B CA 1
ATOM 3145 C C . ASP B 1 92 ? 2.916 -25.511 -8.541 1 95.76 92 ASP B C 1
ATOM 3147 O O . ASP B 1 92 ? 3.93 -26.12 -8.194 1 95.76 92 ASP B O 1
ATOM 3151 N N . LYS B 1 93 ? 2.817 -24.254 -8.412 1 96.98 93 LYS B N 1
ATOM 3152 C CA . LYS B 1 93 ? 3.928 -23.47 -7.882 1 96.98 93 LYS B CA 1
ATOM 3153 C C . LYS B 1 93 ? 4.243 -23.866 -6.443 1 96.98 93 LYS B C 1
ATOM 3155 O O . LYS B 1 93 ? 3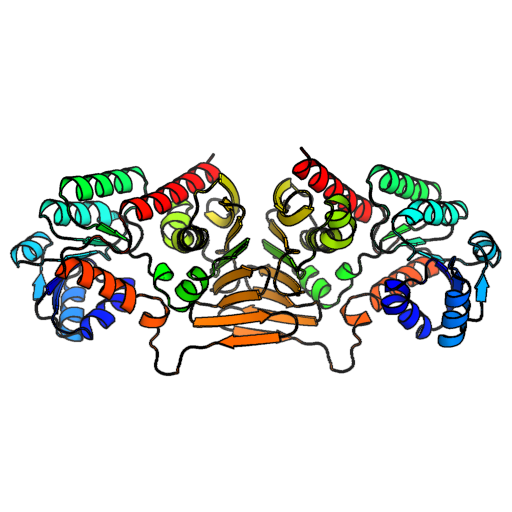.347 -24.256 -5.69 1 96.98 93 LYS B O 1
ATOM 3160 N N . PRO B 1 94 ? 5.444 -23.849 -6.07 1 97.8 94 PRO B N 1
ATOM 3161 C CA . PRO B 1 94 ? 6.629 -23.601 -6.894 1 97.8 94 PRO B CA 1
ATOM 3162 C C . PRO B 1 94 ? 7.149 -24.865 -7.576 1 97.8 94 PRO B C 1
ATOM 3164 O O . PRO B 1 94 ? 6.686 -25.968 -7.274 1 97.8 94 PRO B O 1
ATOM 3167 N N . ILE B 1 95 ? 8.105 -24.679 -8.568 1 98.26 95 ILE B N 1
ATOM 3168 C CA . ILE B 1 95 ? 8.765 -25.828 -9.178 1 98.26 95 ILE B CA 1
ATOM 3169 C C . ILE B 1 95 ? 9.507 -26.626 -8.109 1 98.26 95 ILE B C 1
ATOM 3171 O O . ILE B 1 95 ? 9.406 -27.854 -8.06 1 98.26 95 ILE B O 1
ATOM 3175 N N . ALA B 1 96 ? 10.217 -25.946 -7.291 1 97.73 96 ALA B N 1
ATOM 3176 C CA . ALA B 1 96 ? 10.942 -26.428 -6.118 1 97.73 96 ALA B CA 1
ATOM 3177 C C . ALA B 1 96 ? 11.129 -25.313 -5.093 1 97.73 96 ALA B C 1
ATOM 3179 O O . ALA B 1 96 ? 10.868 -24.143 -5.384 1 97.73 96 ALA B O 1
ATOM 3180 N N . ASP B 1 97 ? 11.648 -25.694 -3.872 1 96.23 97 ASP B N 1
ATOM 3181 C CA . ASP B 1 97 ? 11.776 -24.681 -2.829 1 96.23 97 ASP B CA 1
ATOM 3182 C C . ASP B 1 97 ? 13.208 -24.156 -2.744 1 96.23 97 ASP B C 1
ATOM 3184 O O . ASP B 1 97 ? 13.627 -23.645 -1.704 1 96.23 97 ASP B O 1
ATOM 3188 N N . ASN B 1 98 ? 13.948 -24.43 -3.783 1 96.92 98 ASN B N 1
ATOM 3189 C CA . ASN B 1 98 ? 15.291 -23.873 -3.903 1 96.92 98 ASN B CA 1
ATOM 3190 C C . ASN B 1 98 ? 15.674 -23.64 -5.361 1 96.92 98 ASN B C 1
ATOM 3192 O O . ASN B 1 98 ? 15.23 -24.372 -6.248 1 96.92 98 ASN B O 1
ATOM 3196 N N . LEU B 1 99 ? 16.621 -22.74 -5.52 1 98.2 99 LEU B N 1
ATOM 3197 C CA . LEU B 1 99 ? 16.948 -22.268 -6.861 1 98.2 99 LEU B CA 1
ATOM 3198 C C . LEU B 1 99 ? 17.733 -23.324 -7.633 1 98.2 99 LEU B C 1
ATOM 3200 O O . LEU B 1 99 ? 17.557 -23.472 -8.844 1 98.2 99 LEU B O 1
ATOM 3204 N N . ALA B 1 100 ? 18.587 -24.057 -7.008 1 98.29 100 ALA B N 1
ATOM 3205 C CA . ALA B 1 100 ? 19.435 -25.043 -7.674 1 98.29 100 ALA B CA 1
ATOM 3206 C C . ALA B 1 100 ? 18.594 -26.096 -8.391 1 98.29 100 ALA B C 1
ATOM 3208 O O . ALA B 1 100 ? 18.856 -26.423 -9.55 1 98.29 100 ALA B O 1
ATOM 3209 N N . GLU B 1 101 ? 17.592 -26.586 -7.738 1 98.38 101 GLU B N 1
ATOM 3210 C CA . GLU B 1 101 ? 16.721 -27.593 -8.336 1 98.38 101 GLU B CA 1
ATOM 3211 C C . GLU B 1 101 ? 15.866 -26.993 -9.448 1 98.38 101 GLU B C 1
ATOM 3213 O O . GLU B 1 101 ? 15.591 -27.653 -10.452 1 98.38 101 GLU B O 1
ATOM 3218 N N . VAL B 1 102 ? 15.414 -25.757 -9.244 1 98.6 102 VAL B N 1
ATOM 3219 C CA . VAL B 1 102 ? 14.639 -25.091 -10.285 1 98.6 102 VAL B CA 1
ATOM 3220 C C . VAL B 1 102 ? 15.485 -24.946 -11.548 1 98.6 102 VAL B C 1
ATOM 3222 O O . VAL B 1 102 ? 15.013 -25.223 -12.653 1 98.6 102 VAL B O 1
ATOM 3225 N N . GLU B 1 103 ? 16.684 -24.55 -11.395 1 98.72 103 GLU B N 1
ATOM 3226 C CA . GLU B 1 103 ? 17.597 -24.395 -12.524 1 98.72 103 GLU B CA 1
ATOM 3227 C C . GLU B 1 103 ? 17.858 -25.732 -13.211 1 98.72 103 GLU B C 1
ATOM 3229 O O . GLU B 1 103 ? 17.853 -25.816 -14.441 1 98.72 103 GLU B O 1
ATOM 3234 N N . GLU B 1 104 ? 18.109 -26.709 -12.431 1 98.55 104 GLU B N 1
ATOM 3235 C CA . GLU B 1 104 ? 18.364 -28.045 -12.96 1 98.55 104 GLU B CA 1
ATOM 3236 C C . GLU B 1 104 ? 17.181 -28.548 -13.783 1 98.55 104 GLU B C 1
ATOM 3238 O O . GLU B 1 104 ? 17.361 -29.057 -14.891 1 98.55 104 GLU B O 1
ATOM 3243 N N . LEU B 1 105 ? 15.993 -28.42 -13.262 1 98.65 105 LEU B N 1
ATOM 3244 C CA . LEU B 1 105 ? 14.797 -28.916 -13.934 1 98.65 105 LEU B CA 1
ATOM 3245 C C . LEU B 1 105 ? 14.501 -28.101 -15.189 1 98.65 105 LEU B C 1
ATOM 3247 O O . LEU B 1 105 ? 14.014 -28.641 -16.185 1 98.65 105 LEU B O 1
ATOM 3251 N N . THR B 1 106 ? 14.751 -26.825 -15.105 1 98.46 106 THR B N 1
ATOM 3252 C CA . THR B 1 106 ? 14.588 -25.969 -16.275 1 98.46 106 THR B CA 1
ATOM 3253 C C . THR B 1 106 ? 15.536 -26.393 -17.392 1 98.46 106 THR B C 1
ATOM 3255 O O . THR B 1 106 ? 15.131 -26.499 -18.551 1 98.46 106 THR B O 1
ATOM 3258 N N . ARG B 1 107 ? 16.77 -26.644 -17.07 1 98.21 107 ARG B N 1
ATOM 3259 C CA . ARG B 1 107 ? 17.762 -27.113 -18.031 1 98.21 107 ARG B CA 1
ATOM 3260 C C . ARG B 1 107 ? 17.365 -28.466 -18.612 1 98.21 107 ARG B C 1
ATOM 3262 O O . ARG B 1 107 ? 17.494 -28.692 -19.817 1 98.21 107 ARG B O 1
ATOM 3269 N N . LEU B 1 108 ? 16.924 -29.33 -17.757 1 98.22 108 LEU B N 1
ATOM 3270 C CA . LEU B 1 108 ? 16.501 -30.655 -18.196 1 98.22 108 LEU B CA 1
ATOM 3271 C C . LEU B 1 108 ? 15.373 -30.555 -19.217 1 98.22 108 LEU B C 1
ATOM 3273 O O . LEU B 1 108 ? 15.382 -31.258 -20.23 1 98.22 108 LEU B O 1
ATOM 3277 N N . ALA B 1 109 ? 14.369 -29.729 -18.952 1 98.33 109 ALA B N 1
ATOM 3278 C CA . ALA B 1 109 ? 13.262 -29.522 -19.883 1 98.33 109 ALA B CA 1
ATOM 3279 C C . ALA B 1 109 ? 13.768 -29.026 -21.235 1 98.33 109 ALA B C 1
ATOM 3281 O O . ALA B 1 109 ? 13.26 -29.432 -22.282 1 98.33 109 ALA B O 1
ATOM 3282 N N . GLU B 1 110 ? 14.727 -28.125 -21.166 1 97.16 110 GLU B N 1
ATOM 3283 C CA . GLU B 1 110 ? 15.333 -27.61 -22.39 1 97.16 110 GLU B CA 1
ATOM 3284 C C . GLU B 1 110 ? 16.051 -28.716 -23.158 1 97.16 110 GLU B C 1
ATOM 3286 O O . GLU B 1 110 ? 15.863 -28.862 -24.368 1 97.16 110 GLU B O 1
ATOM 3291 N N . GLU B 1 111 ? 16.812 -29.473 -22.475 1 96.96 111 GLU B N 1
ATOM 3292 C CA . GLU B 1 111 ? 17.594 -30.547 -23.08 1 96.96 111 GLU B CA 1
ATOM 3293 C C . GLU B 1 111 ? 16.689 -31.606 -23.703 1 96.96 111 GLU B C 1
ATOM 3295 O O . GLU B 1 111 ? 17.015 -32.172 -24.748 1 96.96 111 GLU B O 1
ATOM 3300 N N . GLN B 1 112 ? 15.616 -31.874 -23.089 1 95.82 112 GLN B N 1
ATOM 3301 C CA . GLN B 1 112 ? 14.681 -32.893 -23.553 1 95.82 112 GLN B CA 1
ATOM 3302 C C . GLN B 1 112 ? 13.684 -32.311 -24.552 1 95.82 112 GLN B C 1
ATOM 3304 O O . GLN B 1 112 ? 12.854 -33.037 -25.103 1 95.82 112 GLN B O 1
ATOM 3309 N N . ASN B 1 113 ? 13.78 -30.974 -24.757 1 95.46 113 ASN B N 1
ATOM 3310 C CA . ASN B 1 113 ? 12.83 -30.278 -25.619 1 95.46 113 ASN B CA 1
ATOM 3311 C C . ASN B 1 113 ? 11.388 -30.586 -25.227 1 95.46 113 ASN B C 1
ATOM 3313 O O . ASN B 1 113 ? 10.579 -30.97 -26.074 1 95.46 113 ASN B O 1
ATOM 3317 N N . THR B 1 114 ? 11.126 -30.577 -23.967 1 96.84 114 THR B N 1
ATOM 3318 C CA . THR B 1 114 ? 9.818 -30.873 -23.393 1 96.84 114 THR B CA 1
ATOM 3319 C C . THR B 1 114 ? 9.284 -29.673 -22.616 1 96.84 114 THR B C 1
ATOM 3321 O O . THR B 1 114 ? 10.055 -28.922 -22.016 1 96.84 114 THR B O 1
ATOM 3324 N N . LEU B 1 115 ? 7.976 -29.472 -22.551 1 97.57 115 LEU B N 1
ATOM 3325 C CA . LEU B 1 115 ? 7.322 -28.35 -21.887 1 97.57 115 LEU B CA 1
ATOM 3326 C C . LEU B 1 115 ? 7.367 -28.514 -20.372 1 97.57 115 LEU B C 1
ATOM 3328 O O . LEU B 1 115 ? 7.101 -29.6 -19.852 1 97.57 115 LEU B O 1
ATOM 3332 N N . LEU B 1 116 ? 7.81 -27.501 -19.702 1 98.54 116 LEU B N 1
ATOM 3333 C CA . LEU B 1 116 ? 7.684 -27.332 -18.258 1 98.54 116 LEU B CA 1
ATOM 3334 C C . LEU B 1 116 ? 7.02 -26.001 -17.922 1 98.54 116 LEU B C 1
ATOM 3336 O O . LEU B 1 116 ? 7.551 -24.937 -18.251 1 98.54 116 LEU B O 1
ATOM 3340 N N . MET B 1 117 ? 5.855 -26.07 -17.317 1 98.68 117 MET B N 1
ATOM 3341 C CA . MET B 1 117 ? 5.107 -24.854 -17.009 1 98.68 117 MET B CA 1
ATOM 3342 C C . MET B 1 117 ? 4.723 -24.812 -15.533 1 98.68 117 MET B C 1
ATOM 3344 O O . MET B 1 117 ? 4.226 -25.799 -14.988 1 98.68 117 MET B O 1
ATOM 3348 N N . THR B 1 118 ? 5.027 -23.719 -14.899 1 98.5 118 THR B N 1
ATOM 3349 C CA . THR B 1 118 ? 4.638 -23.502 -13.51 1 98.5 118 THR B CA 1
ATOM 3350 C C . THR B 1 118 ? 3.237 -22.902 -13.428 1 98.5 118 THR B C 1
ATOM 3352 O O . THR B 1 118 ? 2.887 -22.019 -14.214 1 98.5 118 THR B O 1
ATOM 3355 N N . GLY B 1 119 ? 2.473 -23.354 -12.434 1 98.09 119 GLY B N 1
ATOM 3356 C CA . GLY B 1 119 ? 1.084 -22.952 -12.277 1 98.09 119 GLY B CA 1
ATOM 3357 C C . GLY B 1 119 ? 0.926 -21.603 -11.601 1 98.09 119 GLY B C 1
ATOM 3358 O O . GLY B 1 119 ? 0.305 -21.503 -10.541 1 98.09 119 GLY B O 1
ATOM 3359 N N . PHE B 1 120 ? 1.392 -20.557 -12.228 1 98.43 120 PHE B N 1
ATOM 3360 C CA . PHE B 1 120 ? 1.133 -19.198 -11.768 1 98.43 120 PHE B CA 1
ATOM 3361 C C . PHE B 1 120 ? -0.236 -18.719 -12.236 1 98.43 120 PHE B C 1
ATOM 3363 O O . PHE B 1 120 ? -0.334 -17.897 -13.149 1 98.43 120 PHE B O 1
ATOM 3370 N N . ASN B 1 121 ? -1.227 -19.131 -11.527 1 98.13 121 ASN B N 1
ATOM 3371 C CA . ASN B 1 121 ? -2.61 -18.973 -11.965 1 98.13 121 ASN B CA 1
ATOM 3372 C C . ASN B 1 121 ? -3.042 -17.51 -11.94 1 98.13 121 ASN B C 1
ATOM 3374 O O . ASN B 1 121 ? -3.922 -17.105 -12.703 1 98.13 121 ASN B O 1
ATOM 3378 N N . ARG B 1 122 ? -2.382 -16.674 -11.126 1 98.32 122 ARG B N 1
ATOM 3379 C CA . ARG B 1 122 ? -2.766 -15.267 -11.067 1 98.32 122 ARG B CA 1
ATOM 3380 C C . ARG B 1 122 ? -2.573 -14.59 -12.42 1 98.32 122 ARG B C 1
ATOM 3382 O O . ARG B 1 122 ? -3.312 -13.666 -12.768 1 98.32 122 ARG B O 1
ATOM 3389 N N . ARG B 1 123 ? -1.608 -15.068 -13.204 1 98.51 123 ARG B N 1
ATOM 3390 C CA . ARG B 1 123 ? -1.348 -14.494 -14.52 1 98.51 123 ARG B CA 1
ATOM 3391 C C . ARG B 1 123 ? -2.521 -14.734 -15.464 1 98.51 123 ARG B C 1
ATOM 3393 O O . ARG B 1 123 ? -2.618 -14.1 -16.516 1 98.51 123 ARG B O 1
ATOM 3400 N N . TYR B 1 124 ? -3.405 -15.622 -15.04 1 98.35 124 TYR B N 1
ATOM 3401 C CA . TYR B 1 124 ? -4.539 -15.978 -15.886 1 98.35 124 TYR B CA 1
ATOM 3402 C C . TYR B 1 124 ? -5.856 -15.588 -15.225 1 98.35 124 TYR B C 1
ATOM 3404 O O . TYR B 1 124 ? -6.932 -15.921 -15.727 1 98.35 124 TYR B O 1
ATOM 3412 N N . ALA B 1 125 ? -5.792 -14.997 -14.02 1 98.1 125 ALA B N 1
ATOM 3413 C CA . ALA B 1 125 ? -6.998 -14.414 -13.439 1 98.1 125 ALA B CA 1
ATOM 3414 C C . ALA B 1 125 ? -7.513 -13.257 -14.292 1 98.1 125 ALA B C 1
ATOM 3416 O O . ALA B 1 125 ? -6.772 -12.316 -14.586 1 98.1 125 ALA B O 1
ATOM 3417 N N . PRO B 1 126 ? -8.727 -13.298 -14.672 1 97.91 126 PRO B N 1
ATOM 3418 C CA . PRO B 1 126 ? -9.24 -12.324 -15.638 1 97.91 126 PRO B CA 1
ATOM 3419 C C . PRO B 1 126 ? -9.008 -10.88 -15.2 1 97.91 126 PRO B C 1
ATOM 3421 O O . PRO B 1 126 ? -8.58 -10.048 -16.005 1 97.91 126 PRO B O 1
ATOM 3424 N N . LYS B 1 127 ? -9.251 -10.57 -13.978 1 97.91 127 LYS B N 1
ATOM 3425 C CA . LYS B 1 127 ? -9.122 -9.195 -13.506 1 97.91 127 LYS B CA 1
ATOM 3426 C C . LYS B 1 127 ? -7.663 -8.748 -13.504 1 97.91 127 LYS B C 1
ATOM 3428 O O . LYS B 1 127 ? -7.368 -7.574 -13.735 1 97.91 127 LYS B O 1
ATOM 3433 N N . TYR B 1 128 ? -6.72 -9.648 -13.264 1 98.32 128 TYR B N 1
ATOM 3434 C CA . TYR B 1 128 ? -5.303 -9.309 -13.338 1 98.32 128 TYR B CA 1
ATOM 3435 C C . TYR B 1 128 ? -4.854 -9.155 -14.786 1 98.32 128 TYR B C 1
ATOM 3437 O O . TYR B 1 128 ? -4.009 -8.312 -15.094 1 98.32 128 TYR B O 1
ATOM 3445 N N . GLN B 1 129 ? -5.431 -9.984 -15.656 1 97.98 129 GLN B N 1
ATOM 3446 C CA . GLN B 1 129 ? -5.147 -9.848 -17.08 1 97.98 129 GLN B CA 1
ATOM 3447 C C . GLN B 1 129 ? -5.577 -8.478 -17.599 1 97.98 129 GLN B C 1
ATOM 3449 O O . GLN B 1 129 ? -4.898 -7.885 -18.439 1 97.98 129 GLN B O 1
ATOM 3454 N N . GLU B 1 130 ? -6.719 -8.003 -17.153 1 97.42 130 GLU B N 1
ATOM 3455 C CA . GLU B 1 130 ? -7.182 -6.67 -17.525 1 97.42 130 GLU B CA 1
ATOM 3456 C C . GLU B 1 130 ? -6.165 -5.603 -17.133 1 97.42 130 GLU B C 1
ATOM 3458 O O . GLU B 1 130 ? -5.902 -4.676 -17.902 1 97.42 130 GLU B O 1
ATOM 3463 N N . LEU B 1 131 ? -5.586 -5.73 -15.948 1 97.99 131 LEU B N 1
ATOM 3464 C CA . LEU B 1 131 ? -4.606 -4.762 -15.469 1 97.99 131 LEU B CA 1
ATOM 3465 C C . LEU B 1 131 ? -3.298 -4.883 -16.244 1 97.99 131 LEU B C 1
ATOM 3467 O O . LEU B 1 131 ? -2.617 -3.883 -16.48 1 97.99 131 LEU B O 1
ATOM 3471 N N . LYS B 1 132 ? -2.927 -6.087 -16.628 1 98.02 132 LYS B N 1
ATOM 3472 C CA . LYS B 1 132 ? -1.727 -6.331 -17.424 1 98.02 132 LYS B CA 1
ATOM 3473 C C . LYS B 1 132 ? -1.811 -5.628 -18.775 1 98.02 132 LYS B C 1
ATOM 3475 O O . LYS B 1 132 ? -0.79 -5.228 -19.337 1 98.02 132 LYS B O 1
ATOM 3480 N N . ALA B 1 133 ? -2.975 -5.455 -19.292 1 97.36 133 ALA B N 1
ATOM 3481 C CA . ALA B 1 133 ? -3.192 -4.867 -20.611 1 97.36 133 ALA B CA 1
ATOM 3482 C C . ALA B 1 133 ? -2.957 -3.359 -20.584 1 97.36 133 ALA B C 1
ATOM 3484 O O . ALA B 1 133 ? -2.833 -2.725 -21.635 1 97.36 133 ALA B O 1
ATOM 3485 N N . LEU B 1 134 ? -2.919 -2.763 -19.375 1 96.65 134 LEU B N 1
ATOM 3486 C CA . LEU B 1 134 ? -2.644 -1.334 -19.268 1 96.65 134 LEU B CA 1
ATOM 3487 C C . LEU B 1 134 ? -1.221 -1.019 -19.719 1 96.65 134 LEU B C 1
ATOM 3489 O O . LEU B 1 134 ? -0.291 -1.774 -19.427 1 96.65 134 LEU B O 1
ATOM 3493 N N . THR B 1 135 ? -0.986 0.039 -20.345 1 94.31 135 THR B N 1
ATOM 3494 C CA . THR B 1 135 ? 0.313 0.333 -20.938 1 94.31 135 THR B CA 1
ATOM 3495 C C . THR B 1 135 ? 1 1.477 -20.198 1 94.31 135 THR B C 1
ATOM 3497 O O . THR B 1 135 ? 2.182 1.747 -20.421 1 94.31 135 THR B O 1
ATOM 3500 N N . ASP B 1 136 ? 0.296 2.142 -19.328 1 95.68 136 ASP B N 1
ATOM 3501 C CA . ASP B 1 136 ? 0.85 3.339 -18.703 1 95.68 136 ASP B CA 1
ATOM 3502 C C . ASP B 1 136 ? 0.912 3.188 -17.185 1 95.68 136 ASP B C 1
ATOM 3504 O O . ASP B 1 136 ? 0.793 4.172 -16.452 1 95.68 136 ASP B O 1
ATOM 3508 N N . THR B 1 137 ? 1.029 1.942 -16.768 1 97.44 137 THR B N 1
ATOM 3509 C CA . THR B 1 137 ? 1.183 1.683 -15.341 1 97.44 137 THR B CA 1
ATOM 3510 C C . THR B 1 137 ? 2.455 2.336 -14.807 1 97.44 137 THR B C 1
ATOM 3512 O O . THR B 1 137 ? 3.52 2.223 -15.417 1 97.44 137 THR B O 1
ATOM 3515 N N . ASN B 1 138 ? 2.326 3.037 -13.646 1 97.43 138 ASN B N 1
ATOM 3516 C CA . ASN B 1 138 ? 3.535 3.639 -13.092 1 97.43 138 ASN B CA 1
ATOM 3517 C C . ASN B 1 138 ? 3.772 3.196 -11.651 1 97.43 138 ASN B C 1
ATOM 3519 O O . ASN B 1 138 ? 4.873 3.356 -11.122 1 97.43 138 ASN B O 1
ATOM 3523 N N . MET B 1 139 ? 2.784 2.634 -11.059 1 98.5 139 MET B N 1
ATOM 3524 C CA . MET B 1 139 ? 2.959 2.14 -9.696 1 98.5 139 MET B CA 1
ATOM 3525 C C . MET B 1 139 ? 2.076 0.923 -9.44 1 98.5 139 MET B C 1
ATOM 3527 O O . MET B 1 139 ? 0.95 0.854 -9.935 1 98.5 139 MET B O 1
ATOM 3531 N N . ILE B 1 140 ? 2.564 -0.026 -8.652 1 98.77 140 ILE B N 1
ATOM 3532 C CA . ILE B 1 140 ? 1.849 -1.244 -8.288 1 98.77 140 ILE B CA 1
ATOM 3533 C C . ILE B 1 140 ? 1.979 -1.49 -6.786 1 98.77 140 ILE B C 1
ATOM 3535 O O . ILE B 1 140 ? 3.069 -1.368 -6.223 1 98.77 140 ILE B O 1
ATOM 3539 N N . ILE B 1 141 ? 0.914 -1.762 -6.107 1 98.74 141 ILE B N 1
ATOM 3540 C CA . ILE B 1 141 ? 0.916 -2.244 -4.73 1 98.74 141 ILE B CA 1
ATOM 3541 C C . ILE B 1 141 ? 0.166 -3.571 -4.646 1 98.74 141 ILE B C 1
ATOM 3543 O O . ILE B 1 141 ? -1.024 -3.64 -4.964 1 98.74 141 ILE B O 1
ATOM 3547 N N . MET B 1 142 ? 0.851 -4.594 -4.273 1 98.74 142 MET B N 1
ATOM 3548 C CA . MET B 1 142 ? 0.239 -5.912 -4.131 1 98.74 142 MET B CA 1
ATOM 3549 C C . MET B 1 142 ? 0.368 -6.42 -2.698 1 98.74 142 MET B C 1
ATOM 3551 O O . MET B 1 142 ? 1.468 -6.456 -2.145 1 98.74 142 MET B O 1
ATOM 3555 N N . GLN B 1 143 ? -0.744 -6.813 -2.125 1 98.15 143 GLN B N 1
ATOM 3556 C CA . GLN B 1 143 ? -0.762 -7.346 -0.767 1 98.15 143 GLN B CA 1
ATOM 3557 C C . GLN B 1 143 ? -1.467 -8.699 -0.717 1 98.15 143 GLN B C 1
ATOM 3559 O O . GLN B 1 143 ? -2.475 -8.905 -1.397 1 98.15 143 GLN B O 1
ATOM 3564 N N . LYS B 1 144 ? -0.953 -9.556 -0.06 1 98.05 144 LYS B N 1
ATOM 3565 C CA . LYS B 1 144 ? -1.594 -10.81 0.323 1 98.05 144 LYS B CA 1
ATOM 3566 C C . LYS B 1 144 ? -1.36 -11.119 1.799 1 98.05 144 LYS B C 1
ATOM 3568 O O . LYS B 1 144 ? -0.314 -11.658 2.167 1 98.05 144 LYS B O 1
ATOM 3573 N N . ASN B 1 145 ? -2.352 -10.862 2.607 1 97.4 145 ASN B N 1
ATOM 3574 C CA . ASN B 1 145 ? -2.211 -10.962 4.056 1 97.4 145 ASN B CA 1
ATOM 3575 C C . ASN B 1 145 ? -2.953 -12.175 4.608 1 97.4 145 ASN B C 1
ATOM 3577 O O . ASN B 1 145 ? -3.842 -12.718 3.949 1 97.4 145 ASN B O 1
ATOM 3581 N N . ARG B 1 146 ? -2.506 -12.646 5.708 1 95.13 146 ARG B N 1
ATOM 3582 C CA . ARG B 1 146 ? -3.109 -13.771 6.415 1 95.13 146 ARG B CA 1
ATOM 3583 C C . ARG B 1 146 ? -3.366 -13.424 7.878 1 95.13 146 ARG B C 1
ATOM 3585 O O . ARG B 1 146 ? -2.731 -12.522 8.428 1 95.13 146 ARG B O 1
ATOM 3592 N N . ALA B 1 147 ? -4.19 -14.2 8.455 1 91.59 147 ALA B N 1
ATOM 3593 C CA . ALA B 1 147 ? -4.473 -14.043 9.879 1 91.59 147 ALA B CA 1
ATOM 3594 C C . ALA B 1 147 ? -3.671 -15.04 10.711 1 91.59 147 ALA B C 1
ATOM 3596 O O . ALA B 1 147 ? -3.773 -16.252 10.506 1 91.59 147 ALA B O 1
ATOM 3597 N N . ALA B 1 148 ? -2.749 -14.471 11.612 1 84.59 148 ALA B N 1
ATOM 3598 C CA . ALA B 1 148 ? -2.062 -15.222 12.66 1 84.59 148 ALA B CA 1
ATOM 3599 C C . ALA B 1 148 ? -1.315 -16.418 12.077 1 84.59 148 ALA B C 1
ATOM 3601 O O . ALA B 1 148 ? -1.433 -17.537 12.581 1 84.59 148 ALA B O 1
ATOM 3602 N N . GLN B 1 149 ? -0.433 -16.21 11.083 1 89.75 149 GLN B N 1
ATOM 3603 C CA . GLN B 1 149 ? 0.253 -17.326 10.44 1 89.75 149 GLN B CA 1
ATOM 3604 C C . GLN B 1 149 ? 1.722 -16.998 10.19 1 89.75 149 GLN B C 1
ATOM 3606 O O . GLN B 1 149 ? 2.224 -17.183 9.079 1 89.75 149 GLN B O 1
ATOM 3611 N N . PRO B 1 150 ? 2.433 -16.473 11.222 1 93.76 150 PRO B N 1
ATOM 3612 C CA . PRO B 1 150 ? 3.877 -16.386 10.992 1 93.76 150 PRO B CA 1
ATOM 3613 C C . PRO B 1 150 ? 4.508 -17.741 10.678 1 93.76 150 PRO B C 1
ATOM 3615 O O . PRO B 1 150 ? 3.956 -18.782 11.042 1 93.76 150 PRO B O 1
ATOM 3618 N N . GLY B 1 151 ? 5.658 -17.774 9.949 1 95.6 151 GLY B N 1
ATOM 3619 C CA . GLY B 1 151 ? 6.214 -19.052 9.536 1 95.6 151 GLY B CA 1
ATOM 3620 C C . GLY B 1 151 ? 7.692 -18.979 9.201 1 95.6 151 GLY B C 1
ATOM 3621 O O . GLY B 1 151 ? 8.287 -17.899 9.224 1 95.6 151 GLY B O 1
ATOM 3622 N N . GLU B 1 152 ? 8.202 -20.13 8.949 1 96.64 152 GLU B N 1
ATOM 3623 C CA . GLU B 1 152 ? 9.594 -20.209 8.516 1 96.64 152 GLU B CA 1
ATOM 3624 C C . GLU B 1 152 ? 9.81 -19.453 7.208 1 96.64 152 GLU B C 1
ATOM 3626 O O . GLU B 1 152 ? 9.005 -19.565 6.281 1 96.64 152 GLU B O 1
ATOM 3631 N N . ALA B 1 153 ? 10.926 -18.771 7.07 1 97.22 153 ALA B N 1
ATOM 3632 C CA . ALA B 1 153 ? 11.167 -17.815 5.992 1 97.22 153 ALA B CA 1
ATOM 3633 C C . ALA B 1 153 ? 11.085 -18.493 4.628 1 97.22 153 ALA B C 1
ATOM 3635 O O . ALA B 1 153 ? 10.434 -17.983 3.712 1 97.22 153 ALA B O 1
ATOM 3636 N N . ARG B 1 154 ? 11.743 -19.63 4.461 1 96.93 154 ARG B N 1
ATOM 3637 C CA . ARG B 1 154 ? 11.773 -20.286 3.158 1 96.93 154 ARG B CA 1
ATOM 3638 C C . ARG B 1 154 ? 10.376 -20.729 2.736 1 96.93 154 ARG B C 1
ATOM 3640 O O . ARG B 1 154 ? 9.968 -20.508 1.594 1 96.93 154 ARG B O 1
ATOM 3647 N N . THR B 1 155 ? 9.629 -21.335 3.65 1 95.75 155 THR B N 1
ATOM 3648 C CA . THR B 1 155 ? 8.258 -21.743 3.365 1 95.75 155 THR B CA 1
ATOM 3649 C C . THR B 1 155 ? 7.379 -20.527 3.086 1 95.75 155 THR B C 1
ATOM 3651 O O . THR B 1 155 ? 6.584 -20.532 2.143 1 95.75 155 THR B O 1
ATOM 3654 N N . PHE B 1 156 ? 7.574 -19.463 3.882 1 97.21 156 PHE B N 1
ATOM 3655 C CA . PHE B 1 156 ? 6.85 -18.207 3.731 1 97.21 156 PHE B CA 1
ATOM 3656 C C . PHE B 1 156 ? 7.027 -17.645 2.325 1 97.21 156 PHE B C 1
ATOM 3658 O O . PHE B 1 156 ? 6.048 -17.302 1.66 1 97.21 156 PHE B O 1
ATOM 3665 N N . ILE B 1 157 ? 8.202 -17.7 1.832 1 98.16 157 ILE B N 1
ATOM 3666 C CA . ILE B 1 157 ? 8.535 -17.042 0.573 1 98.16 157 ILE B CA 1
ATOM 3667 C C . ILE B 1 157 ? 8.13 -17.934 -0.598 1 98.16 157 ILE B C 1
ATOM 3669 O O . ILE B 1 157 ? 7.425 -17.492 -1.508 1 98.16 157 ILE B O 1
ATOM 3673 N N . TYR B 1 158 ? 8.417 -19.207 -0.583 1 97.29 158 TYR B N 1
ATOM 3674 C CA . TYR B 1 158 ? 8.244 -20.096 -1.726 1 97.29 158 TYR B CA 1
ATOM 3675 C C . TYR B 1 158 ? 6.807 -20.593 -1.819 1 97.29 158 TYR B C 1
ATOM 3677 O O . TYR B 1 158 ? 6.323 -20.915 -2.907 1 97.29 158 TYR B O 1
ATOM 3685 N N . ASP B 1 159 ? 6.1 -20.592 -0.751 1 94.29 159 ASP B N 1
ATOM 3686 C CA . ASP B 1 159 ? 4.773 -21.199 -0.796 1 94.29 159 ASP B CA 1
ATOM 3687 C C . ASP B 1 159 ? 3.688 -20.136 -0.954 1 94.29 159 ASP B C 1
ATOM 3689 O O . ASP B 1 159 ? 2.616 -20.411 -1.497 1 94.29 159 ASP B O 1
ATOM 3693 N N . ASP B 1 160 ? 3.969 -18.972 -0.381 1 95.96 160 ASP B N 1
ATOM 3694 C CA . ASP B 1 160 ? 2.858 -18.026 -0.336 1 95.96 160 ASP B CA 1
ATOM 3695 C C . ASP B 1 160 ? 3.254 -16.684 -0.947 1 95.96 160 ASP B C 1
ATOM 3697 O O . ASP B 1 160 ? 2.585 -16.188 -1.857 1 95.96 160 ASP B O 1
ATOM 3701 N N . PHE B 1 161 ? 4.384 -16.173 -0.513 1 98.44 161 PHE B N 1
ATOM 3702 C CA . PHE B 1 161 ? 4.782 -14.852 -0.985 1 98.44 161 PHE B CA 1
ATOM 3703 C C . PHE B 1 161 ? 5.117 -14.887 -2.471 1 98.44 161 PHE B C 1
ATOM 3705 O O . PHE B 1 161 ? 5.031 -13.866 -3.157 1 98.44 161 PHE B O 1
ATOM 3712 N N . ILE B 1 162 ? 5.446 -15.99 -2.984 1 98.52 162 ILE B N 1
ATOM 3713 C CA . ILE B 1 162 ? 5.801 -16.143 -4.39 1 98.52 162 ILE B CA 1
ATOM 3714 C C . ILE B 1 162 ? 4.63 -15.706 -5.268 1 98.52 162 ILE B C 1
ATOM 3716 O O . ILE B 1 162 ? 4.83 -15.216 -6.382 1 98.52 162 ILE B O 1
ATOM 3720 N N . HIS B 1 163 ? 3.341 -15.845 -4.803 1 98.09 163 HIS B N 1
ATOM 3721 C CA . HIS B 1 163 ? 2.186 -15.331 -5.529 1 98.09 163 HIS B CA 1
ATOM 3722 C C . HIS B 1 163 ? 2.293 -13.824 -5.738 1 98.09 163 HIS B C 1
ATOM 3724 O O . HIS B 1 163 ? 1.963 -13.317 -6.812 1 98.09 163 HIS B O 1
ATOM 3730 N N . VAL B 1 164 ? 2.761 -13.19 -4.725 1 98.76 164 VAL B N 1
ATOM 3731 C CA . VAL B 1 164 ? 2.826 -11.732 -4.726 1 98.76 164 VAL B CA 1
ATOM 3732 C C . VAL B 1 164 ? 3.933 -11.266 -5.67 1 98.76 164 VAL B C 1
ATOM 3734 O O . VAL B 1 164 ? 3.688 -10.466 -6.576 1 98.76 164 VAL B O 1
ATOM 3737 N N . ILE B 1 165 ? 5.118 -11.857 -5.516 1 98.62 165 ILE B N 1
ATOM 3738 C CA . ILE B 1 165 ? 6.248 -11.356 -6.291 1 98.62 165 ILE B CA 1
ATOM 3739 C C . ILE B 1 165 ? 6.094 -11.768 -7.753 1 98.62 165 ILE B C 1
ATOM 3741 O O . ILE B 1 165 ? 6.499 -11.035 -8.658 1 98.62 165 ILE B O 1
ATOM 3745 N N . ASP B 1 166 ? 5.484 -12.881 -7.997 1 98.76 166 ASP B N 1
ATOM 3746 C CA . ASP B 1 166 ? 5.24 -13.268 -9.384 1 98.76 166 ASP B CA 1
ATOM 3747 C C . ASP B 1 166 ? 4.251 -12.316 -10.054 1 98.76 166 ASP B C 1
ATOM 3749 O O . ASP B 1 166 ? 4.444 -11.923 -11.206 1 98.76 166 ASP B O 1
ATOM 3753 N N . THR B 1 167 ? 3.173 -12.004 -9.367 1 98.76 167 THR B N 1
ATOM 3754 C CA . THR B 1 167 ? 2.183 -11.076 -9.902 1 98.76 167 THR B CA 1
ATOM 3755 C C . THR B 1 167 ? 2.816 -9.718 -10.192 1 98.76 167 THR B C 1
ATOM 3757 O O . THR B 1 167 ? 2.58 -9.13 -11.25 1 98.76 167 THR B O 1
ATOM 3760 N N . VAL B 1 168 ? 3.635 -9.287 -9.302 1 98.71 168 VAL B N 1
ATOM 3761 C CA . VAL B 1 168 ? 4.305 -8.002 -9.468 1 98.71 168 VAL B CA 1
ATOM 3762 C C . VAL B 1 168 ? 5.233 -8.055 -10.679 1 98.71 168 VAL B C 1
ATOM 3764 O O . VAL B 1 168 ? 5.226 -7.148 -11.515 1 98.71 168 VAL B O 1
ATOM 3767 N N . ARG B 1 169 ? 6.017 -9.103 -10.809 1 98.39 169 ARG B N 1
ATOM 3768 C CA . ARG B 1 169 ? 6.904 -9.251 -11.959 1 98.39 169 ARG B CA 1
ATOM 3769 C C . ARG B 1 169 ? 6.113 -9.258 -13.263 1 98.39 169 ARG B C 1
ATOM 3771 O O . ARG B 1 169 ? 6.525 -8.641 -14.248 1 98.39 169 ARG B O 1
ATOM 3778 N N . PHE B 1 170 ? 5.03 -9.99 -13.255 1 98.32 170 PHE B N 1
ATOM 3779 C CA . PHE B 1 170 ? 4.157 -10.118 -14.416 1 98.32 170 PHE B CA 1
ATOM 3780 C C . PHE B 1 170 ? 3.65 -8.753 -14.865 1 98.32 170 PHE B C 1
ATOM 3782 O O . PHE B 1 170 ? 3.675 -8.436 -16.056 1 98.32 170 PHE B O 1
ATOM 3789 N N . LEU B 1 171 ? 3.27 -7.908 -13.87 1 98.38 171 LEU B N 1
ATOM 3790 C CA . LEU B 1 171 ? 2.66 -6.619 -14.176 1 98.38 171 LEU B CA 1
ATOM 3791 C C . LEU B 1 171 ? 3.724 -5.578 -14.505 1 98.38 171 LEU B C 1
ATOM 3793 O O . LEU B 1 171 ? 3.493 -4.685 -15.322 1 98.38 171 LEU B O 1
ATOM 3797 N N . LEU B 1 172 ? 4.877 -5.636 -13.833 1 97.32 172 LEU B N 1
ATOM 3798 C CA . LEU B 1 172 ? 5.965 -4.711 -14.134 1 97.32 172 LEU B CA 1
ATOM 3799 C C . LEU B 1 172 ? 6.481 -4.923 -15.553 1 97.32 172 LEU B C 1
ATOM 3801 O O . LEU B 1 172 ? 6.749 -3.956 -16.271 1 97.32 172 LEU B O 1
ATOM 3805 N N . ASP B 1 173 ? 6.617 -6.234 -15.913 1 94.93 173 ASP B N 1
ATOM 3806 C CA . ASP B 1 173 ? 7.025 -6.647 -17.252 1 94.93 173 ASP B CA 1
ATOM 3807 C C . ASP B 1 173 ? 8.331 -5.97 -17.661 1 94.93 173 ASP B C 1
ATOM 3809 O O . ASP B 1 173 ? 8.422 -5.39 -18.745 1 94.93 173 ASP B O 1
ATOM 3813 N N . ALA B 1 174 ? 9.299 -5.86 -16.755 1 95.95 174 ALA B N 1
ATOM 3814 C CA . ALA B 1 174 ? 10.617 -5.268 -16.967 1 95.95 174 ALA B CA 1
ATOM 3815 C C . ALA B 1 174 ? 11.651 -5.876 -16.024 1 95.95 174 ALA B C 1
ATOM 3817 O O . ALA B 1 174 ? 11.295 -6.494 -15.018 1 95.95 174 ALA B O 1
ATOM 3818 N N . LYS B 1 175 ? 12.869 -5.735 -16.375 1 96.61 175 LYS B N 1
ATOM 3819 C CA . LYS B 1 175 ? 13.949 -6.227 -15.524 1 96.61 175 LYS B CA 1
ATOM 3820 C C . LYS B 1 175 ? 14.024 -5.437 -14.22 1 96.61 175 LYS B C 1
ATOM 3822 O O . LYS B 1 175 ? 13.993 -4.205 -14.232 1 96.61 175 LYS B O 1
ATOM 3827 N N . ILE B 1 176 ? 14.112 -6.098 -13.167 1 97.59 176 ILE B N 1
ATOM 3828 C CA . ILE B 1 176 ? 14.197 -5.475 -11.851 1 97.59 176 ILE B CA 1
ATOM 3829 C C . ILE B 1 176 ? 15.538 -4.76 -11.704 1 97.59 176 ILE B C 1
ATOM 3831 O O . ILE B 1 176 ? 16.594 -5.352 -11.942 1 97.59 176 ILE B O 1
ATOM 3835 N N . GLU B 1 177 ? 15.516 -3.524 -11.335 1 97.41 177 GLU B N 1
ATOM 3836 C CA . GLU B 1 177 ? 16.719 -2.713 -11.174 1 97.41 177 GLU B CA 1
ATOM 3837 C C . GLU B 1 177 ? 17.136 -2.63 -9.708 1 97.41 177 GLU B C 1
ATOM 3839 O O . GLU B 1 177 ? 18.327 -2.663 -9.394 1 97.41 177 GLU B O 1
ATOM 3844 N N . GLN B 1 178 ? 16.179 -2.461 -8.866 1 96.76 178 GLN B N 1
ATOM 3845 C CA . GLN B 1 178 ? 16.438 -2.359 -7.434 1 96.76 178 GLN B CA 1
ATOM 3846 C C . GLN B 1 178 ? 15.434 -3.183 -6.633 1 96.76 178 GLN B C 1
ATOM 3848 O O . GLN B 1 178 ? 14.262 -3.275 -7.005 1 96.76 178 GLN B O 1
ATOM 3853 N N . LEU B 1 179 ? 15.988 -3.764 -5.608 1 97.64 179 LEU B N 1
ATOM 3854 C CA . LEU B 1 179 ? 15.201 -4.589 -4.697 1 97.64 179 LEU B CA 1
ATOM 3855 C C . LEU B 1 179 ? 15.541 -4.271 -3.245 1 97.64 179 LEU B C 1
ATOM 3857 O O . LEU B 1 179 ? 16.703 -4.363 -2.841 1 97.64 179 LEU B O 1
ATOM 3861 N N . HIS B 1 180 ? 14.554 -3.798 -2.495 1 97.86 180 HIS B N 1
ATOM 3862 C CA . HIS B 1 180 ? 14.715 -3.568 -1.064 1 97.86 180 HIS B CA 1
ATOM 3863 C C . HIS B 1 180 ? 13.741 -4.419 -0.256 1 97.86 180 HIS B C 1
ATOM 3865 O O . HIS B 1 180 ? 12.534 -4.396 -0.508 1 97.86 180 HIS B O 1
ATOM 3871 N N . VAL B 1 181 ? 14.275 -5.152 0.697 1 98.23 181 VAL B N 1
ATOM 3872 C CA . VAL B 1 181 ? 13.479 -6.136 1.424 1 98.23 181 VAL B CA 1
ATOM 3873 C C . VAL B 1 181 ? 13.449 -5.781 2.909 1 98.23 181 VAL B C 1
ATOM 3875 O O . VAL B 1 181 ? 14.497 -5.576 3.526 1 98.23 181 VAL B O 1
ATOM 3878 N N . VAL B 1 182 ? 12.258 -5.707 3.504 1 97.6 182 VAL B N 1
ATOM 3879 C CA . VAL B 1 182 ? 12.083 -5.42 4.924 1 97.6 182 VAL B CA 1
ATOM 3880 C C . VAL B 1 182 ? 11.315 -6.558 5.591 1 97.6 182 VAL B C 1
ATOM 3882 O O . VAL B 1 182 ? 10.083 -6.597 5.54 1 97.6 182 VAL B O 1
ATOM 3885 N N . PRO B 1 183 ? 12.015 -7.391 6.287 1 96.83 183 PRO B N 1
ATOM 3886 C CA . PRO B 1 183 ? 11.353 -8.432 7.078 1 96.83 183 PRO B CA 1
ATOM 3887 C C . PRO B 1 183 ? 10.993 -7.963 8.486 1 96.83 183 PRO B C 1
ATOM 3889 O O . PRO B 1 183 ? 11.67 -7.096 9.044 1 96.83 183 PRO B O 1
ATOM 3892 N N . VAL B 1 184 ? 9.945 -8.419 9.01 1 95.96 184 VAL B N 1
ATOM 3893 C CA . VAL B 1 184 ? 9.61 -8.32 10.427 1 95.96 184 VAL B CA 1
ATOM 3894 C C . VAL B 1 184 ? 9.492 -9.718 11.03 1 95.96 184 VAL B C 1
ATOM 3896 O O . VAL B 1 184 ? 8.794 -10.578 10.487 1 95.96 184 VAL B O 1
ATOM 3899 N N . TRP B 1 185 ? 10.15 -9.882 12.166 1 95.04 185 TRP B N 1
ATOM 3900 C CA . TRP B 1 185 ? 10.243 -11.214 12.755 1 95.04 185 TRP B CA 1
ATOM 3901 C C . TRP B 1 185 ? 9.498 -11.275 14.084 1 95.04 185 TRP B C 1
ATOM 3903 O O . TRP B 1 185 ? 9.465 -10.294 14.83 1 95.04 185 TRP B O 1
ATOM 3913 N N . GLN B 1 186 ? 8.861 -12.29 14.326 1 93.73 186 GLN B N 1
ATOM 3914 C CA . GLN B 1 186 ? 8.394 -12.712 15.643 1 93.73 186 GLN B CA 1
ATOM 3915 C C . GLN B 1 186 ? 9.178 -13.923 16.142 1 93.73 186 GLN B C 1
ATOM 3917 O O . GLN B 1 186 ? 8.886 -15.058 15.76 1 93.73 186 GLN B O 1
ATOM 3922 N N . GLU B 1 187 ? 10.129 -13.578 16.956 1 91.43 187 GLU B N 1
ATOM 3923 C CA . GLU B 1 187 ? 11.102 -14.591 17.354 1 91.43 187 GLU B CA 1
ATOM 3924 C C . GLU B 1 187 ? 11.858 -15.135 16.145 1 91.43 187 GLU B C 1
ATOM 3926 O O . GLU B 1 187 ? 12.463 -14.372 15.39 1 91.43 187 GLU B O 1
ATOM 3931 N N . ASN B 1 188 ? 11.666 -16.355 15.763 1 92.99 188 ASN B N 1
ATOM 3932 C CA . ASN B 1 188 ? 12.423 -16.933 14.657 1 92.99 188 ASN B CA 1
ATOM 3933 C C . ASN B 1 188 ? 11.54 -17.163 13.434 1 92.99 188 ASN B C 1
ATOM 3935 O O . ASN B 1 188 ? 11.986 -17.739 12.44 1 92.99 188 ASN B O 1
ATOM 3939 N N . LEU B 1 189 ? 10.345 -16.613 13.549 1 96.61 189 LEU B N 1
ATOM 3940 C CA . LEU B 1 189 ? 9.409 -16.766 12.441 1 96.61 189 LEU B CA 1
ATOM 3941 C C . LEU B 1 189 ? 9.221 -15.445 11.702 1 96.61 189 LEU B C 1
ATOM 3943 O O . LEU B 1 189 ? 9.174 -14.382 12.325 1 96.61 189 LEU B O 1
ATOM 3947 N N . LEU B 1 190 ? 9.181 -15.552 10.429 1 97.3 190 LEU B N 1
ATOM 3948 C CA . LEU B 1 190 ? 8.864 -14.376 9.625 1 97.3 190 LEU B CA 1
ATOM 3949 C C . LEU B 1 190 ? 7.39 -14.008 9.758 1 97.3 190 LEU B C 1
ATOM 3951 O O . LEU B 1 190 ? 6.513 -14.821 9.456 1 97.3 190 LEU B O 1
ATOM 3955 N N . ALA B 1 191 ? 7.109 -12.829 10.213 1 97.27 191 ALA B N 1
ATOM 3956 C CA . ALA B 1 191 ? 5.736 -12.383 10.436 1 97.27 191 ALA B CA 1
ATOM 3957 C C . ALA B 1 191 ? 5.223 -11.573 9.248 1 97.27 191 ALA B C 1
ATOM 3959 O O . ALA B 1 191 ? 4.046 -11.661 8.891 1 97.27 191 ALA B O 1
ATOM 3960 N N . SER B 1 192 ? 6.075 -10.758 8.728 1 97.86 192 SER B N 1
ATOM 3961 C CA . SER B 1 192 ? 5.699 -9.998 7.54 1 97.86 192 SER B CA 1
ATOM 3962 C C . SER B 1 192 ? 6.921 -9.655 6.694 1 97.86 192 SER B C 1
ATOM 3964 O O . SER B 1 192 ? 8.056 -9.755 7.164 1 97.86 192 SER B O 1
ATOM 3966 N N . ILE B 1 193 ? 6.656 -9.304 5.471 1 98.28 193 ILE B N 1
ATOM 3967 C CA . ILE B 1 193 ? 7.709 -8.868 4.561 1 98.28 193 ILE B CA 1
ATOM 3968 C C . ILE B 1 193 ? 7.164 -7.8 3.615 1 98.28 193 ILE B C 1
ATOM 3970 O O . ILE B 1 193 ? 6.013 -7.878 3.179 1 98.28 193 ILE B O 1
ATOM 3974 N N . THR B 1 194 ? 7.905 -6.78 3.419 1 98.48 194 THR B N 1
ATOM 3975 C CA . THR B 1 194 ? 7.654 -5.757 2.41 1 98.48 194 THR B CA 1
ATOM 3976 C C . THR B 1 194 ? 8.837 -5.639 1.453 1 98.48 194 THR B C 1
ATOM 3978 O O . THR B 1 194 ? 9.985 -5.528 1.888 1 98.48 194 THR B O 1
ATOM 3981 N N . VAL B 1 195 ? 8.543 -5.714 0.192 1 98.62 195 VAL B N 1
ATOM 3982 C CA . VAL B 1 195 ? 9.592 -5.615 -0.817 1 98.62 195 VAL B CA 1
ATOM 3983 C C . VAL B 1 195 ? 9.301 -4.444 -1.753 1 98.62 195 VAL B C 1
ATOM 3985 O O . VAL B 1 195 ? 8.223 -4.371 -2.349 1 98.62 195 VAL B O 1
ATOM 3988 N N . GLN B 1 196 ? 10.224 -3.565 -1.881 1 98.19 196 GLN B N 1
ATOM 3989 C CA . GLN B 1 196 ? 10.163 -2.478 -2.852 1 98.19 196 GLN B CA 1
ATOM 3990 C C . GLN B 1 196 ? 10.962 -2.817 -4.108 1 98.19 196 GLN B C 1
ATOM 3992 O O . GLN B 1 196 ? 12.126 -3.213 -4.02 1 98.19 196 GLN B O 1
ATOM 3997 N N . ILE B 1 197 ? 10.291 -2.656 -5.201 1 98.33 197 ILE B N 1
ATOM 3998 C CA . ILE B 1 197 ? 10.913 -3.03 -6.466 1 98.33 197 ILE B CA 1
ATOM 3999 C C . ILE B 1 197 ? 10.846 -1.857 -7.441 1 98.33 197 ILE B C 1
ATOM 4001 O O . ILE B 1 197 ? 9.798 -1.224 -7.589 1 98.33 197 ILE B O 1
ATOM 4005 N N . THR B 1 198 ? 11.974 -1.534 -8.064 1 97.69 198 THR B N 1
ATOM 4006 C CA . THR B 1 198 ? 11.995 -0.592 -9.178 1 97.69 198 THR B CA 1
ATOM 4007 C C . THR B 1 198 ? 12.354 -1.303 -10.48 1 97.69 198 THR B C 1
ATOM 4009 O O . THR B 1 198 ? 13.261 -2.137 -10.508 1 97.69 198 THR B O 1
ATOM 4012 N N . ALA B 1 199 ? 11.61 -1.068 -11.447 1 97.34 199 ALA B N 1
ATOM 4013 C CA . ALA B 1 199 ? 11.836 -1.681 -12.753 1 97.34 199 ALA B CA 1
ATOM 4014 C C . ALA B 1 199 ? 11.2 -0.852 -13.865 1 97.34 199 ALA B C 1
ATOM 4016 O O . ALA B 1 199 ? 10.007 -0.544 -13.814 1 97.34 199 ALA B O 1
ATOM 4017 N N . GLY B 1 200 ? 11.929 -0.557 -14.918 1 93.99 200 GLY B N 1
ATOM 4018 C CA . GLY B 1 200 ? 11.393 0.112 -16.093 1 93.99 200 GLY B CA 1
ATOM 4019 C C . GLY B 1 200 ? 10.738 1.443 -15.776 1 93.99 200 GLY B C 1
ATOM 4020 O O . GLY B 1 200 ? 9.674 1.761 -16.31 1 93.99 200 GLY B O 1
ATOM 4021 N N . GLY B 1 201 ? 11.182 2.137 -14.848 1 92.7 201 GLY B N 1
ATOM 4022 C CA . GLY B 1 201 ? 10.63 3.439 -14.51 1 92.7 201 GLY B CA 1
ATOM 4023 C C . GLY B 1 201 ? 9.406 3.356 -13.618 1 92.7 201 GLY B C 1
ATOM 4024 O O . GLY B 1 201 ? 8.763 4.37 -13.34 1 92.7 201 GLY B O 1
ATOM 4025 N N . LYS B 1 202 ? 9.072 2.11 -13.158 1 95.8 202 LYS B N 1
ATOM 4026 C CA . LYS B 1 202 ? 7.933 1.869 -12.276 1 95.8 202 LYS B CA 1
ATOM 4027 C C . LYS B 1 202 ? 8.395 1.475 -10.876 1 95.8 202 LYS B C 1
ATOM 4029 O O . LYS B 1 202 ? 9.553 1.099 -10.682 1 95.8 202 LYS B O 1
ATOM 4034 N N . VAL B 1 203 ? 7.503 1.686 -9.969 1 98.06 203 VAL B N 1
ATOM 4035 C CA . VAL B 1 203 ? 7.775 1.23 -8.61 1 98.06 203 VAL B CA 1
ATOM 4036 C C . VAL B 1 203 ? 6.657 0.301 -8.143 1 98.06 203 VAL B C 1
ATOM 4038 O O . VAL B 1 203 ? 5.484 0.532 -8.441 1 98.06 203 VAL B O 1
ATOM 4041 N N . ALA B 1 204 ? 7.051 -0.781 -7.535 1 98.66 204 ALA B N 1
ATOM 4042 C CA . ALA B 1 204 ? 6.09 -1.732 -6.983 1 98.66 204 ALA B CA 1
ATOM 4043 C C . ALA B 1 204 ? 6.389 -2.024 -5.515 1 98.66 204 ALA B C 1
ATOM 4045 O O . ALA B 1 204 ? 7.553 -2.084 -5.112 1 98.66 204 ALA B O 1
ATOM 4046 N N . THR B 1 205 ? 5.365 -2.106 -4.752 1 98.72 205 THR B N 1
ATOM 4047 C CA . THR B 1 205 ? 5.451 -2.556 -3.367 1 98.72 205 THR B CA 1
ATOM 4048 C C . THR B 1 205 ? 4.727 -3.887 -3.185 1 98.72 205 THR B C 1
ATOM 4050 O O . THR B 1 205 ? 3.52 -3.981 -3.419 1 98.72 205 THR B O 1
ATOM 4053 N N . ALA B 1 206 ? 5.451 -4.88 -2.818 1 98.81 206 ALA B N 1
ATOM 4054 C CA . ALA B 1 206 ? 4.91 -6.207 -2.531 1 98.81 206 ALA B CA 1
ATOM 4055 C C . ALA B 1 206 ? 4.87 -6.468 -1.028 1 98.81 206 ALA B C 1
ATOM 4057 O O . ALA B 1 206 ? 5.891 -6.361 -0.345 1 98.81 206 ALA B O 1
ATOM 4058 N N . ILE B 1 207 ? 3.686 -6.859 -0.541 1 98.79 207 ILE B N 1
ATOM 4059 C CA . ILE B 1 207 ? 3.512 -6.943 0.905 1 98.79 207 ILE B CA 1
ATOM 4060 C C . ILE B 1 207 ? 2.837 -8.264 1.267 1 98.79 207 ILE B C 1
ATOM 4062 O O . ILE B 1 207 ? 1.89 -8.688 0.6 1 98.79 207 ILE B O 1
ATOM 4066 N N . MET B 1 208 ? 3.342 -8.902 2.258 1 98.61 208 MET B N 1
ATOM 4067 C CA . MET B 1 208 ? 2.607 -9.968 2.932 1 98.61 208 MET B CA 1
ATOM 4068 C C . MET B 1 208 ? 2.739 -9.846 4.447 1 98.61 208 MET B C 1
ATOM 4070 O O . MET B 1 208 ? 3.852 -9.814 4.976 1 98.61 208 MET B O 1
ATOM 4074 N N . ASN B 1 209 ? 1.649 -9.714 5.086 1 98.37 209 ASN B N 1
ATOM 4075 C CA . ASN B 1 209 ? 1.562 -9.705 6.542 1 98.37 209 ASN B CA 1
ATOM 4076 C C . ASN B 1 209 ? 0.799 -10.918 7.067 1 98.37 209 ASN B C 1
ATOM 4078 O O . ASN B 1 209 ? -0.418 -11.011 6.898 1 98.37 209 ASN B O 1
ATOM 4082 N N . ARG B 1 210 ? 1.513 -11.881 7.667 1 97.6 210 ARG B N 1
ATOM 4083 C CA . ARG B 1 210 ? 0.882 -13.093 8.18 1 97.6 210 ARG B CA 1
ATOM 4084 C C . ARG B 1 210 ? 0.501 -12.933 9.648 1 97.6 210 ARG B C 1
ATOM 4086 O O . ARG B 1 210 ? 0.253 -13.921 10.341 1 97.6 210 ARG B O 1
ATOM 4093 N N . ASP B 1 211 ? 0.546 -11.772 10.116 1 96.12 211 ASP B N 1
ATOM 4094 C CA . ASP B 1 211 ? 0.051 -11.375 11.431 1 96.12 211 ASP B CA 1
ATOM 4095 C C . ASP B 1 211 ? -0.975 -10.25 11.315 1 96.12 211 ASP B C 1
ATOM 4097 O O . ASP B 1 211 ? -0.92 -9.274 12.066 1 96.12 211 ASP B O 1
ATOM 4101 N N . SER B 1 212 ? -1.779 -10.404 10.364 1 94.6 212 SER B N 1
ATOM 4102 C CA . SER B 1 212 ? -2.859 -9.455 10.115 1 94.6 212 SER B CA 1
ATOM 4103 C C . SER B 1 212 ? -4.193 -9.99 10.623 1 94.6 212 SER B C 1
ATOM 4105 O O . SER B 1 212 ? -4.349 -11.197 10.821 1 94.6 212 SER B O 1
ATOM 4107 N N . GLY B 1 213 ? -5.161 -9.201 10.826 1 91.8 213 GLY B N 1
ATOM 4108 C CA . GLY B 1 213 ? -6.456 -9.607 11.348 1 91.8 213 GLY B CA 1
ATOM 4109 C C . GLY B 1 213 ? -7.372 -10.187 10.287 1 91.8 213 GLY B C 1
ATOM 4110 O O . GLY B 1 213 ? -8.463 -10.669 10.598 1 91.8 213 GLY B O 1
ATOM 4111 N N . VAL B 1 214 ? -6.926 -10.2 8.998 1 93.2 214 VAL B N 1
ATOM 4112 C CA . VAL B 1 214 ? -7.813 -10.644 7.928 1 93.2 214 VAL B CA 1
ATOM 4113 C C . VAL B 1 214 ? -7 -11.34 6.839 1 93.2 214 VAL B C 1
ATOM 4115 O O . VAL B 1 214 ? -5.834 -11.006 6.616 1 93.2 214 VAL B O 1
ATOM 4118 N N . ASN B 1 215 ? -7.611 -12.361 6.226 1 94.96 215 ASN B N 1
ATOM 4119 C CA . ASN B 1 215 ? -7.104 -12.876 4.958 1 94.96 215 ASN B CA 1
ATOM 4120 C C . ASN B 1 215 ? -7.561 -12.017 3.782 1 94.96 215 ASN B C 1
ATOM 4122 O O . ASN B 1 215 ? -8.757 -11.775 3.612 1 94.96 215 ASN B O 1
ATOM 4126 N N . GLU B 1 216 ? -6.593 -11.601 3.011 1 95.82 216 GLU B N 1
ATOM 4127 C CA . GLU B 1 216 ? -6.985 -10.782 1.868 1 95.82 216 GLU B CA 1
ATOM 4128 C C . GLU B 1 216 ? -5.904 -10.786 0.791 1 95.82 216 GLU B C 1
ATOM 4130 O O . GLU B 1 216 ? -4.737 -11.065 1.075 1 95.82 216 GLU B O 1
ATOM 4135 N N . GLU B 1 217 ? -6.304 -10.608 -0.369 1 97.7 217 GLU B N 1
ATOM 4136 C CA . GLU B 1 217 ? -5.458 -10.297 -1.517 1 97.7 217 GLU B CA 1
ATOM 4137 C C . GLU B 1 217 ? -5.933 -9.033 -2.227 1 97.7 217 GLU B C 1
ATOM 4139 O O . GLU B 1 217 ? -7.086 -8.951 -2.655 1 97.7 217 GLU B O 1
ATOM 4144 N N . ARG B 1 218 ? -5.089 -8.026 -2.319 1 97.6 218 ARG B N 1
ATOM 4145 C CA . ARG B 1 218 ? -5.43 -6.741 -2.922 1 97.6 218 ARG B CA 1
ATOM 4146 C C . ARG B 1 218 ? -4.327 -6.267 -3.862 1 97.6 218 ARG B C 1
ATOM 4148 O O . ARG B 1 218 ? -3.152 -6.247 -3.489 1 97.6 218 ARG B O 1
ATOM 4155 N N . LEU B 1 219 ? -4.734 -5.926 -5.015 1 98.71 219 LEU B N 1
ATOM 4156 C CA . LEU B 1 219 ? -3.829 -5.399 -6.029 1 98.71 219 LEU B CA 1
ATOM 4157 C C . LEU B 1 219 ? -4.27 -4.011 -6.482 1 98.71 219 LEU B C 1
ATOM 4159 O O . LEU B 1 219 ? -5.413 -3.825 -6.904 1 98.71 219 LEU B O 1
ATOM 4163 N N . ALA B 1 220 ? -3.405 -3.038 -6.321 1 98.55 220 ALA B N 1
ATOM 4164 C CA . ALA B 1 220 ? -3.645 -1.698 -6.85 1 98.55 220 ALA B CA 1
ATOM 4165 C C . ALA B 1 220 ? -2.658 -1.364 -7.965 1 98.55 220 ALA B C 1
ATOM 4167 O O . ALA B 1 220 ? -1.453 -1.584 -7.823 1 98.55 220 ALA B O 1
ATOM 4168 N N . VAL B 1 221 ? -3.173 -0.907 -9.024 1 98.6 221 VAL B N 1
ATOM 4169 C CA . VAL B 1 221 ? -2.381 -0.426 -10.151 1 98.6 221 VAL B CA 1
ATOM 4170 C C . VAL B 1 221 ? -2.748 1.024 -10.459 1 98.6 221 VAL B C 1
ATOM 4172 O O . VAL B 1 221 ? -3.925 1.35 -10.631 1 98.6 221 VAL B O 1
ATOM 4175 N N . MET B 1 222 ? -1.762 1.872 -10.476 1 98.25 222 MET B N 1
ATOM 4176 C CA . MET B 1 222 ? -2.006 3.288 -10.736 1 98.25 222 MET B CA 1
ATOM 4177 C C . MET B 1 222 ? -1.454 3.694 -12.099 1 98.25 222 MET B C 1
ATOM 4179 O O . MET B 1 222 ? -0.386 3.232 -12.503 1 98.25 222 MET B O 1
ATOM 4183 N N . THR B 1 223 ? -2.179 4.46 -12.796 1 97.45 223 THR B N 1
ATOM 4184 C CA . THR B 1 223 ? -1.821 5.156 -14.027 1 97.45 223 THR B CA 1
ATOM 4185 C C . THR B 1 223 ? -2.134 6.645 -13.917 1 97.45 223 THR B C 1
ATOM 4187 O O . THR B 1 223 ? -2.826 7.073 -12.991 1 97.45 223 THR B O 1
ATOM 4190 N N . PRO B 1 224 ? -1.607 7.457 -14.84 1 96.01 224 PRO B N 1
ATOM 4191 C CA . PRO B 1 224 ? -1.923 8.887 -14.795 1 96.01 224 PRO B CA 1
ATOM 4192 C C . PRO B 1 224 ? -3.419 9.164 -14.923 1 96.01 224 PRO B C 1
ATOM 4194 O O . PRO B 1 224 ? -3.909 10.176 -14.415 1 96.01 224 PRO B O 1
ATOM 4197 N N . SER B 1 225 ? -4.15 8.268 -15.46 1 95.71 225 SER B N 1
ATOM 4198 C CA . SER B 1 225 ? -5.541 8.57 -15.783 1 95.71 225 SER B CA 1
ATOM 4199 C C . SER B 1 225 ? -6.495 7.878 -14.815 1 95.71 225 SER B C 1
ATOM 4201 O O . SER B 1 225 ? -7.664 8.257 -14.711 1 95.71 225 SER B O 1
ATOM 4203 N N . ALA B 1 226 ? -5.97 6.806 -14.147 1 96.82 226 ALA B N 1
ATOM 4204 C CA . ALA B 1 226 ? -6.883 6.046 -13.297 1 96.82 226 ALA B CA 1
ATOM 4205 C C . ALA B 1 226 ? -6.115 5.197 -12.288 1 96.82 226 ALA B C 1
ATOM 4207 O O . ALA B 1 226 ? -4.931 4.913 -12.48 1 96.82 226 ALA B O 1
ATOM 4208 N N . LYS B 1 227 ? -6.761 4.851 -11.255 1 97.63 227 LYS B N 1
ATOM 4209 C CA . LYS B 1 227 ? -6.315 3.845 -10.296 1 97.63 227 LYS B CA 1
ATOM 4210 C C . LYS B 1 227 ? -7.253 2.641 -10.287 1 97.63 227 LYS B C 1
ATOM 4212 O O . LYS B 1 227 ? -8.474 2.799 -10.233 1 97.63 227 LYS B O 1
ATOM 4217 N N . TYR B 1 228 ? -6.681 1.477 -10.367 1 98.13 228 TYR B N 1
ATOM 4218 C CA . TYR B 1 228 ? -7.427 0.223 -10.345 1 98.13 228 TYR B CA 1
ATOM 4219 C C . TYR B 1 228 ? -7.099 -0.585 -9.095 1 98.13 228 TYR B C 1
ATOM 4221 O O . TYR B 1 228 ? -5.928 -0.749 -8.744 1 98.13 228 TYR B O 1
ATOM 4229 N N . GLU B 1 229 ? -8.085 -1.024 -8.429 1 97.76 229 GLU B N 1
ATOM 4230 C CA . GLU B 1 229 ? -7.894 -1.892 -7.271 1 97.76 229 GLU B CA 1
ATOM 4231 C C . GLU B 1 229 ? -8.709 -3.175 -7.403 1 97.76 229 GLU B C 1
ATOM 4233 O O . GLU B 1 229 ? -9.934 -3.128 -7.537 1 97.76 229 GLU B O 1
ATOM 4238 N N . VAL B 1 230 ? -8.034 -4.289 -7.374 1 98.22 230 VAL B N 1
ATOM 4239 C CA . VAL B 1 230 ? -8.701 -5.586 -7.428 1 98.22 230 VAL B CA 1
ATOM 4240 C C . VAL B 1 230 ? -8.655 -6.249 -6.054 1 98.22 230 VAL B C 1
ATOM 4242 O O . VAL B 1 230 ? -7.58 -6.406 -5.469 1 98.22 230 VAL B O 1
ATOM 4245 N N . GLU B 1 231 ? -9.79 -6.652 -5.561 1 95.75 231 GLU B N 1
ATOM 4246 C CA . GLU B 1 231 ? -9.898 -7.32 -4.268 1 95.75 231 GLU B CA 1
ATOM 4247 C C . GLU B 1 231 ? -10.216 -8.802 -4.437 1 95.75 231 GLU B C 1
ATOM 4249 O O . GLU B 1 231 ? -11.211 -9.161 -5.071 1 95.75 231 GLU B O 1
ATOM 4254 N N . ASN B 1 232 ? -9.4 -9.63 -3.893 1 95.08 232 ASN B N 1
ATOM 4255 C CA . ASN B 1 232 ? -9.586 -11.075 -3.819 1 95.08 232 ASN B CA 1
ATOM 4256 C C . ASN B 1 232 ? -9.822 -11.682 -5.199 1 95.08 232 ASN B C 1
ATOM 4258 O O . ASN B 1 232 ? -10.617 -12.612 -5.344 1 95.08 232 ASN B O 1
ATOM 4262 N N . VAL B 1 233 ? -9.319 -10.979 -6.197 1 95.27 233 VAL B N 1
ATOM 4263 C CA . VAL B 1 233 ? -9.306 -11.435 -7.583 1 95.27 233 VAL B CA 1
ATOM 4264 C C . VAL B 1 233 ? -10.727 -11.426 -8.143 1 95.27 233 VAL B C 1
ATOM 4266 O O . VAL B 1 233 ? -10.989 -12.012 -9.196 1 95.27 233 VAL B O 1
ATOM 4269 N N . THR B 1 234 ? -11.678 -10.82 -7.498 1 94.33 234 THR B N 1
ATOM 4270 C CA . THR B 1 234 ? -13.073 -10.996 -7.888 1 94.33 234 THR B CA 1
ATOM 4271 C C . THR B 1 234 ? -13.724 -9.65 -8.192 1 94.33 234 THR B C 1
ATOM 4273 O O . THR B 1 234 ? -14.718 -9.585 -8.918 1 94.33 234 THR B O 1
ATOM 4276 N N . GLU B 1 235 ? -13.203 -8.596 -7.602 1 94.75 235 GLU B N 1
ATOM 4277 C CA . GLU B 1 235 ? -13.835 -7.286 -7.73 1 94.75 235 GLU B CA 1
ATOM 4278 C C . GLU B 1 235 ? -12.811 -6.211 -8.081 1 94.75 235 GLU B C 1
ATOM 4280 O O . GLU B 1 235 ? -11.725 -6.167 -7.499 1 94.75 235 GLU B O 1
ATOM 4285 N N . THR B 1 236 ? -13.235 -5.367 -9.044 1 96.98 236 THR B N 1
ATOM 4286 C CA . THR B 1 236 ? -12.359 -4.272 -9.446 1 96.98 236 THR B CA 1
ATOM 4287 C C . THR B 1 236 ? -12.997 -2.923 -9.127 1 96.98 236 THR B C 1
ATOM 4289 O O . THR B 1 236 ? -14.133 -2.658 -9.526 1 96.98 236 THR B O 1
ATOM 4292 N N . HIS B 1 237 ? -12.307 -2.133 -8.379 1 96.82 237 HIS B N 1
ATOM 4293 C CA . HIS B 1 237 ? -12.652 -0.729 -8.187 1 96.82 237 HIS B CA 1
ATOM 4294 C C . HIS B 1 237 ? -11.8 0.174 -9.073 1 96.82 237 HIS B C 1
ATOM 4296 O O . HIS B 1 237 ? -10.571 0.066 -9.077 1 96.82 237 HIS B O 1
ATOM 4302 N N . ILE B 1 238 ? -12.447 1.034 -9.815 1 97.19 238 ILE B N 1
ATOM 4303 C CA . ILE B 1 238 ? -11.758 1.949 -10.718 1 97.19 238 ILE B CA 1
ATOM 4304 C C . ILE B 1 238 ? -12.023 3.391 -10.291 1 97.19 238 ILE B C 1
ATOM 4306 O O . ILE B 1 238 ? -13.178 3.803 -10.158 1 97.19 238 ILE B O 1
ATOM 4310 N N . TYR B 1 239 ? -11.004 4.078 -10.061 1 95.96 239 TYR B N 1
ATOM 4311 C CA . TYR B 1 239 ? -11.072 5.478 -9.657 1 95.96 239 TYR B CA 1
ATOM 4312 C C . TYR B 1 239 ? -10.539 6.389 -10.757 1 95.96 239 TYR B C 1
ATOM 4314 O O . TYR B 1 239 ? -9.386 6.259 -11.175 1 95.96 239 TYR B O 1
ATOM 4322 N N . GLU B 1 240 ? -11.309 7.321 -11.179 1 94.06 240 GLU B N 1
ATOM 4323 C CA . GLU B 1 240 ? -10.958 8.295 -12.209 1 94.06 240 GLU B CA 1
ATOM 4324 C C . GLU B 1 240 ? -11.431 9.695 -11.829 1 94.06 240 GLU B C 1
ATOM 4326 O O . GLU B 1 240 ? -12.622 9.999 -11.918 1 94.06 240 GLU B O 1
ATOM 4331 N N . GLY B 1 241 ? -10.466 10.531 -11.536 1 91.27 241 GLY B N 1
ATOM 4332 C CA . GLY B 1 241 ? -10.88 11.848 -11.079 1 91.27 241 GLY B CA 1
ATOM 4333 C C . GLY B 1 241 ? -11.792 11.8 -9.867 1 91.27 241 GLY B C 1
ATOM 4334 O O . GLY B 1 241 ? -11.383 11.355 -8.793 1 91.27 241 GLY B O 1
ATOM 4335 N N . THR B 1 242 ? -13.012 12.195 -10.08 1 88.7 242 THR B N 1
ATOM 4336 C CA . THR B 1 242 ? -13.954 12.229 -8.967 1 88.7 242 THR B CA 1
ATOM 4337 C C . THR B 1 242 ? -14.946 11.072 -9.062 1 88.7 242 THR B C 1
ATOM 4339 O O . THR B 1 242 ? -15.909 11.009 -8.296 1 88.7 242 THR B O 1
ATOM 4342 N N . THR B 1 243 ? -14.663 10.203 -9.989 1 92.14 243 THR B N 1
ATOM 4343 C CA . THR B 1 243 ? -15.6 9.106 -10.204 1 92.14 243 THR B CA 1
ATOM 4344 C C . THR B 1 243 ? -15.01 7.787 -9.714 1 92.14 243 THR B C 1
ATOM 4346 O O . THR B 1 243 ? -13.804 7.558 -9.834 1 92.14 243 THR B O 1
ATOM 4349 N N . GLU B 1 244 ? -15.871 7.04 -9.166 1 91.91 244 GLU B N 1
ATOM 4350 C CA . GLU B 1 244 ? -15.557 5.667 -8.786 1 91.91 244 GLU B CA 1
ATOM 4351 C C . GLU B 1 244 ? -16.566 4.686 -9.376 1 91.91 244 GLU B C 1
ATOM 4353 O O . GLU B 1 244 ? -17.771 4.946 -9.366 1 91.91 244 GLU B O 1
ATOM 4358 N N . ARG B 1 245 ? -16.015 3.666 -9.952 1 93.26 245 ARG B N 1
ATOM 4359 C CA . ARG B 1 245 ? -16.906 2.609 -10.419 1 93.26 245 ARG B CA 1
ATOM 4360 C C . ARG B 1 245 ? -16.394 1.235 -9.998 1 93.26 245 ARG B C 1
ATOM 4362 O O . ARG B 1 245 ? -15.203 1.067 -9.729 1 93.26 245 ARG B O 1
ATOM 4369 N N . PHE B 1 246 ? -17.27 0.314 -9.893 1 91.55 246 PHE B N 1
ATOM 4370 C CA . PHE B 1 246 ? -16.976 -1.054 -9.484 1 91.55 246 PHE B CA 1
ATOM 4371 C C . PHE B 1 246 ? -17.415 -2.045 -10.556 1 91.55 246 PHE B C 1
ATOM 4373 O O . PHE B 1 246 ? -18.471 -1.877 -11.17 1 91.55 246 PHE B O 1
ATOM 4380 N N . GLU B 1 247 ? -16.547 -2.993 -10.808 1 91.05 247 GLU B N 1
ATOM 4381 C CA . GLU B 1 247 ? -16.836 -4.086 -11.731 1 91.05 247 GLU B CA 1
ATOM 4382 C C . GLU B 1 247 ? -16.755 -5.438 -11.028 1 91.05 247 GLU B C 1
ATOM 4384 O O . GLU B 1 247 ? -15.787 -5.718 -10.318 1 91.05 247 GLU B O 1
ATOM 4389 N N . ARG B 1 248 ? -17.88 -6.226 -11.201 1 88.93 248 ARG B N 1
ATOM 4390 C CA . ARG B 1 248 ? -17.926 -7.579 -10.657 1 88.93 248 ARG B CA 1
ATOM 4391 C C . ARG B 1 248 ? -18.197 -8.602 -11.755 1 88.93 248 ARG B C 1
ATOM 4393 O O . ARG B 1 248 ? -18.519 -8.236 -12.886 1 88.93 248 ARG B O 1
ATOM 4400 N N . PHE B 1 249 ? -17.832 -9.869 -11.418 1 89.8 249 PHE B N 1
ATOM 4401 C CA . PHE B 1 249 ? -18.163 -10.946 -12.344 1 89.8 249 PHE B CA 1
ATOM 4402 C C . PHE B 1 249 ? -19.664 -11.213 -12.35 1 89.8 249 PHE B C 1
ATOM 4404 O O . PHE B 1 249 ? -20.363 -10.878 -11.391 1 89.8 249 PHE B O 1
ATOM 4411 N N . GLY B 1 250 ? -20.095 -11.715 -13.507 1 85.67 250 GLY B N 1
ATOM 4412 C CA . GLY B 1 250 ? -21.474 -12.176 -13.538 1 85.67 250 GLY B CA 1
ATOM 4413 C C . GLY B 1 250 ? -21.754 -13.288 -12.545 1 85.67 250 GLY B C 1
ATOM 4414 O O . GLY B 1 250 ? -20.83 -13.957 -12.077 1 85.67 250 GLY B O 1
ATOM 4415 N N . ASP B 1 251 ? -22.959 -13.498 -12.211 1 86.02 251 ASP B N 1
ATOM 4416 C CA . ASP B 1 251 ? -23.395 -14.4 -11.149 1 86.02 251 ASP B CA 1
ATOM 4417 C C . ASP B 1 251 ? -23.066 -15.851 -11.492 1 86.02 251 ASP B C 1
ATOM 4419 O O . ASP B 1 251 ? -23.052 -16.714 -10.612 1 86.02 251 ASP B O 1
ATOM 4423 N N . TRP B 1 252 ? -22.683 -16.075 -12.649 1 85.81 252 TRP B N 1
ATOM 4424 C CA . TRP B 1 252 ? -22.542 -17.474 -13.04 1 85.81 252 TRP B CA 1
ATOM 4425 C C . TRP B 1 252 ? -21.072 -17.855 -13.179 1 85.81 252 TRP B C 1
ATOM 4427 O O . TRP B 1 252 ? -20.745 -19.023 -13.398 1 85.81 252 TRP B O 1
ATOM 4437 N N . GLU B 1 253 ? -20.244 -16.928 -13.036 1 90.45 253 GLU B N 1
ATOM 4438 C CA . GLU B 1 253 ? -18.824 -17.248 -13.154 1 90.45 253 GLU B CA 1
ATOM 4439 C C . GLU B 1 253 ? -18.323 -17.998 -11.923 1 90.45 253 GLU B C 1
ATOM 4441 O O . GLU B 1 253 ? -18.618 -17.61 -10.791 1 90.45 253 GLU B O 1
ATOM 4446 N N . THR B 1 254 ? -17.58 -19.033 -12.147 1 92.28 254 THR B N 1
ATOM 4447 C CA . THR B 1 254 ? -17.129 -19.887 -11.054 1 92.28 254 THR B CA 1
ATOM 4448 C C . THR B 1 254 ? -15.882 -19.308 -10.393 1 92.28 254 THR B C 1
ATOM 4450 O O . THR B 1 254 ? -15.137 -18.55 -11.019 1 92.28 254 THR B O 1
ATOM 4453 N N . THR B 1 255 ? -15.612 -19.661 -9.243 1 93.46 255 THR B N 1
ATOM 4454 C CA . THR B 1 255 ? -14.429 -19.251 -8.495 1 93.46 255 THR B CA 1
ATOM 4455 C C . THR B 1 255 ? -13.156 -19.691 -9.211 1 93.46 255 THR B C 1
ATOM 4457 O O . THR B 1 255 ? -12.19 -18.93 -9.296 1 93.46 255 THR B O 1
ATOM 4460 N N . LEU B 1 256 ? -13.153 -20.842 -9.768 1 95.75 256 LEU B N 1
ATOM 4461 C CA . LEU B 1 256 ? -11.976 -21.399 -10.426 1 95.75 256 LEU B CA 1
ATOM 4462 C C . LEU B 1 256 ? -11.632 -20.609 -11.684 1 95.75 256 LEU B C 1
ATOM 4464 O O . LEU B 1 256 ? -10.456 -20.443 -12.016 1 95.75 256 LEU B O 1
ATOM 4468 N N . TYR B 1 257 ? -12.648 -20.17 -12.346 1 96.24 257 TYR B N 1
ATOM 4469 C CA . TYR B 1 257 ? -12.413 -19.297 -13.491 1 96.24 257 TYR B CA 1
ATOM 4470 C C . TYR B 1 257 ? -11.875 -17.944 -13.043 1 96.24 257 TYR B C 1
ATOM 4472 O O . TYR B 1 257 ? -10.888 -17.448 -13.592 1 96.24 257 TYR B O 1
ATOM 4480 N N . LYS B 1 258 ? -12.473 -17.393 -12.034 1 96.43 258 LYS B N 1
ATOM 4481 C CA . LYS B 1 258 ? -12.099 -16.071 -11.539 1 96.43 258 LYS B CA 1
ATOM 4482 C C . LYS B 1 258 ? -10.654 -16.056 -11.05 1 96.43 258 LYS B C 1
ATOM 4484 O O . LYS B 1 258 ? -9.956 -15.05 -11.193 1 96.43 258 LYS B O 1
ATOM 4489 N N . ARG B 1 259 ? -10.206 -17.212 -10.616 1 96.8 259 ARG B N 1
ATOM 4490 C CA . ARG B 1 259 ? -8.864 -17.291 -10.048 1 96.8 259 ARG B CA 1
ATOM 4491 C C . ARG B 1 259 ? -7.855 -17.76 -11.09 1 96.8 259 ARG B C 1
ATOM 4493 O O . ARG B 1 259 ? -6.675 -17.939 -10.783 1 96.8 259 ARG B O 1
ATOM 4500 N N . GLY B 1 260 ? -8.326 -18.043 -12.284 1 97.59 260 GLY B N 1
ATOM 4501 C CA . GLY B 1 260 ? -7.43 -18.274 -13.406 1 97.59 260 GLY B CA 1
ATOM 4502 C C . GLY B 1 260 ? -7.102 -19.74 -13.616 1 97.59 260 GLY B C 1
ATOM 4503 O O . GLY B 1 260 ? -6.328 -20.087 -14.51 1 97.59 260 GLY B O 1
ATOM 4504 N N . PHE B 1 261 ? -7.726 -20.638 -12.835 1 97.61 261 PHE B N 1
ATOM 4505 C CA . PHE B 1 261 ? -7.385 -22.053 -12.924 1 97.61 261 PHE B CA 1
ATOM 4506 C C . PHE B 1 261 ? -7.883 -22.649 -14.235 1 97.61 261 PHE B C 1
ATOM 4508 O O . PHE B 1 261 ? -7.161 -23.399 -14.895 1 97.61 261 PHE B O 1
ATOM 4515 N N . VAL B 1 262 ? -9.134 -22.355 -14.635 1 97.39 262 VAL B N 1
ATOM 4516 C CA . VAL B 1 262 ? -9.708 -22.892 -15.864 1 97.39 262 VAL B CA 1
ATOM 4517 C C . VAL B 1 262 ? -8.866 -22.457 -17.062 1 97.39 262 VAL B C 1
ATOM 4519 O O . VAL B 1 262 ? -8.455 -23.289 -17.874 1 97.39 262 VAL B O 1
ATOM 4522 N N . SER B 1 263 ? -8.529 -21.186 -17.083 1 97.81 263 SER B N 1
ATOM 4523 C CA . SER B 1 263 ? -7.848 -20.601 -18.233 1 97.81 263 SER B CA 1
ATOM 4524 C C . SER B 1 263 ? -6.416 -21.112 -18.347 1 97.81 263 SER B C 1
ATOM 4526 O O . SER B 1 263 ? -5.935 -21.388 -19.448 1 97.81 263 SER B O 1
ATOM 4528 N N . ILE B 1 264 ? -5.752 -21.265 -17.252 1 98.35 264 ILE B N 1
ATOM 4529 C CA . ILE B 1 264 ? -4.349 -21.659 -17.305 1 98.35 264 ILE B CA 1
ATOM 4530 C C . ILE B 1 264 ? -4.241 -23.138 -17.671 1 98.35 264 ILE B C 1
ATOM 4532 O O . ILE B 1 264 ? -3.34 -23.536 -18.412 1 98.35 264 ILE B O 1
ATOM 4536 N N . ILE B 1 265 ? -5.097 -23.956 -17.157 1 97.68 265 ILE B N 1
ATOM 4537 C CA . ILE B 1 265 ? -5.117 -25.379 -17.481 1 97.68 265 ILE B CA 1
ATOM 4538 C C . ILE B 1 265 ? -5.397 -25.565 -18.97 1 97.68 265 ILE B C 1
ATOM 4540 O O . ILE B 1 265 ? -4.696 -26.317 -19.651 1 97.68 265 ILE B O 1
ATOM 4544 N N . GLN B 1 266 ? -6.389 -24.849 -19.456 1 97.25 266 GLN B N 1
ATOM 4545 C CA . GLN B 1 266 ? -6.727 -24.913 -20.874 1 97.25 266 GLN B CA 1
ATOM 4546 C C . GLN B 1 266 ? -5.558 -24.452 -21.74 1 97.25 266 GLN B C 1
ATOM 4548 O O . GLN B 1 266 ? -5.283 -25.043 -22.786 1 97.25 266 GLN B O 1
ATOM 4553 N N . ALA B 1 267 ? -4.935 -23.425 -21.325 1 97.98 267 ALA B N 1
ATOM 4554 C CA . ALA B 1 267 ? -3.793 -22.908 -22.075 1 97.98 267 ALA B CA 1
ATOM 4555 C C . ALA B 1 267 ? -2.687 -23.953 -22.179 1 97.98 267 ALA B C 1
ATOM 4557 O O . ALA B 1 267 ? -2.098 -24.139 -23.247 1 97.98 267 ALA B O 1
ATOM 4558 N N . PHE B 1 268 ? -2.412 -24.578 -21.104 1 98.21 268 PHE B N 1
ATOM 4559 C CA . PHE B 1 268 ? -1.383 -25.611 -21.098 1 98.21 268 PHE B CA 1
ATOM 4560 C C . PHE B 1 268 ? -1.766 -26.762 -22.019 1 98.21 268 PHE B C 1
ATOM 4562 O O . PHE B 1 268 ? -0.96 -27.198 -22.844 1 98.21 268 PHE B O 1
ATOM 4569 N N . LEU B 1 269 ? -2.954 -27.278 -21.931 1 97.63 269 LEU B N 1
ATOM 4570 C CA . LEU B 1 269 ? -3.41 -28.417 -22.72 1 97.63 269 LEU B CA 1
ATOM 4571 C C . LEU B 1 269 ? -3.437 -28.073 -24.205 1 97.63 269 LEU B C 1
ATOM 4573 O O . LEU B 1 269 ? -3.127 -28.919 -25.048 1 97.63 269 LEU B O 1
ATOM 4577 N N . THR B 1 270 ? -3.818 -26.851 -24.495 1 97.22 270 THR B N 1
ATOM 4578 C CA . THR B 1 270 ? -3.794 -26.397 -25.881 1 97.22 270 THR B CA 1
ATOM 4579 C C . THR B 1 270 ? -2.369 -26.402 -26.427 1 97.22 270 THR B C 1
ATOM 4581 O O . THR B 1 270 ? -2.133 -26.839 -27.555 1 97.22 270 THR B O 1
ATOM 4584 N N . ALA B 1 271 ? -1.445 -25.922 -25.669 1 97.77 271 ALA B N 1
ATOM 4585 C CA . ALA B 1 271 ? -0.043 -25.924 -26.076 1 97.77 271 ALA B CA 1
ATOM 4586 C C . ALA B 1 271 ? 0.455 -27.345 -26.324 1 97.77 271 ALA B C 1
ATOM 4588 O O . ALA B 1 271 ? 1.163 -27.6 -27.301 1 97.77 271 ALA B O 1
ATOM 4589 N N . VAL B 1 272 ? 0.1 -28.285 -25.437 1 97.13 272 VAL B N 1
ATOM 4590 C CA . VAL B 1 272 ? 0.498 -29.682 -25.571 1 97.13 272 VAL B CA 1
ATOM 4591 C C . VAL B 1 272 ? -0.093 -30.267 -26.852 1 97.13 272 VAL B C 1
ATOM 4593 O O . VAL B 1 272 ? 0.614 -30.911 -27.632 1 97.13 272 VAL B O 1
ATOM 4596 N N . ARG B 1 273 ? -1.373 -30.027 -27.076 1 95.72 273 ARG B N 1
ATOM 4597 C CA . ARG B 1 273 ? -2.081 -30.55 -28.24 1 95.72 273 ARG B CA 1
ATOM 4598 C C . ARG B 1 273 ? -1.445 -30.056 -29.535 1 95.72 273 ARG B C 1
ATOM 4600 O O . ARG B 1 273 ? -1.314 -30.816 -30.497 1 95.72 273 ARG B O 1
ATOM 4607 N N . ASN B 1 274 ? -1.072 -28.832 -29.492 1 95.85 274 ASN B N 1
ATOM 4608 C CA . ASN B 1 274 ? -0.617 -28.192 -30.722 1 95.85 274 ASN B CA 1
ATOM 4609 C C . ASN B 1 274 ? 0.902 -28.252 -30.856 1 95.85 274 ASN B C 1
ATOM 4611 O O . ASN B 1 274 ? 1.456 -27.834 -31.874 1 95.85 274 ASN B O 1
ATOM 4615 N N . GLY B 1 275 ? 1.574 -28.787 -29.893 1 94.64 275 GLY B N 1
ATOM 4616 C CA . GLY B 1 275 ? 3.028 -28.817 -29.921 1 94.64 275 GLY B CA 1
ATOM 4617 C C . GLY B 1 275 ? 3.654 -27.437 -29.856 1 94.64 275 GLY B C 1
ATOM 4618 O O . GLY B 1 275 ? 4.641 -27.164 -30.543 1 94.64 275 GLY B O 1
ATOM 4619 N N . GLU B 1 276 ? 3.029 -26.521 -29.094 1 94.5 276 GLU B N 1
ATOM 4620 C CA . GLU B 1 276 ? 3.474 -25.137 -28.957 1 94.5 276 GLU B CA 1
ATOM 4621 C C . GLU B 1 276 ? 4.316 -24.95 -27.699 1 94.5 276 GLU B C 1
ATOM 4623 O O . GLU B 1 276 ? 4.458 -25.876 -26.897 1 94.5 276 GLU B O 1
ATOM 4628 N N . LYS B 1 277 ? 4.918 -23.785 -27.643 1 95.22 277 LYS B N 1
ATOM 4629 C CA . LYS B 1 277 ? 5.662 -23.416 -26.442 1 95.22 277 LYS B CA 1
ATOM 4630 C C . LYS B 1 277 ? 4.727 -23.231 -25.251 1 95.22 277 LYS B C 1
ATOM 4632 O O . LYS B 1 277 ? 3.544 -22.931 -25.425 1 95.22 277 LYS B O 1
ATOM 4637 N N . ALA B 1 278 ? 5.302 -23.426 -24.087 1 95.37 278 ALA B N 1
ATOM 4638 C CA . ALA B 1 278 ? 4.51 -23.225 -22.876 1 95.37 278 ALA B CA 1
ATOM 4639 C C . ALA B 1 278 ? 4.024 -21.782 -22.771 1 95.37 278 ALA B C 1
ATOM 4641 O O . ALA B 1 278 ? 4.785 -20.845 -23.022 1 95.37 278 ALA B O 1
ATOM 4642 N N . PRO B 1 279 ? 2.783 -21.599 -22.386 1 96.28 279 PRO B N 1
ATOM 4643 C CA . PRO B 1 279 ? 2.247 -20.244 -22.231 1 96.28 279 PRO B CA 1
ATOM 4644 C C . PRO B 1 279 ? 3.025 -19.415 -21.212 1 96.28 279 PRO B C 1
ATOM 4646 O O . PRO B 1 279 ? 3.202 -18.208 -21.399 1 96.28 279 PRO B O 1
ATOM 4649 N N . ILE B 1 280 ? 3.414 -19.985 -20.114 1 97.8 280 ILE B N 1
ATOM 4650 C CA . ILE B 1 280 ? 4.42 -19.448 -19.205 1 97.8 280 ILE B CA 1
ATOM 4651 C C . ILE B 1 280 ? 5.746 -20.177 -19.414 1 97.8 280 ILE B C 1
ATOM 4653 O O . ILE B 1 280 ? 5.871 -21.359 -19.084 1 97.8 280 ILE B O 1
ATOM 4657 N N . SER B 1 281 ? 6.69 -19.488 -19.948 1 97.3 281 SER B N 1
ATOM 4658 C CA . SER B 1 281 ? 7.94 -20.154 -20.3 1 97.3 281 SER B CA 1
ATOM 4659 C C . SER B 1 281 ? 8.697 -20.601 -19.054 1 97.3 281 SER B C 1
ATOM 4661 O O . SER B 1 281 ? 8.571 -19.989 -17.991 1 97.3 281 SER B O 1
ATOM 4663 N N . LYS B 1 282 ? 9.441 -21.657 -19.208 1 97.34 282 LYS B N 1
ATOM 4664 C CA . LYS B 1 282 ? 10.268 -22.158 -18.114 1 97.34 282 LYS B CA 1
ATOM 4665 C C . LYS B 1 282 ? 11.286 -21.111 -17.671 1 97.34 282 LYS B C 1
ATOM 4667 O O . LYS B 1 282 ? 11.623 -21.027 -16.488 1 97.34 282 LYS B O 1
ATOM 4672 N N . GLU B 1 283 ? 11.776 -20.235 -18.56 1 96.93 283 GLU B N 1
ATOM 4673 C CA . GLU B 1 283 ? 12.727 -19.175 -18.239 1 96.93 283 GLU B CA 1
ATOM 4674 C C . GLU B 1 283 ? 12.073 -18.084 -17.396 1 96.93 283 GLU B C 1
ATOM 4676 O O . GLU B 1 283 ? 12.689 -17.558 -16.467 1 96.93 283 GLU B O 1
ATOM 4681 N N . ASP B 1 284 ? 10.899 -17.801 -17.822 1 97.63 284 ASP B N 1
ATOM 4682 C CA . ASP B 1 284 ? 10.178 -16.77 -17.081 1 97.63 284 ASP B CA 1
ATOM 4683 C C . ASP B 1 284 ? 9.889 -17.222 -15.651 1 97.63 284 ASP B C 1
ATOM 4685 O O . ASP B 1 284 ? 10.042 -16.446 -14.706 1 97.63 284 ASP B O 1
ATOM 4689 N N . ALA B 1 285 ? 9.435 -18.464 -15.503 1 98.31 285 ALA B N 1
ATOM 4690 C CA . ALA B 1 285 ? 9.183 -19.018 -14.175 1 98.31 285 ALA B CA 1
ATOM 4691 C C . ALA B 1 285 ? 10.465 -19.061 -13.347 1 98.31 285 ALA B C 1
ATOM 4693 O O . ALA B 1 285 ? 10.44 -18.81 -12.14 1 98.31 285 ALA B O 1
ATOM 4694 N N . LEU B 1 286 ? 11.542 -19.387 -13.965 1 98.56 286 LEU B N 1
ATOM 4695 C CA . LEU B 1 286 ? 12.841 -19.424 -13.301 1 98.56 286 LEU B CA 1
ATOM 4696 C C . LEU B 1 286 ? 13.182 -18.066 -12.698 1 98.56 286 LEU B C 1
ATOM 4698 O O . LEU B 1 286 ? 13.715 -17.99 -11.589 1 98.56 286 LEU B O 1
ATOM 4702 N N . GLU B 1 287 ? 12.843 -16.988 -13.362 1 98.41 287 GLU B N 1
ATOM 4703 C CA . GLU B 1 287 ? 13.151 -15.645 -12.878 1 98.41 287 GLU B CA 1
ATOM 4704 C C . GLU B 1 287 ? 12.385 -15.332 -11.597 1 98.41 287 GLU B C 1
ATOM 4706 O O . GLU B 1 287 ? 12.898 -14.643 -10.713 1 98.41 287 GLU B O 1
ATOM 4711 N N . THR B 1 288 ? 11.178 -15.808 -11.506 1 98.58 288 THR B N 1
ATOM 4712 C CA . THR B 1 288 ? 10.429 -15.633 -10.267 1 98.58 288 THR B CA 1
ATOM 4713 C C . THR B 1 288 ? 11.104 -16.378 -9.118 1 98.58 288 THR B C 1
ATOM 4715 O O . THR B 1 288 ? 11.195 -15.859 -8.004 1 98.58 288 THR B O 1
ATOM 4718 N N . HIS B 1 289 ? 11.594 -17.576 -9.391 1 98.77 289 HIS B N 1
ATOM 4719 C CA . HIS B 1 289 ? 12.276 -18.352 -8.362 1 98.77 289 HIS B CA 1
ATOM 4720 C C . HIS B 1 289 ? 13.608 -17.714 -7.983 1 98.77 289 HIS B C 1
ATOM 4722 O O . HIS B 1 289 ? 14.01 -17.752 -6.817 1 98.77 289 HIS B O 1
ATOM 4728 N N . ARG B 1 290 ? 14.282 -17.132 -8.951 1 98.6 290 ARG B N 1
ATOM 4729 C CA . ARG B 1 290 ? 15.504 -16.391 -8.656 1 98.6 290 ARG B CA 1
ATOM 4730 C C . ARG B 1 290 ? 15.221 -15.217 -7.725 1 98.6 290 ARG B C 1
ATOM 4732 O O . ARG B 1 290 ? 15.983 -14.96 -6.791 1 98.6 290 ARG B O 1
ATOM 4739 N N . LEU B 1 291 ? 14.17 -14.542 -8.007 1 98.59 291 LEU B N 1
ATOM 4740 C CA . LEU B 1 291 ? 13.772 -13.42 -7.164 1 98.59 291 LEU B CA 1
ATOM 4741 C C . LEU B 1 291 ? 13.461 -13.888 -5.746 1 98.59 291 LEU B C 1
ATOM 4743 O O . LEU B 1 291 ? 13.852 -13.239 -4.774 1 98.59 291 LEU B O 1
ATOM 4747 N N . ALA B 1 292 ? 12.734 -14.992 -5.616 1 98.62 292 ALA B N 1
ATOM 4748 C CA . ALA B 1 292 ? 12.438 -15.564 -4.304 1 98.62 292 ALA B CA 1
ATOM 4749 C C . ALA B 1 292 ? 13.72 -15.857 -3.532 1 98.62 292 ALA B C 1
ATOM 4751 O O . ALA B 1 292 ? 13.825 -15.536 -2.345 1 98.62 292 ALA B O 1
ATOM 4752 N N . GLU B 1 293 ? 14.639 -16.46 -4.233 1 98.38 293 GLU B N 1
ATOM 4753 C CA . GLU B 1 293 ? 15.907 -16.8 -3.593 1 98.38 293 GLU B CA 1
ATOM 4754 C C . GLU B 1 293 ? 16.676 -15.545 -3.192 1 98.38 293 GLU B C 1
ATOM 4756 O O . GLU B 1 293 ? 17.319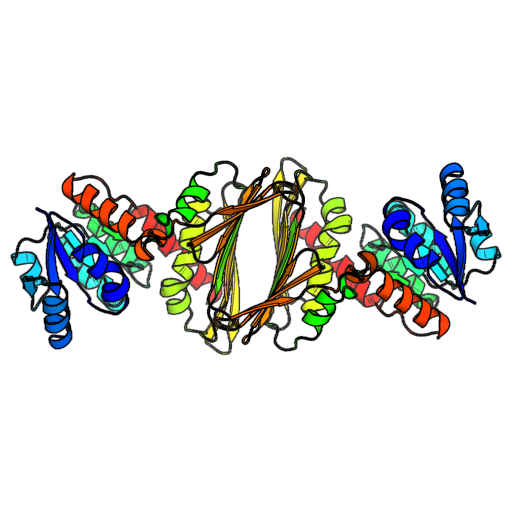 -15.514 -2.141 1 98.38 293 GLU B O 1
ATOM 4761 N N . GLU B 1 294 ? 16.678 -14.553 -4.031 1 98.18 294 GLU B N 1
ATOM 4762 C CA . GLU B 1 294 ? 17.341 -13.292 -3.711 1 98.18 294 GLU B CA 1
ATOM 4763 C C . GLU B 1 294 ? 16.737 -12.652 -2.464 1 98.18 294 GLU B C 1
ATOM 4765 O O . GLU B 1 294 ? 17.464 -12.149 -1.605 1 98.18 294 GLU B O 1
ATOM 4770 N N . ILE B 1 295 ? 15.476 -12.663 -2.334 1 98.46 295 ILE B N 1
ATOM 4771 C CA . ILE B 1 295 ? 14.78 -12.116 -1.174 1 98.46 295 ILE B CA 1
ATOM 4772 C C . ILE B 1 295 ? 15.195 -12.877 0.083 1 98.46 295 ILE B C 1
ATOM 4774 O O . ILE B 1 295 ? 15.493 -12.27 1.114 1 98.46 295 ILE B O 1
ATOM 4778 N N . LEU B 1 296 ? 15.234 -14.24 -0.035 1 98.14 296 LEU B N 1
ATOM 4779 C CA . LEU B 1 296 ? 15.642 -15.065 1.096 1 98.14 296 LEU B CA 1
ATOM 4780 C C . LEU B 1 296 ? 17.06 -14.721 1.538 1 98.14 296 LEU B C 1
ATOM 4782 O O . LEU B 1 296 ? 17.334 -14.617 2.736 1 98.14 296 LEU B O 1
ATOM 4786 N N . ARG B 1 297 ? 17.949 -14.544 0.596 1 97.36 297 ARG B N 1
ATOM 4787 C CA . ARG B 1 297 ? 19.333 -14.202 0.906 1 97.36 297 ARG B CA 1
ATOM 4788 C C . ARG B 1 297 ? 19.417 -12.864 1.633 1 97.36 297 ARG B C 1
ATOM 4790 O O . ARG B 1 297 ? 20.229 -12.697 2.546 1 97.36 297 ARG B O 1
ATOM 4797 N N . LYS B 1 298 ? 18.573 -11.945 1.273 1 96.47 298 LYS B N 1
ATOM 4798 C CA . LYS B 1 298 ? 18.605 -10.603 1.847 1 96.47 298 LYS B CA 1
ATOM 4799 C C . LYS B 1 298 ? 18.074 -10.603 3.277 1 96.47 298 LYS B C 1
ATOM 4801 O O . LYS B 1 298 ? 18.447 -9.748 4.084 1 96.47 298 LYS B O 1
ATOM 4806 N N . ILE B 1 299 ? 17.187 -11.508 3.602 1 94.33 299 ILE B N 1
ATOM 4807 C CA . ILE B 1 299 ? 16.622 -11.437 4.945 1 94.33 299 ILE B CA 1
ATOM 4808 C C . ILE B 1 299 ? 17.408 -12.35 5.884 1 94.33 299 ILE B C 1
ATOM 4810 O O . ILE B 1 299 ? 17.303 -12.232 7.107 1 94.33 299 ILE B O 1
ATOM 4814 N N . GLU B 1 300 ? 18.111 -13.359 5.441 1 87.12 300 GLU B N 1
ATOM 4815 C CA . GLU B 1 300 ? 18.94 -14.234 6.265 1 87.12 300 GLU B CA 1
ATOM 4816 C C . GLU B 1 300 ? 20.303 -13.605 6.539 1 87.12 300 GLU B C 1
ATOM 4818 O O . GLU B 1 300 ? 20.97 -13.957 7.515 1 87.12 300 GLU B O 1
ATOM 4823 N N . ASN B 1 301 ? 20.863 -12.67 5.683 1 73.37 301 ASN B N 1
ATOM 4824 C CA . ASN B 1 301 ? 22.175 -12.058 5.866 1 73.37 301 ASN B CA 1
ATOM 4825 C C . ASN B 1 301 ? 22.061 -10.649 6.442 1 73.37 301 ASN B C 1
ATOM 4827 O O . ASN B 1 301 ? 21.159 -9.895 6.073 1 73.37 301 ASN B O 1
#

pLDDT: mean 96.19, std 2.89, range [73.37, 98.81]

Foldseek 3Di:
DAEEEEEACDDCCVVFPLVLVLPDPDYQYEYEDCDPVSQVVSCVVSVRPHYDNDLVVSVVVPGQEYEYEHDQQCLLVSLLVCLVSQHAYEYEFDSHLALVSLVVSLVSCVVSVHHYHYCLQQCQQPVLVVLLPDDFWAEKEKEWEAAQDFAALSCCLRPPLLNQLLSVCSSLVFDWDDKDKDFDDDVRTTQKMWIWTDGPNHIYIGIYGHHDHDGWIWMWTDGPAWIWIDIPLAKIWIDGDPDIDIDGDDPPDDPNNNSRSSVQVVQQVVCSVVVHHRPQHSVSSSVSSVVSVVNVVVVVD/DAEEEEEACDDCCVVFPLVLVLPDPDYQYEYEDCDVVVQVVSCVVSVRPHYDNDLVVSVVVPHQEYEYEHDQQCLLVSLLVCLVSQHAYEYEFDSHLALVSLVVSLVSCVVSVHHYHYCLQQCQQPVLVVLLPDDFWAEKEKEWEAAQDFAALSCCLRPPLLNQLLSVCSSLVFDWDDKDKDFDDDVRTTQKMWIWTDGPNHIYIGIYGHHDHDGWIWMWTDGPAWIWIDIPLAKIWIDGDPDIDIDGDDPPDDPNNNSRSSVQVVQQVVCSVVVHHRPQHSVSSSVSNVVSVVNVVVVVD